Protein 1VKO (pdb70)

Secondary structure (DSSP, 8-state):
-------TTEEEETTEEEEEEEEEEEEEEEETTEEEEEEEEEEEEEEEE-SPPPEEEEEETTTSHHHHHHHHHHHHHHTT-EEEETTEEEE---TT-HHHH-EEEEEEETTTTEEEEEEGGGTS----GGGEEEEEE-SS---TTHHHHHHT-S-HHHHHHHHHHHTT--PBPB---GGGS-GGGGGG--SB--SS-HHHHHHHHHHHHHHHHHHHT-SEEEEEE-SPPPPPPP--TTTTSSHHHHHHHHHTT-SS--HHHHHHHHHHHTT-EEEE-SSS----HHHHHHHHHHT--EE-S-B--SHHHHHHHHHHHHHHTT-EEEEEEEEEEE-SHHHHHTTSHHHHHHHHHHHHTTTHHHHHH-TTT-TT--PPEEEE--EE-GGGTTEEEEEEEEEEE-GGG-EEEEEEEEEEEHHHHHHHHHHHHHHHHHHHTTEEEESSSSEEPPPSB-GGGGGGBSS---STTS-----HHHHHHHHHHHHHHHHT----TTS-GGGTS------

Radius of gyration: 23.73 Å; Cα contacts (8 Å, |Δi|>4): 1041; chains: 1; 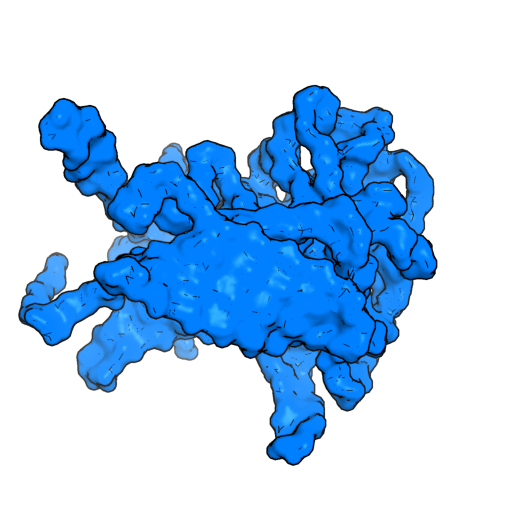bounding box: 66×60×68 Å

CATH classification: 3.40.50.720 (+1 more: 3.30.360.10)

Foldseek 3Di:
DADADDDPQWDDDPQKIKFKDWDWDWDWDQDPVGIDIDIDIDIWIKIFRQDFFQEEEAEEACLALQNLVLVLLLVQVVVFDWDQDPVGIDTRDLPLQQQADPWDFLFADPVVRDTDIGRNCRLGPWDDSNSYHYAYAYLAFQWSLVSCVQQVQDDPRSSVVCCVPGRPHTHAAADPDCQFFFVVCPVRGPHHDDDQQLVVRLVVVLVVQVVVCVVSVTPAYAYEYPRAQTFEFDADPCDAQAQVNVVVCSRVRPDSQDSLLSVLNSQLVNQYAYEEQHLYPSCHNRSLNSNQVSVHAYKDDHFPFWPQLCVQAPLQVQVVVVKAWAAKEKEKEAAEVRLVGCQDDSRVVSVQCLSQPQCQVVLVVDCVNPVPSDDHHHYYYYHHDNPCHLFMKMWMKTWIQDPPRDIDIDTDITGGSPSSRQSSLVVNVSTVRSRLVRMWIDDDPDTGGDRRQDQLSQLGHRRIDDDPPDDDHRRNVVSVCVVSQVSNSSSHRHDPNVCPCVVVDPDDDDD

Structure (mmCIF, N/CA/C/O backbone):
data_1VKO
#
_entry.id   1VKO
#
_cell.length_a   76.980
_cell.length_b   129.980
_cell.length_c   131.320
_cell.angle_alpha   90.00
_cell.angle_beta   90.00
_cell.angle_gamma   90.00
#
_symmetry.space_group_name_H-M   'I 2 2 2'
#
loop_
_entity.id
_entity.type
_entity.pdbx_description
1 polymer 'inositol-3-phosphate synthase'
2 non-polymer 'POTASSIUM ION'
3 non-polymer 'CHLORIDE ION'
4 non-polymer 'IODIDE ION'
5 non-polymer NICOTINAMIDE-ADENINE-DINUCLEOTIDE
6 non-polymer 'PYROPHOSPHATE 2-'
7 water water
#
loop_
_atom_site.group_PDB
_atom_site.id
_atom_site.type_symbol
_atom_site.label_atom_id
_atom_site.label_alt_id
_atom_site.label_comp_id
_atom_site.label_asym_id
_atom_site.label_entity_id
_atom_site.label_seq_id
_atom_site.pdbx_PDB_ins_code
_atom_site.Cartn_x
_atom_site.Cartn_y
_atom_site.Cartn_z
_atom_site.occupancy
_atom_site.B_iso_or_equiv
_atom_site.auth_seq_id
_atom_site.auth_comp_id
_atom_site.auth_asym_id
_atom_site.auth_atom_id
_atom_site.pdbx_PDB_model_num
ATOM 1 N N . LYS A 1 23 ? 27.343 27.922 73.947 1.00 54.92 11 LYS A N 1
ATOM 2 C CA . LYS A 1 23 ? 25.955 27.535 74.335 1.00 54.34 11 LYS A CA 1
ATOM 3 C C . LYS A 1 23 ? 24.968 27.622 73.154 1.00 53.58 11 LYS A C 1
ATOM 4 O O . LYS A 1 23 ? 24.390 28.680 72.837 1.00 54.94 11 LYS A O 1
ATOM 8 N N . ARG A 1 24 ? 24.784 26.480 72.506 1.00 50.59 12 ARG A N 1
ATOM 9 C CA . ARG A 1 24 ? 23.870 26.378 71.395 1.00 47.85 12 ARG A CA 1
ATOM 10 C C . ARG A 1 24 ? 22.450 25.983 71.860 1.00 43.25 12 ARG A C 1
ATOM 11 O O . ARG A 1 24 ? 22.205 25.823 73.048 1.00 44.04 12 ARG A O 1
ATOM 14 N N . LEU A 1 25 ? 21.521 25.859 70.919 1.00 37.97 13 LEU A N 1
ATOM 15 C CA . LEU A 1 25 ? 20.144 25.466 71.190 1.00 33.79 13 LEU A CA 1
ATOM 16 C C . LEU A 1 25 ? 20.002 24.068 70.581 1.00 33.95 13 LEU A C 1
ATOM 17 O O . LEU A 1 25 ? 20.153 23.905 69.366 1.00 33.90 13 LEU A O 1
ATOM 22 N N . ILE A 1 26 ? 19.754 23.059 71.426 1.00 33.77 14 ILE A N 1
ATOM 23 C CA . ILE A 1 26 ? 19.894 21.633 71.044 1.00 32.05 14 ILE A CA 1
ATOM 24 C C . ILE A 1 26 ? 18.557 20.874 71.080 1.00 33.52 14 ILE A C 1
ATOM 25 O O . ILE A 1 26 ? 17.877 20.866 72.101 1.00 33.70 14 ILE A O 1
ATOM 30 N N . VAL A 1 27 ? 18.179 20.258 69.956 1.00 32.01 15 VAL A N 1
ATOM 31 C CA . VAL A 1 27 ? 16.879 19.597 69.808 1.00 31.39 15 VAL A CA 1
ATOM 32 C C . VAL A 1 27 ? 16.944 18.166 70.319 1.00 31.94 15 VAL A C 1
ATOM 33 O O . VAL A 1 27 ? 17.909 17.463 70.039 1.00 28.74 15 VAL A O 1
ATOM 37 N N . GLU A 1 28 ? 15.877 17.712 70.976 1.00 31.96 16 GLU A N 1
ATOM 38 C CA . GLU A 1 28 ? 15.777 16.344 71.489 1.00 31.60 16 GLU A CA 1
ATOM 39 C C . GLU A 1 28 ? 14.519 15.674 70.896 1.00 29.52 16 GLU A C 1
ATOM 40 O O . GLU A 1 28 ? 13.432 15.777 71.449 1.00 25.94 16 GLU A O 1
ATOM 46 N N . SER A 1 29 ? 14.643 15.000 69.758 1.00 32.50 17 SER A N 1
ATOM 47 C CA . SER A 1 29 ? 13.429 14.481 69.089 1.00 34.26 17 SER A CA 1
ATOM 48 C C . SER A 1 29 ? 13.630 13.194 68.308 1.00 34.51 17 SER A C 1
ATOM 49 O O . SER A 1 29 ? 14.644 13.052 67.622 1.00 35.95 17 SER A O 1
ATOM 52 N N . PRO A 1 30 ? 12.662 12.268 68.399 1.00 36.32 18 PRO A N 1
ATOM 53 C CA . PRO A 1 30 ? 12.685 11.018 67.580 1.00 35.51 18 PRO A CA 1
ATOM 54 C C . PRO A 1 30 ? 12.473 11.290 66.098 1.00 34.11 18 PRO A C 1
ATOM 55 O O . PRO A 1 30 ? 12.621 10.383 65.270 1.00 31.08 18 PRO A O 1
ATOM 59 N N . ASN A 1 31 ? 12.156 12.546 65.786 1.00 35.35 19 ASN A N 1
ATOM 60 C CA . ASN A 1 31 ? 11.782 12.994 64.433 1.00 34.71 19 ASN A CA 1
ATOM 61 C C . ASN A 1 31 ? 12.835 13.842 63.735 1.00 35.68 19 ASN A C 1
ATOM 62 O O . ASN A 1 31 ? 12.576 14.459 62.712 1.00 35.71 19 ASN A O 1
ATOM 67 N N . VAL A 1 32 ? 14.033 13.847 64.302 1.00 37.82 20 VAL A N 1
ATOM 68 C CA . VAL A 1 32 ? 15.129 14.667 63.819 1.00 40.80 20 VAL A CA 1
ATOM 69 C C . VAL A 1 32 ? 16.400 13.829 63.807 1.00 43.10 20 VAL A C 1
ATOM 70 O O . VAL A 1 32 ? 16.680 13.102 64.763 1.00 43.38 20 VAL A O 1
ATOM 74 N N . LYS A 1 33 ? 17.175 13.944 62.732 1.00 43.36 21 LYS A N 1
ATOM 75 C CA . LYS A 1 33 ? 18.392 13.171 62.592 1.00 45.14 21 LYS A CA 1
ATOM 76 C C . LYS A 1 33 ? 19.460 14.042 61.948 1.00 45.45 21 LYS A C 1
ATOM 77 O O . LYS A 1 33 ? 19.239 14.597 60.870 1.00 45.61 21 LYS A O 1
ATOM 83 N N . LEU A 1 34 ? 20.604 14.183 62.615 1.00 46.16 22 LEU A N 1
ATOM 84 C CA . LEU A 1 34 ? 21.778 14.750 61.958 1.00 47.49 22 LEU A CA 1
ATOM 85 C C . LEU A 1 34 ? 22.560 13.648 61.243 1.00 49.61 22 LEU A C 1
ATOM 86 O O . LEU A 1 34 ? 22.845 12.584 61.815 1.00 48.64 22 LEU A O 1
ATOM 91 N N . GLU A 1 35 ? 22.876 13.913 59.978 1.00 50.27 23 GLU A N 1
ATOM 92 C CA . GLU A 1 35 ? 23.843 13.142 59.249 1.00 51.87 23 GLU A CA 1
ATOM 93 C C . GLU A 1 35 ? 24.470 14.023 58.191 1.00 51.59 23 GLU A C 1
ATOM 94 O O . GLU A 1 35 ? 23.760 14.611 57.379 1.00 51.86 23 GLU A O 1
ATOM 100 N N . ASP A 1 36 ? 25.800 14.114 58.223 1.00 51.05 24 ASP A N 1
ATOM 101 C CA . ASP A 1 36 ? 26.603 14.769 57.177 1.00 50.49 24 ASP A CA 1
ATOM 102 C C . ASP A 1 36 ? 26.477 16.295 57.188 1.00 46.92 24 ASP A C 1
ATOM 103 O O . ASP A 1 36 ? 26.620 16.947 56.151 1.00 45.10 24 ASP A O 1
ATOM 108 N N . GLY A 1 37 ? 26.217 16.863 58.363 1.00 45.08 25 GLY A N 1
ATOM 109 C CA . GLY A 1 37 ? 26.057 18.318 58.502 1.00 41.00 25 GLY A CA 1
ATOM 110 C C . GLY A 1 37 ? 24.781 18.901 57.890 1.00 39.27 25 GLY A C 1
ATOM 111 O O . GLY A 1 37 ? 24.674 20.124 57.702 1.00 36.80 25 GLY A O 1
ATOM 112 N N . VAL A 1 38 ? 23.838 18.023 57.547 1.00 36.42 26 VAL A N 1
ATOM 113 C CA . VAL A 1 38 ? 22.481 18.439 57.248 1.00 36.78 26 VAL A CA 1
ATOM 114 C C . VAL A 1 38 ? 21.598 17.878 58.358 1.00 37.57 26 VAL A C 1
ATOM 115 O O . VAL A 1 38 ? 21.981 16.917 59.025 1.00 39.13 26 VAL A O 1
ATOM 119 N N . LEU A 1 39 ? 20.443 18.504 58.570 1.00 35.54 27 LEU A N 1
ATOM 120 C CA . LEU A 1 39 ? 19.502 18.107 59.606 1.00 32.92 27 LEU A CA 1
ATOM 121 C C . LEU A 1 39 ? 18.167 17.715 58.980 1.00 32.23 27 LEU A C 1
ATOM 122 O O . LEU A 1 39 ? 17.518 18.519 58.303 1.00 30.35 27 LEU A O 1
ATOM 127 N N . GLU A 1 40 ? 17.756 16.478 59.220 1.00 33.13 28 GLU A N 1
ATOM 128 C CA . GLU A 1 40 ? 16.468 15.998 58.730 1.00 34.70 28 GLU A CA 1
ATOM 129 C C . GLU A 1 40 ? 15.392 16.162 59.783 1.00 32.52 28 GLU A C 1
ATOM 130 O O . GLU A 1 40 ? 15.600 15.850 60.960 1.00 31.72 28 GLU A O 1
ATOM 136 N N . SER A 1 41 ? 14.236 16.643 59.350 1.00 30.80 29 SER A N 1
ATOM 137 C CA . SER A 1 41 ? 13.228 17.080 60.290 1.00 31.33 29 SER A CA 1
ATOM 138 C C . SER A 1 41 ? 11.825 16.796 59.773 1.00 33.29 29 SER A C 1
ATOM 139 O O . SER A 1 41 ? 11.385 17.384 58.789 1.00 35.02 29 SER A O 1
ATOM 142 N N . ARG A 1 42 ? 11.127 15.886 60.436 1.00 34.57 30 ARG A N 1
ATOM 143 C CA . ARG A 1 42 ? 9.779 15.511 60.015 1.00 36.00 30 ARG A CA 1
ATOM 144 C C . ARG A 1 42 ? 8.801 16.379 60.771 1.00 34.09 30 ARG A C 1
ATOM 145 O O . ARG A 1 42 ? 8.854 16.454 61.992 1.00 33.72 30 ARG A O 1
ATOM 153 N N . PHE A 1 43 ? 7.935 17.054 60.024 1.00 34.35 31 PHE A N 1
ATOM 154 C CA . PHE A 1 43 ? 6.922 17.945 60.582 1.00 33.55 31 PHE A CA 1
ATOM 155 C C . PHE A 1 43 ? 5.544 17.503 60.099 1.00 33.87 31 PHE A C 1
ATOM 156 O O . PHE A 1 43 ? 5.350 17.310 58.911 1.00 37.64 31 PHE A O 1
ATOM 164 N N . THR A 1 44 ? 4.604 17.316 61.019 1.00 33.38 32 THR A N 1
ATOM 165 C CA . THR A 1 44 ? 3.230 16.968 60.677 1.00 31.44 32 THR A CA 1
ATOM 166 C C . THR A 1 44 ? 2.398 18.244 60.575 1.00 32.51 32 THR A C 1
ATOM 167 O O . THR A 1 44 ? 2.134 18.895 61.584 1.00 32.52 32 THR A O 1
ATOM 171 N N . TYR A 1 45 ? 2.011 18.614 59.347 1.00 32.84 33 TYR A N 1
ATOM 172 C CA . TYR A 1 45 ? 1.301 19.883 59.072 1.00 30.10 33 TYR A CA 1
ATOM 173 C C . TYR A 1 45 ? -0.242 19.794 59.190 1.00 30.89 33 TYR A C 1
ATOM 174 O O . TYR A 1 45 ? -0.893 19.005 58.501 1.00 31.53 33 TYR A O 1
ATOM 183 N N . ARG A 1 46 ? -0.824 20.605 60.067 1.00 31.55 34 ARG A N 1
ATOM 184 C CA . ARG A 1 46 ? -2.272 20.583 60.272 1.0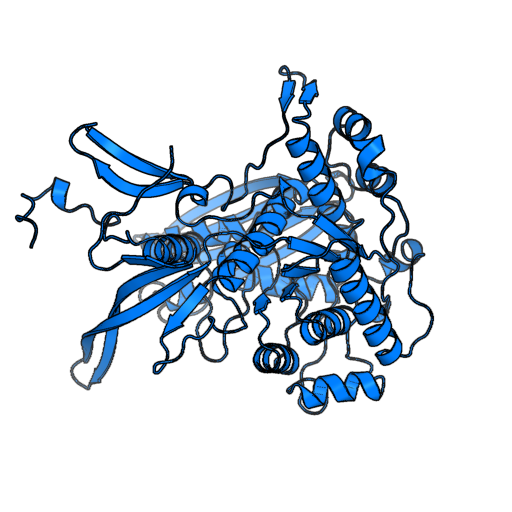0 31.76 34 ARG A CA 1
ATOM 185 C C . ARG A 1 46 ? -2.997 21.515 59.323 1.00 28.80 34 ARG A C 1
ATOM 186 O O . ARG A 1 46 ? -2.878 22.724 59.442 1.00 31.19 34 ARG A O 1
ATOM 194 N N . LYS A 1 47 ? -3.771 20.960 58.397 1.00 29.53 35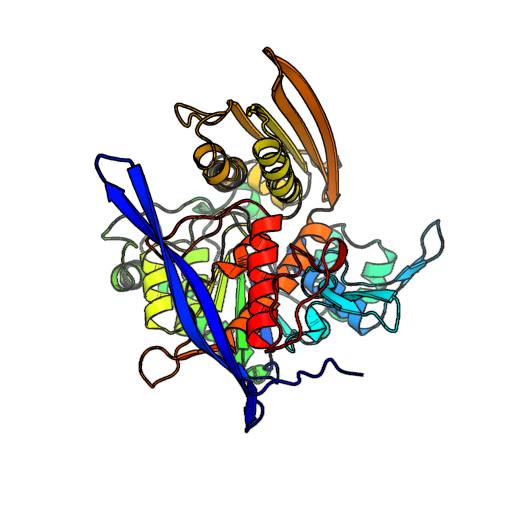 LYS A N 1
ATOM 195 C CA . LYS A 1 47 ? -4.469 21.774 57.381 1.00 29.63 35 LYS A CA 1
ATOM 196 C C . LYS A 1 47 ? -5.933 21.411 57.304 1.00 29.89 35 LYS A C 1
ATOM 197 O O . LYS A 1 47 ? -6.282 20.235 57.280 1.00 34.23 35 LYS A O 1
ATOM 203 N N . ASN A 1 48 ? -6.785 22.422 57.289 1.00 27.48 36 ASN A N 1
ATOM 204 C CA . ASN A 1 48 ? -8.198 22.212 57.085 1.00 29.14 36 ASN A CA 1
ATOM 205 C C . ASN A 1 48 ? -8.530 22.094 55.602 1.00 28.79 36 ASN A C 1
ATOM 206 O O . ASN A 1 48 ? -7.955 22.784 54.785 1.00 26.80 36 ASN A O 1
ATOM 211 N N . HIS A 1 49 ? -9.452 21.205 55.266 1.00 28.77 37 HIS A N 1
ATOM 212 C CA . HIS A 1 49 ? -9.915 21.072 53.905 1.00 29.99 37 HIS A CA 1
ATOM 213 C C . HIS A 1 49 ? -11.421 21.311 53.901 1.00 31.50 37 HIS A C 1
ATOM 214 O O . HIS A 1 49 ? -12.108 20.931 54.843 1.00 32.91 37 HIS A O 1
ATOM 221 N N . PHE A 1 50 ? -11.933 21.943 52.851 1.00 30.38 38 PHE A N 1
ATOM 222 C CA . PHE A 1 50 ? -13.298 22.466 52.890 1.00 30.41 38 PHE A CA 1
ATOM 223 C C . PHE A 1 50 ? -14.210 21.844 51.846 1.00 28.41 38 PHE A C 1
ATOM 224 O O . PHE A 1 50 ? -13.756 21.363 50.808 1.00 27.36 38 PHE A O 1
ATOM 232 N N . GLU A 1 51 ? -15.506 21.863 52.134 1.00 28.50 39 GLU A N 1
ATOM 233 C CA . GLU A 1 51 ? -16.511 21.471 51.162 1.00 29.55 39 GLU A CA 1
ATOM 234 C C . GLU A 1 51 ? -17.780 22.296 51.390 1.00 27.59 39 GLU A C 1
ATOM 235 O O . GLU A 1 51 ? -18.320 22.332 52.498 1.00 27.25 39 GLU A O 1
ATOM 241 N N . HIS A 1 52 ? -18.257 22.949 50.336 1.00 27.72 40 HIS A N 1
ATOM 242 C CA . HIS A 1 52 ? -19.464 23.762 50.417 1.00 28.55 40 HIS A CA 1
ATOM 243 C C . HIS A 1 52 ? -20.703 22.931 50.088 1.00 29.68 40 HIS A C 1
ATOM 244 O O . HIS A 1 52 ? -20.755 22.296 49.057 1.00 32.12 40 HIS A O 1
ATOM 251 N N . ARG A 1 53 ? -21.664 22.892 51.004 1.00 29.21 41 ARG A N 1
ATOM 252 C CA . ARG A 1 53 ? -22.885 22.148 50.789 1.00 31.83 41 ARG A CA 1
ATOM 253 C C . ARG A 1 53 ? -24.066 23.032 51.133 1.00 32.75 41 ARG A C 1
ATOM 254 O O . ARG A 1 53 ? -23.923 24.027 51.864 1.00 29.70 41 ARG A O 1
ATOM 262 N N . ALA A 1 54 ? -25.223 22.654 50.590 1.00 33.51 42 ALA A N 1
ATOM 263 C CA . ALA A 1 54 ? -26.516 23.265 50.891 1.00 36.28 42 ALA A CA 1
ATOM 264 C C . ALA A 1 54 ? -26.694 23.679 52.369 1.00 38.87 42 ALA A C 1
ATOM 265 O O . ALA A 1 54 ? -27.100 24.810 52.651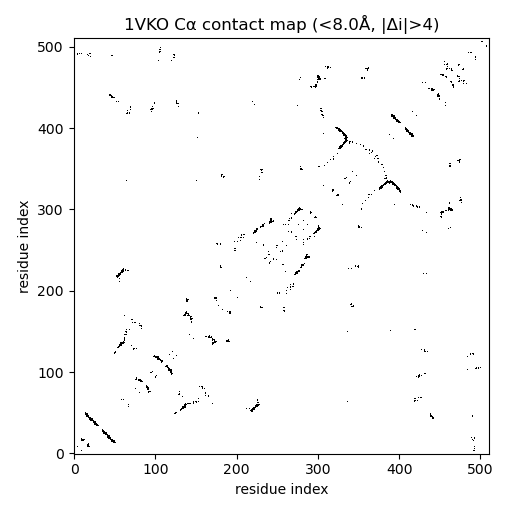 1.00 41.03 42 ALA A O 1
ATOM 267 N N . ASP A 1 55 ? -26.366 22.776 53.297 1.00 39.75 43 ASP A N 1
ATOM 268 C CA . ASP A 1 55 ? -26.545 23.010 54.747 1.00 39.58 43 ASP A CA 1
ATOM 269 C C . ASP A 1 55 ? -25.429 23.798 55.444 1.00 38.24 43 ASP A C 1
ATOM 270 O O . ASP A 1 55 ? -25.586 24.204 56.590 1.00 39.82 43 ASP A O 1
ATOM 275 N N . GLY A 1 56 ? -24.301 23.982 54.758 1.00 38.22 44 GLY A N 1
ATOM 276 C CA . GLY A 1 56 ? -23.248 24.904 55.178 1.00 35.57 44 GLY A CA 1
ATOM 277 C C . GLY A 1 56 ? -21.837 24.465 54.816 1.00 34.62 44 GLY A C 1
ATOM 278 O O . GLY A 1 56 ? -21.629 23.713 53.862 1.00 35.90 44 GLY A O 1
ATOM 279 N N . LEU A 1 57 ? -20.865 24.909 55.609 1.00 32.26 45 LEU A N 1
ATOM 280 C CA . LEU A 1 57 ? -19.449 24.662 55.330 1.00 29.89 45 LEU A CA 1
ATOM 281 C C . LEU A 1 57 ? -18.858 23.495 56.116 1.00 28.47 45 LEU A C 1
ATOM 282 O O . LEU A 1 57 ? -18.802 23.530 57.338 1.00 26.65 45 LEU A O 1
ATOM 287 N N . HIS A 1 58 ? -18.392 22.472 55.407 1.00 28.73 46 HIS A N 1
ATOM 288 C CA . HIS A 1 58 ? -17.843 21.300 56.065 1.00 30.35 46 HIS A CA 1
ATOM 289 C C . HIS A 1 58 ? -16.333 21.398 56.106 1.00 31.35 46 HIS A C 1
ATOM 290 O O . HIS A 1 58 ? -15.690 21.595 55.073 1.00 33.27 46 HIS A O 1
ATOM 297 N N . VAL A 1 59 ? -15.785 21.278 57.316 1.00 32.28 47 VAL A N 1
ATOM 298 C CA . VAL A 1 59 ? -14.358 21.442 57.566 1.00 30.58 47 VAL A CA 1
ATOM 299 C C . VAL A 1 59 ? -13.745 20.122 58.010 1.00 30.43 47 VAL A C 1
ATOM 300 O O . VAL A 1 59 ? -14.109 19.588 59.046 1.00 31.21 47 VAL A O 1
ATOM 304 N N . THR A 1 60 ? -12.815 19.613 57.201 1.00 30.15 48 THR A N 1
ATOM 305 C CA . THR A 1 60 ? -12.125 18.371 57.469 1.00 28.42 48 THR A CA 1
ATOM 306 C C . THR A 1 60 ? -10.656 18.635 57.793 1.00 29.17 48 THR A C 1
ATOM 307 O O . THR A 1 60 ? -9.880 18.916 56.895 1.00 29.24 48 THR A O 1
ATOM 311 N N . PRO A 1 61 ? -10.271 18.556 59.075 1.00 30.93 49 PRO A N 1
ATOM 312 C CA . PRO A 1 61 ? -8.855 18.644 59.447 1.00 30.31 49 PRO A CA 1
ATOM 313 C C . PRO A 1 61 ? -8.051 17.397 59.037 1.00 30.13 49 PRO A C 1
ATOM 314 O O . PRO A 1 61 ? -8.425 16.273 59.403 1.00 30.05 49 PRO A O 1
ATOM 318 N N . LYS A 1 62 ? -6.963 17.598 58.294 1.00 28.59 50 LYS A N 1
ATOM 319 C CA . LYS A 1 62 ? -6.098 16.502 57.859 1.00 28.63 50 LYS A CA 1
ATOM 320 C C . LYS A 1 62 ? -4.636 16.790 58.229 1.00 29.82 50 LYS A C 1
ATOM 321 O O . LYS A 1 62 ? -4.292 17.910 58.576 1.00 28.79 50 LYS A O 1
ATOM 327 N N . GLU A 1 63 ? -3.770 15.779 58.167 1.00 33.14 51 GLU A N 1
ATOM 328 C CA . GLU A 1 63 ? -2.353 15.972 58.499 1.00 35.69 51 GLU A CA 1
ATOM 329 C C . GLU A 1 63 ? -1.448 15.643 57.330 1.00 36.83 51 GLU A C 1
ATOM 330 O O . GLU A 1 63 ? -1.712 14.697 56.597 1.00 38.85 51 GLU A O 1
ATOM 336 N N . HIS A 1 64 ? -0.363 16.411 57.187 1.00 36.72 52 HIS A N 1
ATOM 337 C CA . HIS A 1 64 ? 0.570 16.279 56.052 1.00 34.51 52 HIS A CA 1
ATOM 338 C C . HIS A 1 64 ? 2.035 16.202 56.523 1.00 35.03 52 HIS A C 1
ATOM 339 O O . HIS A 1 64 ? 2.639 17.204 56.919 1.00 33.71 52 HIS A O 1
ATOM 346 N N . ASP A 1 65 ? 2.618 15.012 56.489 1.00 34.54 53 ASP A N 1
ATOM 347 C CA . ASP A 1 65 ? 3.961 14.875 57.025 1.00 35.59 53 ASP A CA 1
ATOM 348 C C . ASP A 1 65 ? 4.965 15.466 56.052 1.00 34.33 53 ASP A C 1
ATOM 349 O O . ASP A 1 65 ? 5.067 15.029 54.911 1.00 35.25 53 ASP A O 1
ATOM 354 N N . TYR A 1 66 ? 5.670 16.499 56.489 1.00 33.08 54 TYR A N 1
ATOM 355 C CA . TYR A 1 66 ? 6.748 17.065 55.694 1.00 32.81 54 TYR A CA 1
ATOM 356 C C . TYR A 1 66 ? 8.056 16.463 56.190 1.00 33.16 54 TYR A C 1
ATOM 357 O O . TYR A 1 66 ? 8.210 16.254 57.383 1.00 36.86 54 TYR A O 1
ATOM 366 N N . SER A 1 67 ? 8.989 16.159 55.295 1.00 31.48 55 SER A N 1
ATOM 367 C CA . SER A 1 67 ? 10.310 15.742 55.737 1.00 30.66 55 SER A CA 1
ATOM 368 C C . SER A 1 67 ? 11.311 16.766 55.249 1.00 29.40 55 SER A C 1
ATOM 369 O O . SER A 1 67 ? 11.538 16.864 54.060 1.00 33.42 55 SER A O 1
ATOM 372 N N . PHE A 1 68 ? 11.879 17.561 56.151 1.00 28.58 56 PHE A N 1
ATOM 373 C CA . PHE A 1 68 ? 12.787 18.643 55.748 1.00 27.21 56 PHE A CA 1
ATOM 374 C C . PHE A 1 68 ? 14.223 18.192 55.860 1.00 27.00 56 PHE A C 1
ATOM 375 O O . PHE A 1 68 ? 14.574 17.432 56.767 1.00 28.82 56 PHE A O 1
ATOM 383 N N . LYS A 1 69 ? 15.063 18.685 54.962 1.00 24.14 57 LYS A N 1
ATOM 384 C CA . LYS A 1 69 ? 16.492 18.608 55.186 1.00 27.38 57 LYS A CA 1
ATOM 385 C C . LYS A 1 69 ? 16.993 20.023 55.154 1.00 26.95 57 LYS A C 1
ATOM 386 O O . LYS A 1 69 ? 16.598 20.777 54.264 1.00 29.09 57 LYS A O 1
ATOM 392 N N . THR A 1 70 ? 17.856 20.371 56.114 1.00 26.73 58 THR A N 1
ATOM 393 C CA . THR A 1 70 ? 18.452 21.697 56.189 1.00 26.80 58 THR A CA 1
ATOM 394 C C . THR A 1 70 ? 19.950 21.639 56.297 1.00 26.80 58 THR A C 1
ATOM 395 O O . THR A 1 70 ? 20.463 21.229 57.331 1.00 29.11 58 THR A O 1
ATOM 399 N N . VAL A 1 71 ? 20.670 22.086 55.271 1.00 26.86 59 VAL A N 1
ATOM 400 C CA . VAL A 1 71 ? 22.118 22.182 55.423 1.00 27.19 59 VAL A CA 1
ATOM 401 C C . VAL A 1 71 ? 22.416 23.145 56.577 1.00 29.47 59 VAL A C 1
ATOM 402 O O . VAL A 1 71 ? 21.848 24.238 56.653 1.00 31.50 59 VAL A O 1
ATOM 406 N N . LEU A 1 72 ? 23.252 22.716 57.515 1.00 29.25 60 LEU A N 1
ATOM 407 C CA . LEU A 1 72 ? 23.467 23.499 58.732 1.00 31.70 60 LEU A CA 1
ATOM 408 C C . LEU A 1 72 ? 24.597 24.517 58.642 1.00 31.67 60 LEU A C 1
ATOM 409 O O . LEU A 1 72 ? 24.620 25.467 59.418 1.00 32.10 60 LEU A O 1
ATOM 414 N N . LYS A 1 73 ? 25.551 24.311 57.736 1.00 31.71 61 LYS A N 1
ATOM 415 C CA . LYS A 1 73 ? 26.607 25.306 57.561 1.00 29.93 61 LYS A CA 1
ATOM 416 C C . LYS A 1 73 ? 26.202 26.295 56.484 1.00 28.84 61 LYS A C 1
ATOM 417 O O . LYS A 1 73 ? 25.959 25.887 55.350 1.00 26.46 61 LYS A O 1
ATOM 423 N N . PRO A 1 74 ? 26.072 27.577 56.845 1.00 30.49 62 PRO A N 1
ATOM 424 C CA . PRO A 1 74 ? 25.798 28.611 55.854 1.00 31.57 62 PRO A CA 1
ATOM 425 C C . PRO A 1 74 ? 26.908 28.646 54.812 1.00 33.48 62 PRO A C 1
ATOM 426 O O . PRO A 1 74 ? 28.080 28.524 55.162 1.00 30.09 62 PRO A O 1
ATOM 430 N N . ARG A 1 75 ? 26.516 28.772 53.541 1.00 34.16 63 ARG A N 1
ATOM 431 C CA . ARG A 1 75 ? 27.461 28.836 52.430 1.00 33.12 63 ARG A CA 1
ATOM 432 C C . ARG A 1 75 ? 28.167 30.198 52.345 1.00 34.20 63 ARG A C 1
ATOM 433 O O . ARG A 1 75 ? 27.653 31.214 52.856 1.00 33.90 63 ARG A O 1
ATOM 441 N N . LYS A 1 76 ? 29.346 30.214 51.706 1.00 32.34 64 LYS A N 1
ATOM 442 C CA . LYS A 1 76 ? 30.098 31.462 51.500 1.00 28.80 64 LYS A CA 1
ATOM 443 C C . LYS A 1 76 ? 29.335 32.325 50.520 1.00 26.91 64 LYS A C 1
ATOM 444 O O . LYS A 1 76 ? 29.057 31.894 49.398 1.00 29.80 64 LYS A O 1
ATOM 450 N N . THR A 1 77 ? 29.007 33.538 50.931 1.00 24.55 65 THR A N 1
ATOM 451 C CA . THR A 1 77 ? 27.927 34.298 50.270 1.00 22.18 65 THR A CA 1
ATOM 452 C C . THR A 1 77 ? 28.301 35.693 49.786 1.00 20.35 65 THR A C 1
ATOM 453 O O . THR A 1 77 ? 28.715 36.544 50.556 1.00 19.95 65 THR A O 1
ATOM 457 N N . GLY A 1 78 ? 28.155 35.917 48.489 1.00 21.57 66 GLY A N 1
ATOM 458 C CA . GLY A 1 78 ? 28.367 37.252 47.928 1.00 20.11 66 GLY A CA 1
ATOM 459 C C . GLY A 1 78 ? 27.032 37.904 47.639 1.00 20.14 66 GLY A C 1
ATOM 460 O O . GLY A 1 78 ? 26.099 37.231 47.190 1.00 18.22 66 GLY A O 1
ATOM 461 N N . LEU A 1 79 ? 26.958 39.211 47.890 1.00 20.06 67 LEU A N 1
ATOM 462 C CA . LEU A 1 79 ? 25.772 40.025 47.543 1.00 21.09 67 LEU A CA 1
ATOM 463 C C . LEU A 1 79 ? 26.142 41.155 46.607 1.00 18.22 67 LEU A C 1
ATOM 464 O O . LEU A 1 79 ? 27.071 41.954 46.890 1.00 15.57 67 LEU A O 1
ATOM 469 N N . LEU A 1 80 ? 25.395 41.225 45.505 1.00 17.09 68 LEU A N 1
ATOM 470 C CA . LEU A 1 80 ? 25.604 42.244 44.500 1.00 18.90 68 LEU A CA 1
ATOM 471 C C . LEU A 1 80 ? 24.441 43.212 44.434 1.00 19.02 68 LEU A C 1
ATOM 472 O O . LEU A 1 80 ? 23.308 42.826 44.070 1.00 18.40 68 LEU A O 1
ATOM 477 N N . LEU A 1 81 ? 24.704 44.487 44.712 1.00 20.45 69 LEU A N 1
ATOM 478 C CA . LEU A 1 81 ? 23.577 45.432 44.747 1.00 19.12 69 LEU A CA 1
ATOM 479 C C . LEU A 1 81 ? 23.563 46.275 43.527 1.00 17.68 69 LEU A C 1
ATOM 480 O O . LEU A 1 81 ? 24.595 46.822 43.119 1.00 24.22 69 LEU A O 1
ATOM 485 N N . VAL A 1 82 ? 22.399 46.396 42.935 1.00 19.60 70 VAL A N 1
ATOM 486 C CA . VAL A 1 82 ? 22.223 47.393 41.890 1.00 18.34 70 VAL A CA 1
ATOM 487 C C . VAL A 1 82 ? 21.810 48.674 42.562 1.00 21.89 70 VAL A C 1
ATOM 488 O O . VAL A 1 82 ? 20.869 48.700 43.384 1.00 22.63 70 VAL A O 1
ATOM 492 N N . GLY A 1 83 ? 22.533 49.736 42.238 1.00 24.39 71 GLY A N 1
ATOM 493 C CA . GLY A 1 83 ? 22.444 50.966 43.008 1.00 22.48 71 GLY A CA 1
ATOM 494 C C . GLY A 1 83 ? 23.378 50.872 44.213 1.00 22.95 71 GLY A C 1
ATOM 495 O O . GLY A 1 83 ? 23.036 51.301 45.293 1.00 25.80 71 GLY A O 1
ATOM 496 N N . LEU A 1 84 ? 24.562 50.303 44.037 1.00 23.13 72 LEU A N 1
ATOM 497 C CA . LEU A 1 84 ? 25.514 50.104 45.155 1.00 18.86 72 LEU A CA 1
ATOM 498 C C . LEU A 1 84 ? 25.937 51.407 45.792 1.00 21.71 72 LEU A C 1
ATOM 499 O O . LEU A 1 84 ? 26.265 51.434 46.982 1.00 24.30 72 LEU A O 1
ATOM 504 N N . GLY A 1 85 ? 25.920 52.490 45.015 1.00 22.02 73 GLY A N 1
ATOM 505 C CA . GLY A 1 85 ? 26.385 53.793 45.495 1.00 20.74 73 GLY A CA 1
ATOM 506 C C . GLY A 1 85 ? 25.310 54.685 46.053 1.00 21.57 73 GLY A C 1
ATOM 507 O O . GLY A 1 85 ? 25.577 55.838 46.371 1.00 22.86 73 GLY A O 1
ATOM 508 N N . GLY A 1 86 ? 24.093 54.159 46.191 1.00 25.26 74 GLY A N 1
ATOM 509 C CA . GLY A 1 86 ? 22.943 54.965 46.688 1.00 24.80 74 GLY A CA 1
ATOM 510 C C . GLY A 1 86 ? 22.948 55.151 48.190 1.00 26.11 74 GLY A C 1
ATOM 511 O O . GLY A 1 86 ? 23.941 54.810 48.856 1.00 25.54 74 GLY A O 1
ATOM 512 N N . ASN A 1 87 ? 21.859 55.711 48.732 1.00 24.27 75 ASN A N 1
ATOM 513 C CA . ASN A 1 87 ? 21.720 55.815 50.182 1.00 21.71 75 ASN A CA 1
ATOM 514 C C . ASN A 1 87 ? 21.714 54.443 50.836 1.00 22.01 75 ASN A C 1
ATOM 515 O O . ASN A 1 87 ? 22.520 54.196 51.723 1.00 19.92 75 ASN A O 1
ATOM 520 N N . ASN A 1 88 ? 20.784 53.567 50.425 1.00 21.46 76 ASN A N 1
ATOM 521 C CA . ASN A 1 88 ? 20.712 52.202 50.992 1.00 20.00 76 ASN A CA 1
ATOM 522 C C . ASN A 1 88 ? 22.013 51.438 50.754 1.00 21.38 76 ASN A C 1
ATOM 523 O O . ASN A 1 88 ? 22.616 50.911 51.677 1.00 22.29 76 ASN A O 1
ATOM 528 N N . GLY A 1 89 ? 22.460 51.400 49.507 1.00 23.27 77 GLY A N 1
ATOM 529 C CA . GLY A 1 89 ? 23.659 50.660 49.168 1.00 18.40 77 GLY A CA 1
ATOM 530 C C . GLY A 1 89 ? 24.831 51.070 50.041 1.00 22.97 77 GLY A C 1
ATOM 531 O O . GLY A 1 89 ? 25.437 50.213 50.677 1.00 26.94 77 GLY A O 1
ATOM 532 N N . SER A 1 90 ? 25.189 52.356 50.071 1.00 21.27 78 SER A N 1
ATOM 533 C CA . SER A 1 90 ? 26.446 52.755 50.733 1.00 22.25 78 SER A CA 1
ATOM 534 C C . SER A 1 90 ? 26.306 52.547 52.246 1.00 25.69 78 SER A C 1
ATOM 535 O O . SER A 1 90 ? 27.269 52.277 52.955 1.00 25.59 78 SER A O 1
ATOM 538 N N . THR A 1 91 ? 25.079 52.649 52.736 1.00 25.27 79 THR A N 1
ATOM 539 C CA . THR A 1 91 ? 24.816 52.425 54.148 1.00 24.77 79 THR A CA 1
ATOM 540 C C . THR A 1 91 ? 24.890 50.954 54.522 1.00 26.67 79 THR A C 1
ATOM 541 O O . THR A 1 91 ? 25.452 50.622 55.560 1.00 29.63 79 THR A O 1
ATOM 545 N N . ALA A 1 92 ? 24.275 50.099 53.701 1.00 23.87 80 ALA A N 1
ATOM 546 C CA . ALA A 1 92 ? 24.352 48.665 53.839 1.00 23.51 80 ALA A CA 1
ATOM 547 C C . ALA A 1 92 ? 25.802 48.238 53.965 1.00 24.37 80 ALA A C 1
ATOM 548 O O . ALA A 1 92 ? 26.149 47.495 54.870 1.00 24.18 80 ALA A O 1
ATOM 550 N N . VAL A 1 93 ? 26.653 48.752 53.076 1.00 25.14 81 VAL A N 1
ATOM 551 C CA . VAL A 1 93 ? 28.084 48.404 53.074 1.00 24.41 81 VAL A CA 1
ATOM 552 C C . VAL A 1 93 ? 28.757 49.012 54.309 1.00 23.42 81 VAL A C 1
ATOM 553 O O . VAL A 1 93 ? 29.438 48.322 55.052 1.00 22.99 81 VAL A O 1
ATOM 557 N N . GLY A 1 94 ? 28.537 50.302 54.530 1.00 23.57 82 GLY A N 1
ATOM 558 C CA . GLY A 1 94 ? 29.131 51.009 55.657 1.00 24.01 82 GLY A CA 1
ATOM 559 C C . GLY A 1 94 ? 28.923 50.324 56.989 1.00 25.57 82 GLY A C 1
ATOM 560 O O . GLY A 1 94 ? 29.876 50.111 57.746 1.00 26.60 82 GLY A O 1
ATOM 561 N N . SER A 1 95 ? 27.669 49.977 57.274 1.00 25.34 83 SER A N 1
ATOM 562 C CA . SER A 1 95 ? 27.283 49.363 58.537 1.00 25.26 83 SER A CA 1
ATOM 563 C C . SER A 1 95 ? 27.851 47.970 58.784 1.00 26.51 83 SER A C 1
ATOM 564 O O . SER A 1 95 ? 28.080 47.604 59.953 1.00 29.91 83 SER A O 1
ATOM 567 N N . ILE A 1 96 ? 28.059 47.187 57.723 1.00 25.98 84 ILE A N 1
ATOM 568 C CA . ILE A 1 96 ? 28.773 45.882 57.848 1.00 24.84 84 ILE A CA 1
ATOM 569 C C . ILE A 1 96 ? 30.184 46.112 58.382 1.00 23.97 84 ILE A C 1
ATOM 570 O O . ILE A 1 96 ? 30.592 45.534 59.399 1.00 25.22 84 ILE A O 1
ATOM 575 N N . PHE A 1 97 ? 30.915 47.001 57.738 1.00 24.54 85 PHE A N 1
ATOM 576 C CA . PHE A 1 97 ? 32.270 47.341 58.192 1.00 23.90 85 PHE A CA 1
ATOM 577 C C . PHE A 1 97 ? 32.222 47.845 59.606 1.00 25.15 85 PHE A C 1
ATOM 578 O O . PHE A 1 97 ? 33.022 47.462 60.440 1.00 26.86 85 PHE A O 1
ATOM 586 N N . ALA A 1 98 ? 31.254 48.717 59.866 1.00 25.55 86 ALA A N 1
ATOM 587 C CA . ALA A 1 98 ? 31.147 49.385 61.123 1.00 23.20 86 ALA A CA 1
ATOM 588 C C . ALA A 1 98 ? 30.908 48.366 62.204 1.00 25.07 86 ALA A C 1
ATOM 589 O O . ALA A 1 98 ? 31.508 48.459 63.270 1.00 28.44 86 ALA A O 1
ATOM 591 N N . ASN A 1 99 ? 30.047 47.381 61.947 1.00 25.23 87 ASN A N 1
ATOM 592 C CA . ASN A 1 99 ? 29.870 46.270 62.917 1.00 25.64 87 ASN A CA 1
ATOM 593 C C . ASN A 1 99 ? 31.059 45.298 63.041 1.00 25.66 87 ASN A C 1
ATOM 594 O O . ASN A 1 99 ? 31.321 44.784 64.121 1.00 26.32 87 ASN A O 1
ATOM 599 N N . GLN A 1 100 ? 31.761 45.044 61.947 1.00 26.57 88 GLN A N 1
ATOM 600 C CA . GLN A 1 100 ? 32.966 44.200 61.976 1.00 26.56 88 GLN A CA 1
ATOM 601 C C . GLN A 1 100 ? 34.014 44.759 62.924 1.00 30.82 88 GLN A C 1
ATOM 602 O O . GLN A 1 100 ? 34.591 44.021 63.727 1.00 32.86 88 GLN A O 1
ATOM 608 N N . TYR A 1 101 ? 34.229 46.074 62.868 1.00 33.65 89 TYR A N 1
ATOM 609 C CA . TYR A 1 101 ? 35.220 46.737 63.708 1.00 32.01 89 TYR A CA 1
ATOM 610 C C . TYR A 1 101 ? 34.675 47.361 64.975 1.00 33.85 89 TYR A C 1
ATOM 611 O O . TYR A 1 101 ? 35.411 48.044 65.693 1.00 35.04 89 TYR A O 1
ATOM 620 N N . ALA A 1 102 ? 33.385 47.151 65.247 1.00 33.79 90 ALA A N 1
ATOM 621 C CA . ALA A 1 102 ? 32.756 47.694 66.445 1.00 30.27 90 ALA A CA 1
ATOM 622 C C . ALA A 1 102 ? 32.994 49.201 66.613 1.00 29.68 90 ALA A C 1
ATOM 623 O O . ALA A 1 102 ? 33.369 49.680 67.694 1.00 29.25 90 ALA A O 1
ATOM 625 N N . MET A 1 103 ? 32.739 49.956 65.546 1.00 28.28 91 MET A N 1
ATOM 626 C CA . MET A 1 103 ? 32.974 51.398 65.564 1.00 24.74 91 MET A CA 1
ATOM 627 C C . MET A 1 103 ? 32.011 52.140 66.469 1.00 26.44 91 MET A C 1
ATOM 628 O O . MET A 1 103 ? 30.822 51.796 66.568 1.00 28.12 91 MET A O 1
ATOM 633 N N . THR A 1 104 ? 32.544 53.145 67.160 1.00 24.82 92 THR A N 1
ATOM 634 C CA . THR A 1 104 ? 31.739 54.009 67.991 1.00 26.03 92 THR A CA 1
ATOM 635 C C . THR A 1 104 ? 31.866 55.427 67.479 1.00 24.18 92 THR A C 1
ATOM 636 O O . THR A 1 104 ? 32.764 55.731 66.718 1.00 20.49 92 THR A O 1
ATOM 640 N N . TRP A 1 105 ? 30.944 56.295 67.886 1.00 23.09 93 TRP A N 1
ATOM 641 C CA . TRP A 1 105 ? 31.094 57.720 67.579 1.00 22.29 93 TRP A CA 1
ATOM 642 C C . TRP A 1 105 ? 30.571 58.538 68.763 1.00 21.66 93 TRP A C 1
ATOM 643 O O . TRP A 1 105 ? 29.685 58.061 69.483 1.00 20.46 93 TRP A O 1
ATOM 654 N N . ARG A 1 106 ? 31.143 59.725 69.005 1.00 20.16 94 ARG A N 1
ATOM 655 C CA . ARG A 1 106 ? 30.681 60.557 70.123 1.00 21.43 94 ARG A CA 1
ATOM 656 C C . ARG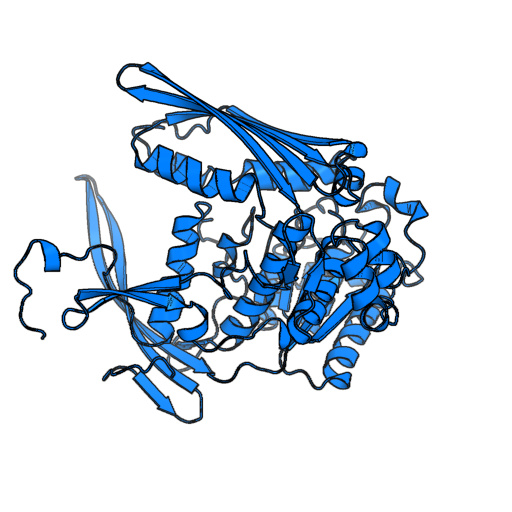 A 1 106 ? 29.283 61.115 69.837 1.00 19.90 94 ARG A C 1
ATOM 657 O O . ARG A 1 106 ? 28.994 61.508 68.703 1.00 18.21 94 ARG A O 1
ATOM 665 N N . THR A 1 107 ? 28.431 61.167 70.861 1.00 17.18 95 THR A N 1
ATOM 666 C CA . THR A 1 107 ? 27.190 61.918 70.774 1.00 19.02 95 THR A CA 1
ATOM 667 C C . THR A 1 107 ? 27.115 62.822 71.987 1.00 22.16 95 THR A C 1
ATOM 668 O O . THR A 1 107 ? 27.908 62.684 72.932 1.00 23.74 95 THR A O 1
ATOM 672 N N . LYS A 1 108 ? 26.189 63.779 71.938 1.00 19.92 96 LYS A N 1
ATOM 673 C CA . LYS A 1 108 ? 25.843 64.617 73.079 1.00 16.63 96 LYS A CA 1
ATOM 674 C C . LYS A 1 108 ? 25.551 63.776 74.311 1.00 17.06 96 LYS A C 1
ATOM 675 O O . LYS A 1 108 ? 25.640 64.259 75.443 1.00 12.89 96 LYS A O 1
ATOM 681 N N . GLU A 1 109 ? 25.162 62.521 74.103 1.00 22.05 97 GLU A N 1
ATOM 682 C CA . GLU A 1 109 ? 24.727 61.679 75.223 1.00 27.40 97 GLU A CA 1
ATOM 683 C C . GLU A 1 109 ? 25.859 60.807 75.767 1.00 28.62 97 GLU A C 1
ATOM 684 O O . GLU A 1 109 ? 25.749 60.257 76.851 1.00 29.46 97 GLU A O 1
ATOM 690 N N . GLY A 1 110 ? 26.946 60.694 75.012 1.00 28.64 98 GLY A N 1
ATOM 691 C CA . GLY A 1 110 ? 27.998 59.774 75.342 1.00 29.50 98 GLY A CA 1
ATOM 692 C C . GLY A 1 110 ? 28.581 59.221 74.057 1.00 31.01 98 GLY A C 1
ATOM 693 O O . GLY A 1 110 ? 29.187 59.953 73.285 1.00 30.60 98 GLY A O 1
ATOM 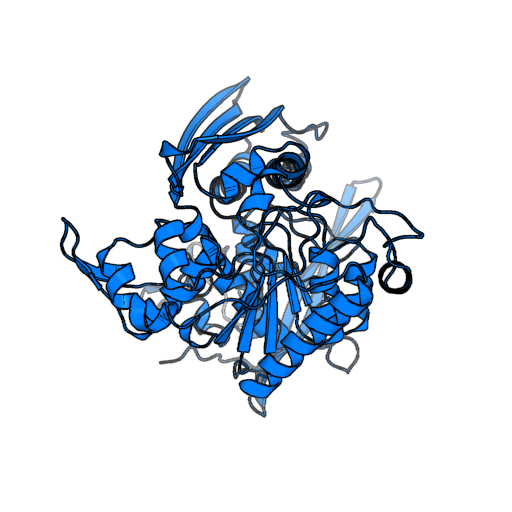694 N N . HIS A 1 111 ? 28.386 57.922 73.843 1.00 32.21 99 HIS A N 1
ATOM 695 C CA . HIS A 1 111 ? 28.883 57.228 72.675 1.00 34.64 99 HIS A CA 1
ATOM 696 C C . HIS A 1 111 ? 27.732 56.451 72.065 1.00 33.87 99 HIS A C 1
ATOM 697 O O . HIS A 1 111 ? 26.813 55.986 72.772 1.00 33.64 99 HIS A O 1
ATOM 704 N N . SER A 1 112 ? 27.761 56.315 70.747 1.00 30.40 100 SER A N 1
ATOM 705 C CA . SER A 1 112 ? 26.980 55.261 70.133 1.00 28.32 100 SER A CA 1
ATOM 706 C C . SER A 1 112 ? 27.956 54.286 69.500 1.00 26.88 100 SER A C 1
ATOM 707 O O . SER A 1 112 ? 29.082 54.650 69.204 1.00 29.09 100 SER A O 1
ATOM 710 N N . GLN A 1 113 ? 27.505 53.047 69.329 1.00 28.84 101 GLN A N 1
ATOM 711 C CA . GLN A 1 113 ? 28.278 51.911 68.812 1.00 24.32 101 GLN A CA 1
ATOM 712 C C . GLN A 1 113 ? 27.498 51.364 67.618 1.00 26.94 101 GLN A C 1
ATOM 713 O O . GLN A 1 113 ? 26.228 51.473 67.580 1.00 22.76 101 GLN A O 1
ATOM 716 N N . ALA A 1 114 ? 28.225 50.795 66.646 1.00 24.48 102 ALA A N 1
ATOM 717 C CA . ALA A 1 114 ? 27.606 50.021 65.560 1.00 25.00 102 ALA A CA 1
ATOM 718 C C . ALA A 1 114 ? 26.687 48.913 66.098 1.00 27.90 102 ALA A C 1
ATOM 719 O O . ALA A 1 114 ? 26.989 48.286 67.127 1.00 28.54 102 ALA A O 1
ATOM 721 N N . ASN A 1 115 ? 25.545 48.711 65.437 1.00 25.50 103 ASN A N 1
ATOM 722 C CA . ASN A 1 115 ? 24.739 47.516 65.682 1.00 26.30 103 ASN A CA 1
ATOM 723 C C . ASN A 1 115 ? 23.902 47.099 64.472 1.00 26.21 103 ASN A C 1
ATOM 724 O O . ASN A 1 115 ? 24.056 47.666 63.392 1.00 26.64 103 ASN A O 1
ATOM 729 N N . TYR A 1 116 ? 23.050 46.090 64.667 1.00 27.26 104 TYR A N 1
ATOM 730 C CA . TYR A 1 116 ? 22.161 45.557 63.622 1.00 28.03 104 TYR A CA 1
ATOM 731 C C . TYR A 1 116 ? 20.740 45.614 64.079 1.00 28.38 104 TYR A C 1
ATOM 732 O O . TYR A 1 116 ? 19.985 44.731 63.750 1.00 31.66 104 TYR A O 1
ATOM 741 N N . PHE A 1 117 ? 20.345 46.657 64.801 1.00 29.06 105 PHE A N 1
ATOM 742 C CA . PHE A 1 117 ? 18.931 46.779 65.162 1.00 30.19 105 PHE A CA 1
ATOM 743 C C . PHE A 1 117 ? 18.027 46.935 63.921 1.00 30.09 105 PHE A C 1
ATOM 744 O O . PHE A 1 117 ? 18.455 47.374 62.851 1.00 27.96 105 PHE A O 1
ATOM 752 N N . GLY A 1 118 ? 16.777 46.535 64.068 1.00 27.02 106 GLY A N 1
ATOM 753 C CA . GLY A 1 118 ? 15.870 46.553 62.950 1.00 26.44 106 GLY A CA 1
ATOM 754 C C . GLY A 1 118 ? 16.091 45.496 61.902 1.00 24.38 106 GLY A C 1
ATOM 755 O O . GLY A 1 118 ? 15.455 45.558 60.850 1.00 23.36 106 GLY A O 1
ATOM 756 N N . SER A 1 119 ? 16.995 44.542 62.173 1.00 24.61 107 SER A N 1
ATOM 757 C CA . SER A 1 119 ? 17.116 43.304 61.390 1.00 21.91 107 SER A CA 1
ATOM 758 C C . SER A 1 119 ? 16.232 42.268 62.090 1.00 22.99 107 SER A C 1
ATOM 759 O O . SER A 1 119 ? 16.463 41.992 63.253 1.00 23.02 107 SER A O 1
ATOM 762 N N . VAL A 1 120 ? 15.199 41.728 61.445 1.00 23.52 108 VAL A N 1
ATOM 763 C CA . VAL A 1 120 ? 14.479 40.602 62.059 1.00 24.00 108 VAL A CA 1
ATOM 764 C C . VAL A 1 120 ? 15.442 39.446 62.373 1.00 26.58 108 VAL A C 1
ATOM 765 O O . VAL A 1 120 ? 15.439 38.914 63.498 1.00 29.38 108 VAL A O 1
ATOM 769 N N . THR A 1 121 ? 16.296 39.077 61.421 1.00 26.81 109 THR A N 1
ATOM 770 C CA . THR A 1 121 ? 17.108 37.871 61.597 1.00 24.70 109 THR A CA 1
ATOM 771 C C . THR A 1 121 ? 18.137 38.042 62.697 1.00 27.47 109 THR A C 1
ATOM 772 O O . THR A 1 121 ? 18.425 37.091 63.380 1.00 30.28 109 THR A O 1
ATOM 776 N N . GLN A 1 122 ? 18.658 39.258 62.883 1.00 26.62 110 GLN A N 1
ATOM 777 C CA . GLN A 1 122 ? 19.744 39.479 63.812 1.00 25.26 110 GLN A CA 1
ATOM 778 C C . GLN A 1 122 ? 19.237 39.809 65.197 1.00 26.58 110 GLN A C 1
ATOM 779 O O . GLN A 1 122 ? 19.979 39.623 66.144 1.00 27.38 110 GLN A O 1
ATOM 785 N N . THR A 1 123 ? 17.988 40.291 65.322 1.00 28.67 111 THR A N 1
ATOM 786 C CA . THR A 1 123 ? 17.471 40.768 66.620 1.00 27.22 111 THR A CA 1
ATOM 787 C C . THR A 1 123 ? 16.050 40.364 67.057 1.00 28.67 111 THR A C 1
ATOM 788 O O . THR A 1 123 ? 15.703 40.562 68.227 1.00 30.55 111 THR A O 1
ATOM 792 N N . ALA A 1 124 ? 15.224 39.802 66.176 1.00 26.36 112 ALA A N 1
ATOM 793 C CA . ALA A 1 124 ? 13.957 39.226 66.663 1.00 24.94 112 ALA A CA 1
ATOM 794 C C . ALA A 1 124 ? 14.215 38.045 67.601 1.00 26.37 112 ALA A C 1
ATOM 795 O O . ALA A 1 124 ? 15.201 37.304 67.440 1.00 26.39 112 ALA A O 1
ATOM 797 N N . THR A 1 125 ? 13.376 37.901 68.623 1.00 27.02 113 THR A N 1
ATOM 798 C CA . THR A 1 125 ? 13.381 36.653 69.383 1.00 27.03 113 THR A CA 1
ATOM 799 C C . THR A 1 125 ? 12.063 35.921 69.150 1.00 27.40 113 THR A C 1
ATOM 800 O O . THR A 1 125 ? 11.070 36.504 68.680 1.00 26.49 113 THR A O 1
ATOM 804 N N . VAL A 1 126 ? 12.087 34.629 69.464 1.00 26.63 114 VAL A N 1
ATOM 805 C CA . VAL A 1 126 ? 11.019 33.709 69.113 1.00 27.73 114 VAL A CA 1
ATOM 806 C C . VAL A 1 126 ? 10.568 32.986 70.382 1.00 27.90 114 VAL A C 1
ATOM 807 O O . VAL A 1 126 ? 11.375 32.692 71.253 1.00 31.46 114 VAL A O 1
ATOM 811 N N . HIS A 1 127 ? 9.281 32.710 70.481 1.00 26.01 115 HIS A N 1
ATOM 812 C CA . HIS A 1 127 ? 8.715 32.092 71.656 1.00 26.31 115 HIS A CA 1
ATOM 813 C C . HIS A 1 127 ? 8.600 30.577 71.417 1.00 28.45 115 HIS A C 1
ATOM 814 O O . HIS A 1 127 ? 7.791 30.146 70.591 1.00 24.94 115 HIS A O 1
ATOM 821 N N . LEU A 1 128 ? 9.432 29.788 72.125 1.00 28.94 116 LEU A N 1
ATOM 822 C CA . LEU A 1 128 ? 9.353 28.310 72.126 1.00 26.95 116 LEU A CA 1
ATOM 823 C C . LEU A 1 128 ? 8.413 27.735 73.191 1.00 30.03 116 LEU A C 1
ATOM 824 O O . LEU A 1 128 ? 8.018 26.560 73.097 1.00 31.98 116 LEU A O 1
ATOM 829 N N . GLY A 1 129 ? 8.082 28.538 74.210 1.00 29.95 117 GLY A N 1
ATOM 830 C CA . GLY A 1 129 ? 7.229 28.096 75.312 1.00 30.95 117 GLY A CA 1
ATOM 831 C C . GLY A 1 129 ? 7.647 28.581 76.702 1.00 32.81 117 GLY A C 1
ATOM 832 O O . GLY A 1 129 ? 8.406 29.546 76.832 1.00 31.76 117 GLY A O 1
ATOM 833 N N . TYR A 1 130 ? 7.136 27.884 77.724 1.00 31.23 118 TYR A N 1
ATOM 834 C CA . TYR A 1 130 ? 7.343 28.160 79.143 1.00 29.76 118 TYR A CA 1
ATOM 835 C C . TYR A 1 130 ? 8.094 27.024 79.873 1.00 29.60 118 TYR A C 1
ATOM 836 O O . TYR A 1 130 ? 7.776 25.834 79.702 1.00 27.61 118 TYR A O 1
ATOM 845 N N . ASP A 1 131 ? 9.079 27.418 80.683 1.00 29.92 119 ASP A N 1
ATOM 846 C CA . ASP A 1 131 ? 9.924 26.521 81.486 1.00 30.54 119 ASP A CA 1
ATOM 847 C C . ASP A 1 131 ? 9.609 26.604 82.975 1.00 31.09 119 ASP A C 1
ATOM 848 O O . ASP A 1 131 ? 9.873 27.616 83.612 1.00 33.52 119 ASP A O 1
ATOM 853 N N . SER A 1 132 ? 9.091 25.529 83.545 1.00 32.03 120 SER A N 1
ATOM 854 C CA . SER A 1 132 ? 8.728 25.525 84.953 1.00 32.83 120 SER A CA 1
ATOM 855 C C . SER A 1 132 ? 9.885 25.737 85.912 1.00 31.49 120 SER A C 1
ATOM 856 O O . SER A 1 132 ? 9.764 26.512 86.848 1.00 32.89 120 SER A O 1
ATOM 859 N N . ALA A 1 133 ? 11.010 25.073 85.683 1.00 31.26 121 ALA A N 1
ATOM 860 C CA . ALA A 1 133 ? 12.158 25.229 86.578 1.00 30.73 121 ALA A CA 1
ATOM 861 C C . ALA A 1 133 ? 12.496 26.694 86.788 1.00 31.54 121 ALA A C 1
ATOM 862 O O . ALA A 1 133 ? 12.499 27.160 87.919 1.00 33.74 121 ALA A O 1
ATOM 864 N N . THR A 1 134 ? 12.722 27.444 85.711 1.00 31.59 122 THR A N 1
ATOM 865 C CA . THR A 1 134 ? 13.097 28.862 85.844 1.00 28.81 122 THR A CA 1
ATOM 866 C C . THR A 1 134 ? 11.881 29.749 85.981 1.00 29.58 122 THR A C 1
ATOM 867 O O . THR A 1 134 ? 12.006 30.946 86.243 1.00 29.63 122 THR A O 1
ATOM 871 N N . GLN A 1 135 ? 10.692 29.161 85.843 1.00 31.28 123 GLN A N 1
ATOM 872 C CA . GLN A 1 135 ? 9.421 29.918 85.967 1.00 30.66 123 GLN A CA 1
ATOM 873 C C . GLN A 1 135 ? 9.370 31.076 84.968 1.00 29.37 123 GLN A C 1
ATOM 874 O O . GLN A 1 135 ? 9.160 32.215 85.334 1.00 30.54 123 GLN A O 1
ATOM 880 N N . ASN A 1 136 ? 9.532 30.750 83.693 1.00 30.14 124 ASN A N 1
ATOM 881 C CA . ASN A 1 136 ? 9.911 31.705 82.665 1.00 29.67 124 ASN A CA 1
ATOM 882 C C . ASN A 1 136 ? 9.393 31.324 81.286 1.00 27.74 124 ASN A C 1
ATOM 883 O O . ASN A 1 136 ? 9.434 30.150 80.895 1.00 26.98 124 ASN A O 1
ATOM 888 N N . GLN A 1 137 ? 8.895 32.328 80.565 1.00 26.58 125 GLN A N 1
ATOM 889 C CA . GLN A 1 137 ? 8.718 32.268 79.108 1.00 21.38 125 GLN A CA 1
ATOM 890 C C . GLN A 1 137 ? 10.098 32.196 78.412 1.00 20.31 125 GLN A C 1
ATOM 891 O O . GLN A 1 137 ? 11.028 32.936 78.747 1.00 15.73 125 GLN A O 1
ATOM 897 N N . ILE A 1 138 ? 10.224 31.264 77.472 1.00 22.73 126 ILE A N 1
ATOM 898 C CA . ILE A 1 138 ? 11.475 31.012 76.764 1.00 25.23 126 ILE A CA 1
ATOM 899 C C . ILE A 1 138 ? 11.465 31.704 75.411 1.00 24.43 126 ILE A C 1
ATOM 900 O O . ILE A 1 138 ? 10.715 31.327 74.511 1.00 21.47 126 ILE A O 1
ATOM 905 N N . PHE A 1 139 ? 12.333 32.701 75.280 1.00 23.51 127 PHE A N 1
ATOM 906 C CA . PHE A 1 139 ? 12.474 33.431 74.043 1.00 22.20 127 PHE A CA 1
ATOM 907 C C . PHE A 1 139 ? 13.905 33.300 73.541 1.00 25.92 127 PHE A C 1
ATOM 908 O O . PHE A 1 139 ? 14.853 33.607 74.257 1.00 26.67 127 PHE A O 1
ATOM 916 N N . VAL A 1 140 ? 14.078 32.808 72.323 1.00 25.18 128 VAL A N 1
ATOM 917 C CA . VAL A 1 140 ? 15.424 32.699 71.789 1.00 25.81 128 VAL A CA 1
ATOM 918 C C . VAL A 1 140 ? 15.589 33.587 70.571 1.00 27.03 128 VAL A C 1
ATOM 919 O O . VAL A 1 140 ? 14.600 33.873 69.863 1.00 28.15 128 VAL A O 1
ATOM 923 N N . PRO A 1 141 ? 16.820 34.042 70.348 1.00 24.02 129 PRO A N 1
ATOM 924 C CA . PRO A 1 141 ? 17.136 34.773 69.141 1.00 24.53 129 PRO A CA 1
ATOM 925 C C . PRO A 1 141 ? 16.744 33.928 67.926 1.00 27.82 129 PRO A C 1
ATOM 926 O O . PRO A 1 141 ? 16.995 32.713 67.885 1.00 31.25 129 PRO A O 1
ATOM 930 N N . PHE A 1 142 ? 16.114 34.569 66.955 1.00 24.51 130 PHE A N 1
ATOM 931 C CA . PHE A 1 142 ? 15.889 33.966 65.682 1.00 24.32 130 PHE A CA 1
ATOM 932 C C . PHE A 1 142 ? 17.132 33.227 65.146 1.00 26.79 130 PHE A C 1
ATOM 933 O O . PHE A 1 142 ? 17.012 32.134 64.565 1.00 30.45 130 PHE A O 1
ATOM 941 N N . LYS A 1 143 ? 18.318 33.811 65.309 1.00 21.78 131 LYS A N 1
ATOM 942 C CA . LYS A 1 143 ? 19.500 33.267 64.623 1.00 24.01 131 LYS A CA 1
ATOM 943 C C . LYS A 1 143 ? 20.035 32.016 65.315 1.00 24.51 131 LYS A C 1
ATOM 944 O O . LYS A 1 143 ? 20.903 31.350 64.784 1.00 25.21 131 LYS A O 1
ATOM 950 N N . ASP A 1 144 ? 19.484 31.701 66.491 1.00 25.08 132 ASP A N 1
ATOM 951 C CA . ASP A 1 144 ? 19.838 30.502 67.226 1.00 26.03 132 ASP A CA 1
ATOM 952 C C . ASP A 1 144 ? 19.026 29.257 66.815 1.00 28.09 132 ASP A C 1
ATOM 953 O O . ASP A 1 144 ? 19.355 28.145 67.211 1.00 28.67 132 ASP A O 1
ATOM 958 N N . ILE A 1 145 ? 17.956 29.439 66.044 1.00 29.68 133 ILE A N 1
ATOM 959 C CA . ILE A 1 145 ? 17.064 28.341 65.722 1.00 27.64 133 ILE A CA 1
ATOM 960 C C . ILE A 1 145 ? 17.622 27.439 64.613 1.00 29.60 133 ILE A C 1
ATOM 961 O O . ILE A 1 145 ? 17.909 26.277 64.867 1.00 29.41 133 ILE A O 1
ATOM 966 N N . VAL A 1 146 ? 17.747 27.958 63.390 1.00 30.08 134 VAL A N 1
ATOM 967 C CA . VAL A 1 146 ? 18.590 27.310 62.380 1.00 28.68 134 VAL A CA 1
ATOM 968 C C . VAL A 1 146 ? 19.756 28.253 62.049 1.00 28.05 134 VAL A C 1
ATOM 969 O O . VAL A 1 146 ? 19.586 29.463 62.048 1.00 27.85 134 VAL A O 1
ATOM 973 N N . PRO A 1 147 ? 20.956 27.706 61.882 1.00 26.96 135 PRO A N 1
ATOM 974 C CA . PRO A 1 147 ? 22.132 28.529 61.595 1.00 27.12 135 PRO A CA 1
ATOM 975 C C . PRO A 1 147 ? 21.936 29.386 60.349 1.00 26.81 135 PRO A C 1
ATOM 976 O O . PRO A 1 147 ? 21.510 28.882 59.302 1.00 28.07 135 PRO A O 1
ATOM 980 N N . ILE A 1 148 ? 22.210 30.686 60.473 1.00 26.61 136 ILE A N 1
ATOM 981 C CA . ILE A 1 148 ? 22.068 31.624 59.348 1.00 24.53 136 ILE A CA 1
ATOM 982 C C . ILE A 1 148 ? 23.267 32.555 59.308 1.00 25.11 136 ILE A C 1
ATOM 983 O O . ILE A 1 148 ? 23.991 32.642 60.272 1.00 25.27 136 ILE A O 1
ATOM 988 N N . LEU A 1 149 ? 23.481 33.244 58.192 1.00 26.34 137 LEU A N 1
ATOM 989 C CA . LEU A 1 149 ? 24.570 34.216 58.109 1.00 27.92 137 LEU A CA 1
ATOM 990 C C . LEU A 1 149 ? 24.437 35.371 59.108 1.00 29.07 137 LEU A C 1
ATOM 991 O O . LEU A 1 149 ? 23.343 35.688 59.575 1.00 27.43 137 LEU A O 1
ATOM 996 N N . SER A 1 150 ? 25.573 35.972 59.452 1.00 29.52 138 SER A N 1
ATOM 997 C CA . SER A 1 150 ? 25.588 37.301 60.037 1.00 30.31 138 SER A CA 1
ATOM 998 C C . SER A 1 150 ? 25.929 38.225 58.911 1.00 30.70 138 SER A C 1
ATOM 999 O O . SER A 1 150 ? 26.670 37.827 58.009 1.00 33.90 138 SER A O 1
ATOM 1002 N N . PRO A 1 151 ? 25.462 39.465 58.941 1.00 30.85 139 PRO A N 1
ATOM 1003 C CA . PRO A 1 151 ? 25.787 40.384 57.847 1.00 29.30 139 PRO A CA 1
ATOM 1004 C C . PRO A 1 151 ? 27.287 40.621 57.764 1.00 29.68 139 PRO A C 1
ATOM 1005 O O . PRO A 1 151 ? 27.757 41.127 56.758 1.00 31.15 139 PRO A O 1
ATOM 1009 N N . ASN A 1 152 ? 28.024 40.263 58.814 1.00 25.11 140 ASN A N 1
ATOM 1010 C CA . ASN A 1 152 ? 29.466 40.374 58.779 1.00 28.57 140 ASN A CA 1
ATOM 1011 C C . ASN A 1 152 ? 30.076 39.383 57.788 1.00 28.10 140 ASN A C 1
ATOM 1012 O O . ASN A 1 152 ? 31.179 39.600 57.327 1.00 26.99 140 ASN A O 1
ATOM 1017 N N . ASP A 1 153 ? 29.329 38.330 57.437 1.00 29.83 141 ASP A N 1
ATOM 1018 C CA . ASP A 1 153 ? 29.833 37.233 56.606 1.00 28.48 141 ASP A CA 1
ATOM 1019 C C . ASP A 1 153 ? 29.514 37.464 55.145 1.00 30.98 141 ASP A C 1
ATOM 1020 O O . ASP A 1 153 ? 29.819 36.597 54.292 1.00 33.45 141 ASP A O 1
ATOM 1025 N N . LEU A 1 154 ? 28.846 38.585 54.851 1.00 29.99 142 LEU A N 1
ATOM 1026 C CA . LEU A 1 154 ? 28.435 38.889 53.472 1.00 27.18 142 LEU A CA 1
ATOM 1027 C C . LEU A 1 154 ? 29.531 39.660 52.777 1.00 25.33 142 LEU A C 1
ATOM 1028 O O . LEU A 1 154 ? 30.016 40.659 53.306 1.00 24.85 142 LEU A O 1
ATOM 1033 N N . ILE A 1 155 ? 29.935 39.183 51.605 1.00 24.71 143 ILE A N 1
ATOM 1034 C CA . ILE A 1 155 ? 30.859 39.920 50.747 1.00 26.34 143 ILE A CA 1
ATOM 1035 C C . ILE A 1 155 ? 30.042 40.705 49.734 1.00 24.85 143 ILE A C 1
ATOM 1036 O O . ILE A 1 155 ? 29.248 40.117 48.992 1.00 30.68 143 ILE A O 1
ATOM 1041 N N . ILE A 1 156 ? 30.274 42.007 49.628 1.00 21.53 144 ILE A N 1
ATOM 1042 C CA . ILE A 1 156 ? 29.411 42.849 48.813 1.00 18.35 144 ILE A CA 1
ATOM 1043 C C . ILE A 1 156 ? 30.091 43.656 47.696 1.00 16.35 144 ILE A C 1
ATOM 1044 O O . ILE A 1 156 ? 30.991 44.425 47.943 1.00 22.25 144 ILE A O 1
ATOM 1049 N N . SER A 1 157 ? 29.628 43.491 46.467 1.00 11.10 145 SER A N 1
ATOM 1050 C CA . SER A 1 157 ? 29.952 44.402 45.392 1.00 12.21 145 SER A CA 1
ATOM 1051 C C . SER A 1 157 ? 28.627 44.875 44.726 1.00 15.59 145 SER A C 1
ATOM 1052 O O . SER A 1 157 ? 27.538 44.730 45.312 1.00 15.03 145 SER A O 1
ATOM 1055 N N . GLY A 1 158 ? 28.737 45.436 43.527 1.00 14.60 146 GLY A N 1
ATOM 1056 C CA . GLY A 1 158 ? 27.613 45.757 42.717 1.00 18.12 146 GLY A CA 1
ATOM 1057 C C . GLY A 1 158 ? 27.871 46.871 41.735 1.00 20.54 146 GLY A C 1
ATOM 1058 O O . GLY A 1 158 ? 29.020 47.170 41.411 1.00 18.81 146 GLY A O 1
ATOM 1059 N N . TRP A 1 159 ? 26.780 47.491 41.267 1.00 20.58 147 TRP A N 1
ATOM 1060 C CA . TRP A 1 159 ? 26.862 48.433 40.158 1.00 20.73 147 TRP A CA 1
ATOM 1061 C C . TRP A 1 159 ? 26.216 49.780 40.430 1.00 20.04 147 TRP A C 1
ATOM 1062 O O . TRP A 1 159 ? 25.253 49.879 41.182 1.00 23.53 147 TRP A O 1
ATOM 1073 N N . ASP A 1 160 ? 26.718 50.814 39.780 1.00 18.56 148 ASP A N 1
ATOM 1074 C CA . ASP A 1 160 ? 26.058 52.084 39.867 1.00 22.26 148 ASP A CA 1
ATOM 1075 C C . ASP A 1 160 ? 26.335 52.935 38.663 1.00 24.26 148 ASP A C 1
ATOM 1076 O O . ASP A 1 160 ? 27.474 53.010 38.241 1.00 22.73 148 ASP A O 1
ATOM 1081 N N . ILE A 1 161 ? 25.289 53.573 38.120 1.00 22.07 149 ILE A N 1
ATOM 1082 C CA . ILE A 1 161 ? 25.451 54.537 37.028 1.00 21.18 149 ILE A CA 1
ATOM 1083 C C . ILE A 1 161 ? 26.317 55.747 37.449 1.00 22.62 149 ILE A C 1
ATOM 1084 O O . ILE A 1 161 ? 26.806 56.489 36.598 1.00 21.86 149 ILE A O 1
ATOM 1089 N N . SER A 1 162 ? 26.517 55.932 38.754 1.00 23.21 150 SER A N 1
ATOM 1090 C CA . SER A 1 162 ? 27.408 56.988 39.270 1.00 22.57 150 SER A CA 1
ATOM 1091 C C . SER A 1 162 ? 28.732 56.397 39.729 1.00 20.76 150 SER A C 1
ATOM 1092 O O . SER A 1 162 ? 28.743 55.429 40.497 1.00 17.99 150 SER A O 1
ATOM 1095 N N . ASP A 1 163 ? 29.846 56.974 39.301 1.00 21.98 151 ASP A N 1
ATOM 1096 C CA . ASP A 1 163 ? 31.139 56.346 39.632 1.00 23.55 151 ASP A CA 1
ATOM 1097 C C . ASP A 1 163 ? 31.717 56.712 41.002 1.00 24.63 151 ASP A C 1
ATOM 1098 O O . ASP A 1 163 ? 32.782 56.180 41.393 1.00 26.93 151 ASP A O 1
ATOM 1103 N N . SER A 1 164 ? 31.039 57.620 41.720 1.00 22.72 152 SER A N 1
ATOM 1104 C CA . SER A 1 164 ? 31.431 58.019 43.068 1.00 19.11 152 SER A CA 1
ATOM 1105 C C . SER A 1 164 ? 31.773 56.820 43.923 1.00 21.27 152 SER A C 1
ATOM 1106 O O . SER A 1 164 ? 31.023 55.828 43.934 1.00 19.81 152 SER A O 1
ATOM 1109 N N . ASN A 1 165 ? 32.893 56.910 44.636 1.00 18.04 153 ASN A N 1
ATOM 1110 C CA . ASN A 1 165 ? 33.322 55.844 45.551 1.00 21.95 153 ASN A CA 1
ATOM 1111 C C . ASN A 1 165 ? 32.466 55.906 46.811 1.00 25.06 153 ASN A C 1
ATOM 1112 O O . ASN A 1 165 ? 31.927 56.956 47.143 1.00 24.23 153 ASN A O 1
ATOM 1117 N N . LEU A 1 166 ? 32.410 54.798 47.538 1.00 25.95 154 LEU A N 1
ATOM 1118 C CA . LEU A 1 166 ? 31.499 54.628 48.650 1.00 26.60 154 LEU A CA 1
ATOM 1119 C C . LEU A 1 166 ? 31.726 55.576 49.814 1.00 28.78 154 LEU A C 1
ATOM 1120 O O . LEU A 1 166 ? 30.884 55.661 50.716 1.00 27.97 154 LEU A O 1
ATOM 1125 N N . TYR A 1 167 ? 32.854 56.290 49.800 1.00 32.42 155 TYR A N 1
ATOM 1126 C CA . TYR A 1 167 ? 33.084 57.352 50.776 1.00 32.10 155 TYR A CA 1
ATOM 1127 C C . TYR A 1 167 ? 32.355 58.624 50.350 1.00 32.83 155 TYR A C 1
ATOM 1128 O O . TYR A 1 167 ? 31.604 59.188 51.141 1.00 34.58 155 TYR A O 1
ATOM 1137 N N . GLU A 1 168 ? 32.524 59.045 49.096 1.00 31.43 156 GLU A N 1
ATOM 1138 C CA . GLU A 1 168 ? 31.789 60.202 48.562 1.00 28.15 156 GLU A CA 1
ATOM 1139 C C . GLU A 1 168 ? 30.310 59.912 48.574 1.00 29.27 156 GLU A C 1
ATOM 1140 O O . GLU A 1 168 ? 29.450 60.822 48.714 1.00 31.54 156 GLU A O 1
ATOM 1146 N N . ALA A 1 169 ? 30.011 58.634 48.372 1.00 26.19 157 ALA A N 1
ATOM 1147 C CA . ALA A 1 169 ? 28.668 58.117 48.435 1.00 24.71 157 ALA A CA 1
ATOM 1148 C C . ALA A 1 169 ? 27.998 58.290 49.828 1.00 23.69 157 ALA A C 1
ATOM 1149 O O . ALA A 1 169 ? 26.794 58.427 49.916 1.00 27.67 157 ALA A O 1
ATOM 1151 N N . MET A 1 170 ? 28.779 58.207 50.901 1.00 22.05 158 MET A N 1
ATOM 1152 C CA . MET A 1 170 ? 28.301 58.418 52.262 1.00 21.28 158 MET A CA 1
ATOM 1153 C C . MET A 1 170 ? 28.005 59.889 52.562 1.00 24.05 158 MET A C 1
ATOM 1154 O O . MET A 1 170 ? 27.010 60.223 53.267 1.00 24.62 158 MET A O 1
ATOM 1159 N N . GLY A 1 171 ? 28.877 60.754 52.050 1.00 21.09 159 GLY A N 1
ATOM 1160 C CA . GLY A 1 171 ? 28.724 62.186 52.169 1.00 22.23 159 GLY A CA 1
ATOM 1161 C C . GLY A 1 171 ? 27.483 62.631 51.429 1.00 26.47 159 GLY A C 1
ATOM 1162 O O . GLY A 1 171 ? 26.751 63.528 51.889 1.00 30.18 159 GLY A O 1
ATOM 1163 N N . ARG A 1 172 ? 27.246 61.996 50.284 1.00 25.45 160 ARG A N 1
ATOM 1164 C CA . ARG A 1 172 ? 26.060 62.233 49.472 1.00 23.23 160 ARG A CA 1
ATOM 1165 C C . ARG A 1 172 ? 24.848 61.878 50.291 1.00 21.93 160 ARG A C 1
ATOM 1166 O O . ARG A 1 172 ? 23.931 62.652 50.352 1.00 23.27 160 ARG A O 1
ATOM 1174 N N . ALA A 1 173 ? 24.861 60.708 50.930 1.00 22.62 161 ALA A N 1
ATOM 1175 C CA . ALA A 1 173 ? 23.648 60.130 51.506 1.00 23.01 161 ALA A CA 1
ATOM 1176 C C . ALA A 1 173 ? 23.215 60.848 52.785 1.00 25.40 161 ALA A C 1
ATOM 1177 O O . ALA A 1 173 ? 22.004 61.049 53.021 1.00 24.65 161 ALA A O 1
ATOM 1179 N N . LYS A 1 174 ? 24.196 61.260 53.603 1.00 23.47 162 LYS A N 1
ATOM 1180 C CA . LYS A 1 174 ? 23.928 62.048 54.835 1.00 23.14 162 LYS A CA 1
ATOM 1181 C C . LYS A 1 174 ? 23.251 61.194 55.906 1.00 19.12 162 LYS A C 1
ATOM 1182 O O . LYS A 1 174 ? 22.408 61.693 56.647 1.00 21.67 162 LYS A O 1
ATOM 1188 N N . VAL A 1 175 ? 23.601 59.916 55.963 1.00 12.47 163 VAL A N 1
ATOM 1189 C CA . VAL A 1 175 ? 23.062 58.985 56.955 1.00 12.73 163 VAL A CA 1
ATOM 1190 C C . VAL A 1 175 ? 23.938 58.850 58.216 1.00 17.74 163 VAL A C 1
ATOM 1191 O O . VAL A 1 175 ? 23.465 59.044 59.349 1.00 20.47 163 VAL A O 1
ATOM 1195 N N . PHE A 1 176 ? 25.212 58.503 58.035 1.00 15.91 164 PHE A N 1
ATOM 1196 C CA . PHE A 1 176 ? 26.111 58.365 59.162 1.00 14.94 164 PHE A CA 1
ATOM 1197 C C . PHE A 1 176 ? 26.557 59.756 59.593 1.00 17.30 164 PHE A C 1
ATOM 1198 O O . PHE A 1 176 ? 26.772 60.643 58.765 1.00 18.66 164 PHE A O 1
ATOM 1206 N N . GLU A 1 177 ? 26.737 59.927 60.895 1.00 17.28 165 GLU A N 1
ATOM 1207 C CA . GLU A 1 177 ? 27.256 61.164 61.473 1.00 14.31 165 GLU A CA 1
ATOM 1208 C C . GLU A 1 177 ? 28.704 61.370 60.940 1.00 13.91 165 GLU A C 1
ATOM 1209 O O . GLU A 1 177 ? 29.312 60.376 60.581 1.00 14.33 165 GLU A O 1
ATOM 1215 N N . PRO A 1 178 ? 29.232 62.603 60.869 1.00 10.52 166 PRO A N 1
ATOM 1216 C CA . PRO A 1 178 ? 30.505 62.856 60.210 1.00 15.63 166 PRO A CA 1
ATOM 1217 C C . PRO A 1 178 ? 31.533 61.902 60.766 1.00 13.00 166 PRO A C 1
ATOM 1218 O O . PRO A 1 178 ? 32.045 61.108 60.017 1.00 17.13 166 PRO A O 1
ATOM 1222 N N . GLU A 1 179 ? 31.695 61.869 62.076 1.00 15.91 167 GLU A N 1
ATOM 1223 C CA . GLU A 1 179 ? 32.708 61.033 62.713 1.00 21.30 167 GLU A CA 1
ATOM 1224 C C . GLU A 1 179 ? 32.758 59.645 62.156 1.00 21.70 167 GLU A C 1
ATOM 1225 O O . GLU A 1 179 ? 33.845 59.163 61.859 1.00 19.10 167 GLU A O 1
ATOM 1231 N N . LEU A 1 180 ? 31.597 59.004 62.025 1.00 19.33 168 LEU A N 1
ATOM 1232 C CA . LEU A 1 180 ? 31.527 57.608 61.536 1.00 21.05 168 LEU A CA 1
ATOM 1233 C C . LEU A 1 180 ? 31.889 57.448 60.058 1.00 22.18 168 LEU A C 1
ATOM 1234 O O . LEU A 1 180 ? 32.328 56.373 59.633 1.00 23.59 168 LEU A O 1
ATOM 1239 N N . GLN A 1 181 ? 31.705 58.506 59.273 1.00 25.02 169 GLN A N 1
ATOM 1240 C CA . GLN A 1 181 ? 32.102 58.493 57.866 1.00 24.34 169 GLN A CA 1
ATOM 1241 C C . GLN A 1 181 ? 33.623 58.552 57.810 1.00 28.99 169 GLN A C 1
ATOM 1242 O O . GLN A 1 181 ? 34.250 57.880 56.970 1.00 29.66 169 GLN A O 1
ATOM 1248 N N . GLU A 1 182 ? 34.237 59.327 58.706 1.00 28.87 170 GLU A N 1
ATOM 1249 C CA . GLU A 1 182 ? 35.717 59.354 58.740 1.00 30.08 170 GLU A CA 1
ATOM 1250 C C . GLU A 1 182 ? 36.341 58.029 59.141 1.00 26.72 170 GLU A C 1
ATOM 1251 O O . GLU A 1 182 ? 37.253 57.575 58.504 1.00 31.63 170 GLU A O 1
ATOM 1257 N N . LYS A 1 183 ? 35.834 57.403 60.181 1.00 27.21 171 LYS A N 1
ATOM 1258 C CA . LYS A 1 183 ? 36.277 56.077 60.571 1.00 24.90 171 LYS A CA 1
ATOM 1259 C C . LYS A 1 183 ? 36.116 55.071 59.443 1.00 24.97 171 LYS A C 1
ATOM 1260 O O . LYS A 1 183 ? 36.988 54.205 59.247 1.00 21.13 171 LYS A O 1
ATOM 1266 N N . LEU A 1 184 ? 34.994 55.163 58.704 1.00 25.24 172 LEU A N 1
ATOM 1267 C CA . LEU A 1 184 ? 34.730 54.242 57.586 1.00 22.13 172 LEU A CA 1
ATOM 1268 C C . LEU A 1 184 ? 35.470 54.557 56.284 1.00 25.58 172 LEU A C 1
ATOM 1269 O O . LEU A 1 184 ? 35.496 53.732 55.365 1.00 28.63 172 LEU A O 1
ATOM 1274 N N . ARG A 1 185 ? 36.112 55.720 56.223 1.00 23.60 173 ARG A N 1
ATOM 1275 C CA . ARG A 1 185 ? 36.789 56.178 55.012 1.00 22.85 173 ARG A CA 1
ATOM 1276 C C . ARG A 1 185 ? 37.798 55.164 54.359 1.00 25.41 173 ARG A C 1
ATOM 1277 O O . ARG A 1 185 ? 37.691 54.886 53.163 1.00 26.51 173 ARG A O 1
ATOM 1285 N N . PRO A 1 186 ? 38.765 54.616 55.100 1.00 25.28 174 PRO A N 1
ATOM 1286 C CA . PRO A 1 186 ? 39.738 53.697 54.475 1.00 25.61 174 PRO A CA 1
ATOM 1287 C C . PRO A 1 186 ? 39.124 52.359 54.010 1.00 26.12 174 PRO A C 1
ATOM 1288 O O . PRO A 1 186 ? 39.795 51.566 53.347 1.00 25.30 174 PRO A O 1
ATOM 1292 N N . PHE A 1 187 ? 37.854 52.118 54.338 1.00 26.23 175 PHE A N 1
ATOM 1293 C CA . PHE A 1 187 ? 37.198 50.892 53.906 1.00 25.28 175 PHE A CA 1
ATOM 1294 C C . PHE A 1 187 ? 36.296 51.148 52.688 1.00 26.59 175 PHE A C 1
ATOM 1295 O O . PHE A 1 187 ? 36.226 50.336 51.759 1.00 27.52 175 PHE A O 1
ATOM 1303 N N . MET A 1 188 ? 35.623 52.292 52.700 1.00 25.60 176 MET A N 1
ATOM 1304 C CA . MET A 1 188 ? 34.606 52.611 51.720 1.00 23.96 176 MET A CA 1
ATOM 1305 C C . MET A 1 188 ? 35.194 53.312 50.551 1.00 26.06 176 MET A C 1
ATOM 1306 O O . MET A 1 188 ? 34.743 53.104 49.422 1.00 27.09 176 MET A O 1
ATOM 1311 N N . GLU A 1 189 ? 36.188 54.163 50.815 1.00 26.13 177 GLU A N 1
ATOM 1312 C CA . GLU A 1 189 ? 36.782 54.978 49.749 1.00 28.61 177 GLU A CA 1
ATOM 1313 C C . GLU A 1 189 ? 37.324 54.162 48.557 1.00 28.36 177 GLU A C 1
ATOM 1314 O O . GLU A 1 189 ? 37.084 54.538 47.418 1.00 27.44 177 GLU A O 1
ATOM 1320 N N . PRO A 1 190 ? 38.068 53.075 48.795 1.00 31.06 178 PRO A N 1
ATOM 1321 C CA . PRO A 1 190 ? 38.540 52.227 47.683 1.00 29.96 178 PRO A CA 1
ATOM 1322 C C . PRO A 1 190 ? 37.417 51.633 46.840 1.00 30.41 178 PRO A C 1
ATOM 1323 O O . PRO A 1 190 ? 37.691 51.164 45.751 1.00 33.49 178 PRO A O 1
ATOM 1327 N N . ILE A 1 191 ? 36.178 51.624 47.331 1.00 27.79 179 ILE A N 1
ATOM 1328 C CA . ILE A 1 191 ? 35.112 50.944 46.594 1.00 27.45 179 ILE A CA 1
ATOM 1329 C C . ILE A 1 191 ? 34.426 51.862 45.582 1.00 26.88 179 ILE A C 1
ATOM 1330 O O . ILE A 1 191 ? 33.804 52.847 45.934 1.00 26.38 179 ILE A O 1
ATOM 1335 N N . VAL A 1 192 ? 34.603 51.549 44.312 1.00 28.80 180 VAL A N 1
ATOM 1336 C CA . VAL A 1 192 ? 33.956 52.275 43.235 1.00 29.74 180 VAL A CA 1
ATOM 1337 C C . VAL A 1 192 ? 33.096 51.254 42.504 1.00 31.65 180 VAL A C 1
ATOM 1338 O O . VAL A 1 192 ? 33.624 50.247 42.030 1.00 33.97 180 VAL A O 1
ATOM 1342 N N . PRO A 1 193 ? 31.784 51.488 42.425 1.00 32.02 181 PRO A N 1
ATOM 1343 C CA . PRO A 1 193 ? 30.874 50.521 41.799 1.00 29.97 181 PRO A CA 1
ATOM 1344 C C . PRO A 1 193 ? 31.183 50.302 40.332 1.00 26.87 181 PRO A C 1
ATOM 1345 O O . PRO A 1 193 ? 31.663 51.213 39.665 1.00 24.16 181 PRO A O 1
ATOM 1349 N N . LEU A 1 194 ? 30.907 49.092 39.848 1.00 25.27 182 LEU A N 1
ATOM 1350 C CA . LEU A 1 194 ? 30.998 48.771 38.418 1.00 23.96 182 LEU A CA 1
ATOM 1351 C C . LEU A 1 194 ? 30.006 49.624 37.607 1.00 24.68 182 LEU A C 1
ATOM 1352 O O . LEU A 1 194 ? 29.020 50.093 38.135 1.00 23.56 182 LEU A O 1
ATOM 1357 N N . PRO A 1 195 ? 30.303 49.895 36.344 1.00 25.11 183 PRO A N 1
ATOM 1358 C CA . PRO A 1 195 ? 29.338 50.598 35.492 1.00 21.49 183 PRO A CA 1
ATOM 1359 C C . PRO A 1 195 ? 28.101 49.771 35.233 1.00 20.86 183 PRO A C 1
ATOM 1360 O O . PRO A 1 195 ? 28.159 48.541 35.265 1.00 21.99 183 PRO A O 1
ATOM 1364 N N . SER A 1 196 ? 26.965 50.439 35.069 1.00 19.79 184 SER A N 1
ATOM 1365 C CA . SER A 1 196 ? 25.706 49.728 34.929 1.00 21.02 184 SER A CA 1
ATOM 1366 C C . SER A 1 196 ? 25.031 50.016 33.611 1.00 19.98 184 SER A C 1
ATOM 1367 O O . SER A 1 196 ? 25.511 50.807 32.804 1.00 17.49 184 SER A O 1
ATOM 1370 N N . ILE A 1 197 ? 23.881 49.378 33.427 1.00 23.99 185 ILE A N 1
ATOM 1371 C CA . ILE A 1 197 ? 23.014 49.588 32.283 1.00 22.64 185 ILE A CA 1
ATOM 1372 C C . ILE A 1 197 ? 22.263 50.849 32.636 1.00 24.90 185 ILE A C 1
ATOM 1373 O O . ILE A 1 197 ? 21.769 50.963 33.749 1.00 28.70 185 ILE A O 1
ATOM 1378 N N . TYR A 1 198 ? 22.167 51.797 31.700 1.00 26.26 186 TYR A N 1
ATOM 1379 C CA . TYR A 1 198 ? 21.365 53.006 31.885 1.00 23.16 186 TYR A CA 1
ATOM 1380 C C . TYR A 1 198 ? 20.426 53.175 30.700 1.00 24.04 186 TYR A C 1
ATOM 1381 O O . TYR A 1 198 ? 20.881 53.486 29.614 1.00 27.58 186 TYR A O 1
ATOM 1390 N N . TYR A 1 199 ? 19.118 52.988 30.883 1.00 24.46 187 TYR A N 1
ATOM 1391 C CA . TYR A 1 199 ? 18.172 53.307 29.808 1.00 25.18 187 TYR A CA 1
ATOM 1392 C C . TYR A 1 199 ? 17.310 54.501 30.263 1.00 29.30 187 TYR A C 1
ATOM 1393 O O . TYR A 1 199 ? 16.322 54.315 30.988 1.00 31.37 187 TYR A O 1
ATOM 1402 N N . PRO A 1 200 ? 17.674 55.718 29.855 1.00 30.16 188 PRO A N 1
ATOM 1403 C CA . PRO A 1 200 ? 17.143 56.940 30.482 1.00 30.41 188 PRO A CA 1
ATOM 1404 C C . PRO A 1 200 ? 15.621 56.892 30.689 1.00 32.64 188 PRO A C 1
ATOM 1405 O O . PRO A 1 200 ? 15.097 57.326 31.721 1.00 31.41 188 PRO A O 1
ATOM 1409 N N . ASP A 1 201 ? 14.942 56.325 29.704 1.00 35.84 189 ASP A N 1
ATOM 1410 C CA . ASP A 1 201 ? 13.485 56.196 29.638 1.00 35.84 189 ASP A CA 1
ATOM 1411 C C . ASP A 1 201 ? 12.781 55.354 30.734 1.00 35.45 189 ASP A C 1
ATOM 1412 O O . ASP A 1 201 ? 11.532 55.444 30.898 1.00 36.40 189 ASP A O 1
ATOM 1417 N N . PHE A 1 202 ? 13.537 54.563 31.502 1.00 29.64 190 PHE A N 1
ATOM 1418 C CA . PHE A 1 202 ? 12.946 53.766 32.602 1.00 23.33 190 PHE A CA 1
ATOM 1419 C C . PHE A 1 202 ? 13.001 54.411 33.992 1.00 23.76 190 PHE A C 1
ATOM 1420 O O . PHE A 1 202 ? 12.409 53.867 34.915 1.00 22.96 190 PHE A O 1
ATOM 1428 N N . ILE A 1 203 ? 13.667 55.566 34.172 1.00 25.34 191 ILE A N 1
ATOM 1429 C CA . ILE A 1 203 ? 13.634 56.271 35.495 1.00 26.63 191 ILE A CA 1
ATOM 1430 C C . ILE A 1 203 ? 13.315 57.756 35.358 1.00 32.29 191 ILE A C 1
ATOM 1431 O O . ILE A 1 203 ? 13.093 58.215 34.226 1.00 36.16 191 ILE A O 1
ATOM 1436 N N . ALA A 1 204 ? 13.276 58.509 36.480 1.00 32.23 192 ALA A N 1
ATOM 1437 C CA . ALA A 1 204 ? 13.034 59.971 36.445 1.00 34.90 192 ALA A CA 1
ATOM 1438 C C . ALA A 1 204 ? 14.086 60.695 35.602 1.00 38.05 192 ALA A C 1
ATOM 1439 O O . ALA A 1 204 ? 15.287 60.641 35.893 1.00 34.75 192 ALA A O 1
ATOM 1441 N N . SER A 1 205 ? 13.630 61.386 34.561 1.00 41.40 193 SER A N 1
ATOM 1442 C CA . SER A 1 205 ? 14.548 62.131 33.680 1.00 42.00 193 SER A CA 1
ATOM 1443 C C . SER A 1 205 ? 15.553 63.040 34.444 1.00 40.01 193 SER A C 1
ATOM 1444 O O . SER A 1 205 ? 16.583 63.467 33.885 1.00 39.65 193 SER A O 1
ATOM 1447 N N . ASN A 1 206 ? 15.284 63.283 35.727 1.00 38.97 194 ASN A N 1
ATOM 1448 C CA . ASN A 1 206 ? 16.171 64.121 36.539 1.00 42.17 194 ASN A CA 1
ATOM 1449 C C . ASN A 1 206 ? 17.518 63.459 36.978 1.00 39.85 194 ASN A C 1
ATOM 1450 O O . ASN A 1 206 ? 18.368 64.092 37.632 1.00 37.55 194 ASN A O 1
ATOM 1455 N N . GLN A 1 207 ? 17.713 62.214 36.538 1.00 37.08 195 GLN A N 1
ATOM 1456 C CA . GLN A 1 207 ? 18.882 61.413 36.896 1.00 37.54 195 GLN A CA 1
ATOM 1457 C C . GLN A 1 207 ? 20.015 61.446 35.863 1.00 36.26 195 GLN A C 1
ATOM 1458 O O . GLN A 1 207 ? 21.006 60.750 36.045 1.00 32.05 195 GLN A O 1
ATOM 1464 N N . GLY A 1 208 ? 19.864 62.257 34.808 1.00 36.95 196 GLY A N 1
ATOM 1465 C CA . GLY A 1 208 ? 20.793 62.302 33.661 1.00 36.20 196 GLY A CA 1
ATOM 1466 C C . GLY A 1 208 ? 22.191 62.750 34.037 1.00 38.62 196 GLY A C 1
ATOM 1467 O O . GLY A 1 208 ? 23.164 62.056 33.746 1.00 35.34 196 GLY A O 1
ATOM 1468 N N . ASP A 1 209 ? 22.262 63.920 34.680 1.00 40.47 197 ASP A N 1
ATOM 1469 C CA . ASP A 1 209 ? 23.462 64.459 35.353 1.00 44.17 197 ASP A CA 1
ATOM 1470 C C . ASP A 1 209 ? 24.315 63.450 36.156 1.00 43.07 197 ASP A C 1
ATOM 1471 O O . ASP A 1 209 ? 25.548 63.560 36.177 1.00 42.97 197 ASP A O 1
ATOM 1476 N N . ARG A 1 210 ? 23.660 62.504 36.831 1.00 39.18 198 ARG A N 1
ATOM 1477 C CA . ARG A 1 210 ? 24.333 61.587 37.760 1.00 37.43 198 ARG A CA 1
ATOM 1478 C C . ARG A 1 210 ? 24.996 60.401 37.045 1.00 37.34 198 ARG A C 1
ATOM 1479 O O . ARG A 1 210 ? 25.884 59.739 37.595 1.00 37.89 198 ARG A O 1
ATOM 1487 N N . ALA A 1 211 ? 24.581 60.156 35.811 1.00 35.97 199 ALA A N 1
ATOM 1488 C CA . ALA A 1 211 ? 24.933 58.937 35.118 1.00 35.82 199 ALA A CA 1
ATOM 1489 C C . ALA A 1 211 ? 26.214 59.095 34.303 1.00 36.63 199 ALA A C 1
ATOM 1490 O O . ALA A 1 211 ? 26.160 59.515 33.140 1.00 38.90 199 ALA A O 1
ATOM 1492 N N . ASN A 1 212 ? 27.358 58.777 34.929 1.00 32.80 200 ASN A N 1
ATOM 1493 C CA . ASN A 1 212 ? 28.647 58.897 34.301 1.00 30.46 200 ASN A CA 1
ATOM 1494 C C . ASN A 1 212 ? 29.457 57.591 34.340 1.00 29.91 200 ASN A C 1
ATOM 1495 O O . ASN A 1 212 ? 30.652 57.593 34.089 1.00 30.40 200 ASN A O 1
ATOM 1500 N N . ASN A 1 213 ? 28.788 56.491 34.669 1.00 29.72 201 ASN A N 1
ATOM 1501 C CA . ASN A 1 213 ? 29.386 55.163 34.853 1.00 27.92 201 ASN A CA 1
ATOM 1502 C C . ASN A 1 213 ? 28.475 54.140 34.153 1.00 27.48 201 ASN A C 1
ATOM 1503 O O . ASN A 1 213 ? 27.874 53.297 34.811 1.00 25.82 201 ASN A O 1
ATOM 1508 N N . VAL A 1 214 ? 28.353 54.229 32.823 1.00 29.22 202 VAL A N 1
ATOM 1509 C CA . VAL A 1 214 ? 27.463 53.329 32.070 1.00 28.87 202 VAL A CA 1
ATOM 1510 C C . VAL A 1 214 ? 28.127 52.441 31.017 1.00 28.56 202 VAL A C 1
ATOM 1511 O O . VAL A 1 214 ? 29.053 52.865 30.328 1.00 26.07 202 VAL A O 1
ATOM 1515 N N . ILE A 1 215 ? 27.634 51.207 30.907 1.00 29.07 203 ILE A N 1
ATOM 1516 C CA . ILE A 1 215 ? 28.076 50.254 29.876 1.00 30.80 203 ILE A CA 1
ATOM 1517 C C . ILE A 1 215 ? 27.792 50.875 28.499 1.00 30.38 203 ILE A C 1
ATOM 1518 O O . ILE A 1 215 ? 26.663 51.268 28.258 1.00 30.58 203 ILE A O 1
ATOM 1523 N N . PRO A 1 216 ? 28.776 50.955 27.591 1.00 32.57 204 PRO A N 1
ATOM 1524 C CA . PRO A 1 216 ? 28.550 51.544 26.250 1.00 31.23 204 PRO A CA 1
ATOM 1525 C C . PRO A 1 216 ? 27.498 50.781 25.409 1.00 30.61 204 PRO A C 1
ATOM 1526 O O . PRO A 1 216 ? 27.113 49.671 25.766 1.00 32.51 204 PRO A O 1
ATOM 1530 N N . GLY A 1 217 ? 27.002 51.394 24.338 1.00 28.12 205 GLY A N 1
ATOM 1531 C CA . GLY A 1 217 ? 26.122 50.719 23.374 1.00 27.17 205 GLY A CA 1
ATOM 1532 C C . GLY A 1 217 ? 24.635 50.643 23.701 1.00 26.02 205 GLY A C 1
ATOM 1533 O O . GLY A 1 217 ? 24.245 50.929 24.833 1.00 24.15 205 GLY A O 1
ATOM 1534 N N . ASP A 1 218 ? 23.827 50.222 22.718 1.00 24.72 206 ASP A N 1
ATOM 1535 C CA . ASP A 1 218 ? 22.360 50.040 22.891 1.00 29.88 206 ASP A CA 1
ATOM 1536 C C . ASP A 1 218 ? 21.886 48.629 22.587 1.00 28.08 206 ASP A C 1
ATOM 1537 O O . ASP A 1 218 ? 20.694 48.406 22.421 1.00 29.04 206 ASP A O 1
ATOM 1542 N N . ASN A 1 219 ? 22.830 47.699 22.472 1.00 26.96 207 ASN A N 1
ATO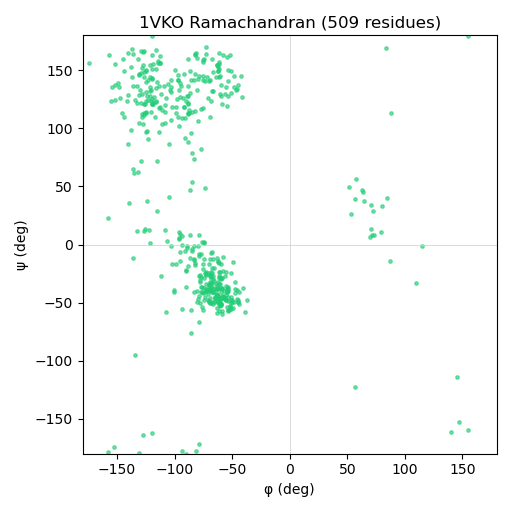M 1543 C CA . ASN A 1 219 ? 22.519 46.295 22.265 1.00 27.85 207 ASN A CA 1
ATOM 1544 C C . ASN A 1 219 ? 22.332 45.674 23.638 1.00 25.47 207 ASN A C 1
ATOM 1545 O O . ASN A 1 219 ? 23.299 45.568 24.401 1.00 24.38 207 ASN A O 1
ATOM 1550 N N . LYS A 1 220 ? 21.099 45.272 23.924 1.00 18.89 208 LYS A N 1
ATOM 1551 C CA . LYS A 1 220 ? 20.691 44.784 25.242 1.00 20.53 208 LYS A CA 1
ATOM 1552 C C . LYS A 1 220 ? 21.217 43.388 25.540 1.00 21.90 208 LYS A C 1
ATOM 1553 O O . LYS A 1 220 ? 21.347 43.001 26.722 1.00 22.24 208 LYS A O 1
ATOM 1559 N N . LEU A 1 221 ? 21.494 42.625 24.482 1.00 24.07 209 LEU A N 1
ATOM 1560 C CA . LEU A 1 221 ? 22.074 41.281 24.633 1.00 25.96 209 LEU A CA 1
ATOM 1561 C C . LEU A 1 221 ? 23.557 41.364 24.975 1.00 27.13 209 LEU A C 1
ATOM 1562 O O . LEU A 1 221 ? 24.064 40.564 25.775 1.00 31.05 209 LEU A O 1
ATOM 1567 N N . GLU A 1 222 ? 24.260 42.333 24.399 1.00 25.16 210 GLU A N 1
ATOM 1568 C CA . GLU A 1 222 ? 25.617 42.593 24.856 1.00 23.67 210 GLU A CA 1
ATOM 1569 C C . GLU A 1 222 ? 25.600 43.048 26.297 1.00 24.13 210 GLU A C 1
ATOM 1570 O O . GLU A 1 222 ? 26.434 42.618 27.080 1.00 24.23 210 GLU A O 1
ATOM 1576 N N . HIS A 1 223 ? 24.603 43.864 26.670 1.00 25.33 211 HIS A N 1
ATOM 1577 C CA . HIS A 1 223 ? 24.446 44.257 28.067 1.00 22.10 211 HIS A CA 1
ATOM 1578 C C . HIS A 1 223 ? 24.239 43.066 28.970 1.00 24.01 211 HIS A C 1
ATOM 1579 O O . HIS A 1 223 ? 24.912 42.951 29.997 1.00 23.46 211 HIS A O 1
ATOM 1586 N N . LEU A 1 224 ? 23.349 42.164 28.551 1.00 23.41 212 LEU A N 1
ATOM 1587 C CA . LEU A 1 224 ? 23.056 40.931 29.281 1.00 25.28 212 LEU A CA 1
ATOM 1588 C C . LEU A 1 224 ? 24.315 40.141 29.555 1.00 25.90 212 LEU A C 1
ATOM 1589 O O . LEU A 1 224 ? 24.528 39.652 30.661 1.00 28.35 212 LEU A O 1
ATOM 1594 N N . GLU A 1 225 ? 25.142 40.028 28.529 1.00 26.94 213 GLU A N 1
ATOM 1595 C CA . GLU A 1 225 ? 26.370 39.270 28.597 1.00 27.22 213 GLU A CA 1
ATOM 1596 C C . GLU A 1 225 ? 27.379 39.956 29.493 1.00 27.18 213 GLU A C 1
ATOM 1597 O O . GLU A 1 225 ? 28.182 39.296 30.138 1.00 26.16 213 GLU A O 1
ATOM 1603 N N . HIS A 1 226 ? 27.338 41.286 29.527 1.00 26.49 214 HIS A N 1
ATOM 1604 C CA . HIS A 1 226 ? 28.328 42.051 30.279 1.00 26.25 214 HIS A CA 1
ATOM 1605 C C . HIS A 1 226 ? 28.114 41.829 31.766 1.00 26.84 214 HIS A C 1
ATOM 1606 O O . HIS A 1 226 ? 29.080 41.598 32.509 1.00 27.34 214 HIS A O 1
ATOM 1613 N N . ILE A 1 227 ? 26.856 41.909 32.205 1.00 23.05 215 ILE A N 1
ATOM 1614 C CA . ILE A 1 227 ? 26.503 41.623 33.607 1.00 18.81 215 ILE A CA 1
ATOM 1615 C C . ILE A 1 227 ? 26.722 40.158 33.969 1.00 18.10 215 ILE A C 1
ATOM 1616 O O . ILE A 1 227 ? 27.139 39.864 35.081 1.00 16.96 215 ILE A O 1
ATOM 1621 N N . ARG A 1 228 ? 26.370 39.236 33.066 1.00 19.30 216 ARG A N 1
ATOM 1622 C CA . ARG A 1 228 ? 26.676 37.827 33.309 1.00 21.84 216 ARG A CA 1
ATOM 1623 C C . ARG A 1 228 ? 28.172 37.752 33.658 1.00 21.07 216 ARG A C 1
ATOM 1624 O O . ARG A 1 228 ? 28.552 37.163 34.659 1.00 20.48 216 ARG A O 1
ATOM 1632 N N . ALA A 1 229 ? 28.990 38.415 32.846 1.00 19.49 217 ALA A N 1
ATOM 1633 C CA . ALA A 1 229 ? 30.452 38.392 32.992 1.00 22.67 217 ALA A CA 1
ATOM 1634 C C . ALA A 1 229 ? 30.839 38.901 34.360 1.00 21.36 217 ALA A C 1
ATOM 1635 O O . ALA A 1 229 ? 31.734 38.346 35.008 1.00 22.14 217 ALA A O 1
ATOM 1637 N N . ASP A 1 230 ? 30.098 39.916 34.828 1.00 21.58 218 ASP A N 1
ATOM 1638 C CA . ASP A 1 230 ? 30.339 40.581 36.122 1.00 19.77 218 ASP A CA 1
ATOM 1639 C C . ASP A 1 230 ? 30.078 39.658 37.282 1.00 18.94 218 ASP A C 1
ATOM 1640 O O . ASP A 1 230 ? 30.804 39.659 38.277 1.00 19.60 218 ASP A O 1
ATOM 1645 N N . ILE A 1 231 ? 29.059 38.828 37.133 1.00 22.05 219 ILE A N 1
ATOM 1646 C CA . ILE A 1 231 ? 28.642 37.916 38.196 1.00 23.96 219 ILE A CA 1
ATOM 1647 C C . ILE A 1 231 ? 29.599 36.749 38.356 1.00 26.98 219 ILE A C 1
ATOM 1648 O O . ILE A 1 231 ? 29.996 36.435 39.478 1.00 28.10 219 ILE A O 1
ATOM 1653 N N . ARG A 1 232 ? 29.966 36.115 37.235 1.00 28.05 220 ARG A N 1
ATOM 1654 C CA . ARG A 1 232 ? 30.844 34.950 37.260 1.00 29.01 220 ARG A CA 1
ATOM 1655 C C . ARG A 1 232 ? 32.177 35.279 37.891 1.00 27.66 220 ARG A C 1
ATOM 1656 O O . ARG A 1 232 ? 32.713 34.477 38.640 1.00 27.39 220 ARG A O 1
ATOM 1664 N N . LYS A 1 233 ? 32.710 36.452 37.569 1.00 28.62 221 LYS A N 1
ATOM 1665 C CA . LYS A 1 233 ? 34.022 36.858 38.066 1.00 29.11 221 LYS A CA 1
ATOM 1666 C C . LYS A 1 233 ? 33.968 37.151 39.559 1.00 29.75 221 LYS A C 1
ATOM 1667 O O . LYS A 1 233 ? 34.915 36.887 40.281 1.00 32.18 221 LYS A O 1
ATOM 1673 N N . PHE A 1 234 ? 32.847 37.698 40.014 1.00 27.48 222 PHE A N 1
ATOM 1674 C CA . PHE A 1 234 ? 32.646 37.965 41.417 1.00 24.56 222 PHE A CA 1
ATOM 1675 C C . PHE A 1 234 ? 32.616 36.621 42.141 1.00 23.83 222 PHE A C 1
ATOM 1676 O O . PHE A 1 234 ? 33.274 36.449 43.160 1.00 24.83 222 PHE A O 1
ATOM 1684 N N . LYS A 1 235 ? 31.828 35.685 41.610 1.00 24.44 223 LYS A N 1
ATOM 1685 C CA . LYS A 1 235 ? 31.695 34.348 42.175 1.00 23.48 223 LYS A CA 1
ATOM 1686 C C . LYS A 1 235 ? 33.059 33.638 42.184 1.00 24.14 223 LYS A C 1
ATOM 1687 O O . LYS A 1 235 ? 33.445 33.081 43.196 1.00 21.76 223 LYS A O 1
ATOM 1693 N N . GLN A 1 236 ? 33.777 33.684 41.066 1.00 26.67 224 GLN A N 1
ATOM 1694 C CA . GLN A 1 236 ? 35.170 33.191 40.988 1.00 30.65 224 GLN A CA 1
ATOM 1695 C C . GLN A 1 236 ? 36.127 33.896 41.969 1.00 31.79 224 GLN A C 1
ATOM 1696 O O . GLN A 1 236 ? 36.744 33.247 42.816 1.00 29.79 224 GLN A O 1
ATOM 1702 N N . GLU A 1 237 ? 36.249 35.217 41.839 1.00 31.71 225 GLU A N 1
ATOM 1703 C CA . GLU A 1 237 ? 37.229 36.007 42.596 1.00 32.47 225 GLU A CA 1
ATOM 1704 C C . GLU A 1 237 ? 37.136 35.846 44.128 1.00 33.10 225 GLU A C 1
ATOM 1705 O O . GLU A 1 237 ? 38.118 36.081 44.850 1.00 32.43 225 GLU A O 1
ATOM 1711 N N . HIS A 1 238 ? 35.967 35.458 44.638 1.00 31.25 226 HIS A N 1
ATOM 1712 C CA . HIS A 1 238 ? 35.838 35.226 46.087 1.00 28.72 226 HIS A CA 1
ATOM 1713 C C . HIS A 1 238 ? 35.394 33.801 46.387 1.00 26.86 226 HIS A C 1
ATOM 1714 O O . HIS A 1 238 ? 35.186 33.450 47.536 1.00 27.93 226 HIS A O 1
ATOM 1721 N N . GLU A 1 239 ? 35.218 32.991 45.355 1.00 25.78 227 GLU A N 1
ATOM 1722 C CA . GLU A 1 239 ? 35.040 31.561 45.545 1.00 29.11 227 GLU A CA 1
ATOM 1723 C C . GLU A 1 239 ? 33.751 31.300 46.328 1.00 27.61 227 GLU A C 1
ATOM 1724 O O . GLU A 1 239 ? 33.711 30.491 47.261 1.00 29.30 227 GLU A O 1
ATOM 1730 N N . LEU A 1 240 ? 32.701 31.998 45.915 1.00 29.28 228 LEU A N 1
ATOM 1731 C CA . LEU A 1 240 ? 31.404 32.021 46.585 1.00 26.04 228 LEU A CA 1
ATOM 1732 C C . LEU A 1 240 ? 30.563 30.807 46.257 1.00 25.81 228 LEU A C 1
ATOM 1733 O O . LEU A 1 240 ? 30.536 30.350 45.128 1.00 26.44 228 LEU A O 1
ATOM 1738 N N . GLU A 1 241 ? 29.840 30.304 47.242 1.00 27.20 229 GLU A N 1
ATOM 1739 C CA . GLU A 1 241 ? 28.888 29.239 46.985 1.00 28.84 229 GLU A CA 1
ATOM 1740 C C . GLU A 1 241 ? 27.457 29.731 46.850 1.00 29.22 229 GLU A C 1
ATOM 1741 O O . GLU A 1 241 ? 26.622 28.966 46.384 1.00 32.25 229 GLU A O 1
ATOM 1747 N N . CYS A 1 242 ? 27.159 30.960 47.294 1.00 25.34 230 CYS A N 1
ATOM 1748 C CA . CYS A 1 242 ? 25.819 31.565 47.100 1.00 25.02 230 CYS A CA 1
ATOM 1749 C C . CYS A 1 242 ? 25.961 32.995 46.625 1.00 22.78 230 CYS A C 1
ATOM 1750 O O . CYS A 1 242 ? 26.621 33.809 47.272 1.00 21.59 230 CYS A O 1
ATOM 1753 N N . VAL A 1 243 ? 25.348 33.300 45.487 1.00 21.72 231 VAL A N 1
ATOM 1754 C CA . VAL A 1 243 ? 25.410 34.652 44.941 1.00 21.91 231 VAL A CA 1
ATOM 1755 C C . VAL A 1 243 ? 23.979 35.163 44.914 1.00 22.18 231 VAL A C 1
ATOM 1756 O O . VAL A 1 243 ? 23.092 34.489 44.373 1.00 20.27 231 VAL A O 1
ATOM 1760 N N . ILE A 1 244 ? 23.768 36.331 45.509 1.00 20.76 232 ILE A N 1
ATOM 1761 C CA . ILE A 1 244 ? 22.470 36.980 45.501 1.00 21.24 232 ILE A CA 1
ATOM 1762 C C . ILE A 1 244 ? 22.655 38.347 44.860 1.00 22.00 232 ILE A C 1
ATOM 1763 O O . ILE A 1 244 ? 23.609 39.075 45.189 1.00 18.98 232 ILE A O 1
ATOM 1768 N N . VAL A 1 245 ? 21.760 38.661 43.920 1.00 22.09 233 VAL A N 1
ATOM 1769 C CA . VAL A 1 245 ? 21.695 39.961 43.310 1.00 21.62 233 VAL A CA 1
ATOM 1770 C C . VAL A 1 245 ? 20.442 40.685 43.802 1.00 25.48 233 VAL A C 1
ATOM 1771 O O . VAL A 1 245 ? 19.344 40.101 43.880 1.00 24.88 233 VAL A O 1
ATOM 1775 N N . LEU A 1 246 ? 20.598 41.959 44.138 1.00 25.14 234 LEU A N 1
ATOM 1776 C CA . LEU A 1 246 ? 19.495 42.691 44.751 1.00 22.64 234 LEU A CA 1
ATOM 1777 C C . LEU A 1 246 ? 19.425 44.110 44.219 1.00 23.45 234 LEU A C 1
ATOM 1778 O O . LEU A 1 246 ? 20.433 44.848 44.208 1.00 22.76 234 LEU A O 1
ATOM 1783 N N . TRP A 1 247 ? 18.225 44.477 43.772 1.00 20.86 235 TRP A N 1
ATOM 1784 C CA . TRP A 1 247 ? 17.963 45.782 43.233 1.00 21.00 235 TRP A CA 1
ATOM 1785 C C . TRP A 1 247 ? 17.581 46.792 44.329 1.00 21.36 235 TRP A C 1
ATOM 1786 O O . TRP A 1 247 ? 16.508 46.696 44.981 1.00 21.04 235 TRP A O 1
ATOM 1797 N N . THR A 1 248 ? 18.442 47.780 44.485 1.00 17.08 236 THR A N 1
ATOM 1798 C CA . THR A 1 248 ? 18.206 48.901 45.364 1.00 16.82 236 THR A CA 1
ATOM 1799 C C . THR A 1 248 ? 18.700 50.186 44.669 1.00 21.90 236 THR A C 1
ATOM 1800 O O . THR A 1 248 ? 19.240 51.099 45.309 1.00 22.58 236 THR A O 1
ATOM 1804 N N . ALA A 1 249 ? 18.515 50.228 43.348 1.00 19.74 237 ALA A N 1
ATOM 1805 C CA . ALA A 1 249 ? 18.671 51.439 42.540 1.00 20.82 237 ALA A CA 1
ATOM 1806 C C . ALA A 1 249 ? 17.319 52.180 42.348 1.00 19.54 237 ALA A C 1
ATOM 1807 O O . ALA A 1 249 ? 16.315 51.786 42.888 1.00 22.09 237 ALA A O 1
ATOM 1809 N N . ASN A 1 250 ? 17.298 53.267 41.595 1.00 19.13 238 ASN A N 1
ATOM 1810 C CA . ASN A 1 250 ? 16.095 54.074 41.507 1.00 18.92 238 ASN A CA 1
ATOM 1811 C C . ASN A 1 250 ? 14.933 53.314 40.931 1.00 21.48 238 ASN A C 1
ATOM 1812 O O . ASN A 1 250 ? 15.084 52.419 40.094 1.00 23.58 238 ASN A O 1
ATOM 1817 N N . THR A 1 251 ? 13.765 53.639 41.466 1.00 21.14 239 THR A N 1
ATOM 1818 C CA . THR A 1 251 ? 12.524 53.108 41.021 1.00 18.10 239 THR A CA 1
ATOM 1819 C C . THR A 1 251 ? 12.443 53.383 39.537 1.00 17.22 239 THR A C 1
ATOM 1820 O O . THR A 1 251 ? 12.500 54.540 39.131 1.00 18.05 239 THR A O 1
ATOM 1824 N N . GLU A 1 252 ? 12.345 52.322 38.744 1.00 16.42 240 GLU A N 1
ATOM 1825 C CA . GLU A 1 252 ? 12.001 52.408 37.308 1.00 22.53 240 GLU A CA 1
ATOM 1826 C C . GLU A 1 252 ? 10.481 52.518 37.176 1.00 26.31 240 GLU A C 1
ATOM 1827 O O . GLU A 1 252 ? 9.759 52.207 38.115 1.00 28.38 240 GLU A O 1
ATOM 1833 N N . ARG A 1 253 ? 9.987 52.947 36.017 1.00 28.70 241 ARG A N 1
ATOM 1834 C CA . ARG A 1 253 ? 8.565 52.735 35.695 1.00 28.89 241 ARG A CA 1
ATOM 1835 C C . ARG A 1 253 ? 8.308 51.257 35.376 1.00 27.97 241 ARG A C 1
ATOM 1836 O O . ARG A 1 253 ? 9.234 50.438 35.251 1.00 32.12 241 ARG A O 1
ATOM 1844 N N . TYR A 1 254 ? 7.030 50.925 35.277 1.00 29.40 242 TYR A N 1
ATOM 1845 C CA . TYR A 1 254 ? 6.554 49.621 34.880 1.00 26.77 242 TYR A CA 1
ATOM 1846 C C . TYR A 1 254 ? 6.814 49.428 33.390 1.00 25.87 242 TYR A C 1
ATOM 1847 O O . TYR A 1 254 ? 6.691 50.343 32.608 1.00 29.52 242 TYR A O 1
ATOM 1856 N N . THR A 1 255 ? 7.150 48.222 32.998 1.00 25.98 243 THR A N 1
ATOM 1857 C CA . THR A 1 255 ? 7.150 47.819 31.600 1.00 26.50 243 THR A CA 1
ATOM 1858 C C . THR A 1 255 ? 5.706 47.463 31.217 1.00 29.99 243 THR A C 1
ATOM 1859 O O . THR A 1 255 ? 4.870 47.310 32.114 1.00 27.22 243 THR A O 1
ATOM 1866 N N . ASP A 1 256 ? 5.396 47.356 29.916 1.00 33.03 244 ASP A N 1
ATOM 1867 C CA . ASP A 1 256 ? 4.159 46.686 29.488 1.00 38.38 244 ASP A CA 1
ATOM 1868 C C . ASP A 1 256 ? 4.309 45.211 29.840 1.00 41.33 244 ASP A C 1
ATOM 1869 O O . ASP A 1 256 ? 5.441 44.721 30.078 1.00 41.46 244 ASP A O 1
ATOM 1874 N N . VAL A 1 257 ? 3.176 44.514 29.930 1.00 43.05 245 VAL A N 1
ATOM 1875 C CA . VAL A 1 257 ? 3.174 43.049 30.085 1.00 44.72 245 VAL A CA 1
ATOM 1876 C C . VAL A 1 257 ? 2.203 42.507 29.050 1.00 47.08 245 VAL A C 1
ATOM 1877 O O . VAL A 1 257 ? 1.071 42.981 28.965 1.00 47.85 245 VAL A O 1
ATOM 1881 N N . ARG A 1 258 ? 2.654 41.539 28.253 1.00 48.33 246 ARG A N 1
ATOM 1882 C CA . ARG A 1 258 ? 1.851 40.973 27.149 1.00 48.63 246 ARG A CA 1
ATOM 1883 C C . ARG A 1 258 ? 2.577 39.807 26.531 1.00 47.75 246 ARG A C 1
ATOM 1884 O O . ARG A 1 258 ? 3.801 39.734 26.613 1.00 47.48 246 ARG A O 1
ATOM 1892 N N . GLN A 1 259 ? 1.831 38.909 25.899 1.00 48.56 247 GLN A N 1
ATOM 1893 C CA . GLN A 1 259 ? 2.450 37.814 25.159 1.00 50.12 247 GLN A CA 1
ATOM 1894 C C . GLN A 1 259 ? 3.039 38.363 23.876 1.00 48.70 247 GLN A C 1
ATOM 1895 O O . GLN A 1 259 ? 2.439 39.234 23.236 1.00 48.85 247 GLN A O 1
ATOM 1901 N N . GLY A 1 260 ? 4.218 37.852 23.521 1.00 48.06 248 GLY A N 1
ATOM 1902 C CA . GLY A 1 260 ? 5.045 38.419 22.457 1.00 46.23 248 GLY A CA 1
ATOM 1903 C C . GLY A 1 260 ? 6.280 39.068 23.057 1.00 45.99 248 GLY A C 1
ATOM 1904 O O . GLY A 1 260 ? 7.379 39.048 22.457 1.00 46.68 248 GLY A O 1
ATOM 1905 N N . LEU A 1 261 ? 6.104 39.627 24.259 1.00 41.81 249 LEU A N 1
ATOM 1906 C CA . LEU A 1 261 ? 7.134 40.431 24.894 1.00 35.48 249 LEU A CA 1
ATOM 1907 C C . LEU A 1 261 ? 7.788 39.735 26.063 1.00 33.55 249 LEU A C 1
ATOM 1908 O O . LEU A 1 261 ? 9.008 39.537 26.059 1.00 36.50 249 LEU A O 1
ATOM 1913 N N . ASN A 1 262 ? 6.993 39.350 27.057 1.00 31.48 250 ASN A N 1
ATOM 1914 C CA . ASN A 1 262 ? 7.533 38.876 28.335 1.00 30.47 250 ASN A CA 1
ATOM 1915 C C . ASN A 1 262 ? 6.592 37.991 29.173 1.00 30.94 250 ASN A C 1
ATOM 1916 O O . ASN A 1 262 ? 6.760 37.879 30.390 1.00 31.41 250 ASN A O 1
ATOM 1921 N N . ALA A 1 263 ? 5.615 37.343 28.533 1.00 34.59 251 ALA A N 1
ATOM 1922 C CA . ALA A 1 263 ? 4.713 36.410 29.243 1.00 36.19 251 ALA A CA 1
ATOM 1923 C C . ALA A 1 263 ? 5.381 35.070 29.530 1.00 38.91 251 ALA A C 1
ATOM 1924 O O . ALA A 1 263 ? 5.012 34.378 30.505 1.00 41.54 251 ALA A O 1
ATOM 1926 N N . THR A 1 264 ? 6.349 34.687 28.693 1.00 37.66 252 THR A N 1
ATOM 1927 C CA . THR A 1 264 ? 7.086 33.446 28.925 1.00 36.83 252 THR A CA 1
ATOM 1928 C C . THR A 1 264 ? 8.572 33.698 28.928 1.00 37.26 252 THR A C 1
ATOM 1929 O O . THR A 1 264 ? 9.015 34.750 28.487 1.00 38.24 252 THR A O 1
ATOM 1933 N N . ALA A 1 265 ? 9.330 32.707 29.400 1.00 37.71 253 ALA A N 1
ATOM 1934 C CA . ALA A 1 265 ? 10.797 32.751 29.435 1.00 38.76 253 ALA A CA 1
ATOM 1935 C C . ALA A 1 265 ? 11.413 32.944 28.060 1.00 39.61 253 ALA A C 1
ATOM 1936 O O . ALA A 1 265 ? 12.336 33.739 27.892 1.00 40.39 253 ALA A O 1
ATOM 1938 N N . ASP A 1 266 ? 10.912 32.184 27.091 1.00 40.55 254 ASP A N 1
ATOM 1939 C CA . ASP A 1 266 ? 11.414 32.207 25.726 1.00 41.36 254 ASP A CA 1
ATOM 1940 C C . ASP A 1 266 ? 11.091 33.530 25.063 1.00 40.78 254 ASP A C 1
ATOM 1941 O O . ASP A 1 266 ? 11.899 34.043 24.278 1.00 43.36 254 ASP A O 1
ATOM 1946 N N . GLU A 1 267 ? 9.919 34.084 25.391 1.00 36.79 255 GLU A N 1
ATOM 1947 C CA . GLU A 1 267 ? 9.570 35.450 24.986 1.00 33.39 255 GLU A CA 1
ATOM 1948 C C . GLU A 1 267 ? 10.544 36.486 25.530 1.00 32.91 255 GLU A C 1
ATOM 1949 O O . GLU A 1 267 ? 11.059 37.279 24.764 1.00 33.62 255 GLU A O 1
ATOM 1955 N N . ILE A 1 268 ? 10.814 36.472 26.834 1.00 33.03 256 ILE A N 1
ATOM 1956 C CA . ILE A 1 268 ? 11.724 37.468 27.406 1.00 35.79 256 ILE A CA 1
ATOM 1957 C C . ILE A 1 268 ? 13.146 37.379 26.837 1.00 36.64 256 ILE A C 1
ATOM 1958 O O . ILE A 1 268 ? 13.761 38.428 26.583 1.00 37.70 256 ILE A O 1
ATOM 1963 N N . MET A 1 269 ? 13.640 36.150 26.601 1.00 35.17 257 MET A N 1
ATOM 1964 C CA . MET A 1 269 ? 14.964 35.928 25.991 1.00 35.02 257 MET A CA 1
ATOM 1965 C C . MET A 1 269 ? 14.998 36.447 24.581 1.00 34.58 257 MET A C 1
ATOM 1966 O O . MET A 1 269 ? 15.960 37.099 24.184 1.00 34.09 257 MET A O 1
ATOM 1971 N N . GLU A 1 270 ? 13.955 36.146 23.816 1.00 35.41 258 GLU A N 1
ATOM 1972 C CA . GLU A 1 270 ? 13.874 36.663 22.451 1.00 36.22 258 GLU A CA 1
ATOM 1973 C C . GLU A 1 270 ? 13.819 38.203 22.417 1.00 35.30 258 GLU A C 1
ATOM 1974 O O . GLU A 1 270 ? 14.558 38.812 21.638 1.00 38.28 258 GLU A O 1
ATOM 1980 N N . SER A 1 271 ? 12.983 38.831 23.255 1.00 32.41 259 SER A N 1
ATOM 1981 C CA . SER A 1 271 ? 12.904 40.306 23.277 1.00 31.79 259 SER A CA 1
ATOM 1982 C C . SER A 1 271 ? 14.289 40.948 23.519 1.00 33.69 259 SER A C 1
ATOM 1983 O O . SER A 1 271 ? 14.609 42.001 22.945 1.00 34.24 259 SER A O 1
ATOM 1986 N N . ILE A 1 272 ? 15.112 40.306 24.345 1.00 33.16 260 ILE A N 1
ATOM 1987 C CA . ILE A 1 272 ? 16.481 40.789 24.581 1.00 32.29 260 ILE A CA 1
ATOM 1988 C C . ILE A 1 272 ? 17.358 40.610 23.334 1.00 31.89 260 ILE A C 1
ATOM 1989 O O . ILE A 1 272 ? 18.195 41.449 23.005 1.00 29.75 260 ILE A O 1
ATOM 1994 N N . ARG A 1 273 ? 17.165 39.497 22.645 1.00 35.32 261 ARG A N 1
ATOM 1995 C CA . ARG A 1 273 ? 17.928 39.222 21.431 1.00 36.04 261 ARG A CA 1
ATOM 1996 C C . ARG A 1 273 ? 17.609 40.241 20.321 1.00 33.30 261 ARG A C 1
ATOM 1997 O O . ARG A 1 273 ? 18.518 40.776 19.719 1.00 33.98 261 ARG A O 1
ATOM 2005 N N . VAL A 1 274 ? 16.328 40.521 20.094 1.00 30.14 262 VAL A N 1
ATOM 2006 C CA . VAL A 1 274 ? 15.884 41.447 19.034 1.00 28.65 262 VAL A CA 1
ATOM 2007 C C . VAL A 1 274 ? 15.851 42.929 19.477 1.00 31.63 262 VAL A C 1
ATOM 2008 O O . VAL A 1 274 ? 15.335 43.779 18.764 1.00 31.73 262 VAL A O 1
ATOM 2012 N N . ASN A 1 275 ? 16.367 43.213 20.673 1.00 35.45 263 ASN A N 1
ATOM 2013 C CA . ASN A 1 275 ? 16.563 44.577 21.185 1.00 34.82 263 ASN A CA 1
ATOM 2014 C C . ASN A 1 275 ? 15.292 45.388 21.409 1.00 35.06 263 ASN A C 1
ATOM 2015 O O . ASN A 1 275 ? 15.256 46.607 21.211 1.00 33.55 263 ASN A O 1
ATOM 2020 N N . GLU A 1 276 ? 14.274 44.686 21.867 1.00 34.08 264 GLU A N 1
ATOM 2021 C CA . GLU A 1 276 ? 12.984 45.239 22.176 1.00 34.79 264 GLU A CA 1
ATOM 2022 C C . GLU A 1 276 ? 13.092 46.415 23.147 1.00 36.92 264 GLU A C 1
ATOM 2023 O O . GLU A 1 276 ? 13.994 46.464 23.983 1.00 37.70 264 GLU A O 1
ATOM 2029 N N . ASP A 1 277 ? 12.155 47.352 23.041 1.00 36.25 265 ASP A N 1
ATOM 2030 C CA . ASP A 1 277 ? 12.165 48.550 23.856 1.00 35.33 265 ASP A CA 1
ATOM 2031 C C . ASP A 1 277 ? 11.665 48.348 25.277 1.00 33.52 265 ASP A C 1
ATOM 2032 O O . ASP A 1 277 ? 12.333 48.774 26.202 1.00 33.51 265 ASP A O 1
ATOM 2037 N N . GLU A 1 278 ? 10.492 47.721 25.444 1.00 33.33 266 GLU A N 1
ATOM 2038 C CA . GLU A 1 278 ? 9.912 47.437 26.760 1.00 30.89 266 GLU A CA 1
ATOM 2039 C C . GLU A 1 278 ? 10.651 46.306 27.464 1.00 29.66 266 GLU A C 1
ATOM 2040 O O . GLU A 1 278 ? 10.039 45.361 27.960 1.00 37.08 266 GLU A O 1
ATOM 2046 N N . VAL A 1 279 ? 11.966 46.395 27.502 1.00 24.79 267 VAL A N 1
ATOM 2047 C CA . VAL A 1 279 ? 12.795 45.506 28.305 1.00 25.01 267 VAL A CA 1
ATOM 2048 C C . VAL A 1 279 ? 13.685 46.396 29.167 1.00 23.06 267 VAL A C 1
ATOM 2049 O O . VAL A 1 279 ? 14.540 47.097 28.651 1.00 23.89 267 VAL A O 1
ATOM 2053 N N . SER A 1 280 ? 13.434 46.387 30.471 1.00 21.71 268 SER A N 1
ATOM 2054 C CA . SER A 1 280 ? 14.088 47.297 31.392 1.00 20.18 268 SER A CA 1
ATOM 2055 C C . SER A 1 280 ? 15.487 46.847 31.785 1.00 19.03 268 SER A C 1
ATOM 2056 O O . SER A 1 280 ? 15.812 45.661 31.682 1.00 26.20 268 SER A O 1
ATOM 2059 N N . PRO A 1 281 ? 16.293 47.785 32.281 1.00 19.30 269 PRO A N 1
ATOM 2060 C CA . PRO A 1 281 ? 17.565 47.477 32.921 1.00 17.54 269 PRO A CA 1
ATOM 2061 C C . PRO A 1 281 ? 17.379 46.450 34.036 1.00 21.49 269 PRO A C 1
ATOM 2062 O O . PRO A 1 281 ? 18.229 45.564 34.206 1.00 19.64 269 PRO A O 1
ATOM 2066 N N . SER A 1 282 ? 16.274 46.561 34.780 1.00 18.67 270 SER A N 1
ATOM 2067 C CA . SER A 1 282 ? 16.022 45.637 35.869 1.00 20.94 270 SER A CA 1
ATOM 2068 C C . SER A 1 282 ? 15.636 44.272 35.369 1.00 18.54 270 SER A C 1
ATOM 2069 O O . SER A 1 282 ? 15.822 43.320 36.087 1.00 22.99 270 SER A O 1
ATOM 2072 N N . ASN A 1 283 ? 15.118 44.173 34.145 1.00 18.18 271 ASN A N 1
ATOM 2073 C CA . ASN A 1 283 ? 14.849 42.867 33.523 1.00 17.31 271 ASN A CA 1
ATOM 2074 C C . ASN A 1 283 ? 16.167 42.176 33.188 1.00 20.00 271 ASN A C 1
ATOM 2075 O O . ASN A 1 283 ? 16.285 40.984 33.363 1.00 22.76 271 ASN A O 1
ATOM 2080 N N . ILE A 1 284 ? 17.145 42.942 32.711 1.00 19.65 272 ILE A N 1
ATOM 2081 C CA . ILE A 1 284 ? 18.420 42.398 32.262 1.00 21.52 272 ILE A CA 1
ATOM 2082 C C . ILE A 1 284 ? 19.230 41.889 33.447 1.00 23.38 272 ILE A C 1
ATOM 2083 O O . ILE A 1 284 ? 19.652 40.740 33.437 1.00 26.34 272 ILE A O 1
ATOM 2088 N N . PHE A 1 285 ? 19.383 42.695 34.501 1.00 21.40 273 PHE A N 1
ATOM 2089 C CA . PHE A 1 285 ? 19.883 42.144 35.748 1.00 15.93 273 PHE A CA 1
ATOM 2090 C C . PHE A 1 285 ? 19.145 40.885 36.191 1.00 18.13 273 PHE A C 1
ATOM 2091 O O . PHE A 1 285 ? 19.782 39.909 36.513 1.00 23.53 273 PHE A O 1
ATOM 2099 N N . ALA A 1 286 ? 17.813 40.871 36.219 1.00 19.36 274 ALA A N 1
ATOM 2100 C CA . ALA A 1 286 ? 17.155 39.657 36.718 1.00 19.94 274 ALA A CA 1
ATOM 2101 C C . ALA A 1 286 ? 17.600 38.474 35.874 1.00 24.17 274 ALA A C 1
ATOM 2102 O O . ALA A 1 286 ? 17.985 37.422 36.416 1.00 26.36 274 ALA A O 1
ATOM 2104 N N . VAL A 1 287 ? 17.590 38.659 34.551 1.00 25.91 275 VAL A N 1
ATOM 2105 C CA . VAL A 1 287 ? 18.060 37.618 33.603 1.00 25.16 275 VAL A CA 1
ATOM 2106 C C . VAL A 1 287 ? 19.543 37.237 33.783 1.00 22.95 275 VAL A C 1
ATOM 2107 O O . VAL A 1 287 ? 19.881 36.063 33.872 1.00 24.02 275 VAL A O 1
ATOM 2111 N N . ALA A 1 288 ? 20.430 38.216 33.896 1.00 23.28 276 ALA A N 1
ATOM 2112 C CA . ALA A 1 288 ? 21.843 37.903 34.104 1.00 26.12 276 ALA A CA 1
ATOM 2113 C C . ALA A 1 288 ? 22.087 37.075 35.376 1.00 28.01 276 ALA A C 1
ATOM 2114 O O . ALA A 1 288 ? 23.046 36.297 35.451 1.00 29.12 276 ALA A O 1
ATOM 2116 N N . SER A 1 289 ? 21.208 37.264 36.364 1.00 28.35 277 SER A N 1
ATOM 2117 C CA . SER A 1 289 ? 21.323 36.665 37.692 1.00 27.18 277 SER A CA 1
ATOM 2118 C C . SER A 1 289 ? 20.925 35.216 37.578 1.00 26.60 277 SER A C 1
ATOM 2119 O O . SER A 1 289 ? 21.691 34.322 37.963 1.00 29.04 277 SER A O 1
ATOM 2122 N N . ILE A 1 290 ? 19.734 35.002 37.028 1.00 23.96 278 ILE A N 1
ATOM 2123 C CA . ILE A 1 290 ? 19.182 33.673 36.904 1.00 25.48 278 ILE A CA 1
ATOM 2124 C C . ILE A 1 290 ? 20.081 32.819 36.041 1.00 25.72 278 ILE A C 1
ATOM 2125 O O . ILE A 1 290 ? 20.478 31.741 36.466 1.00 30.56 278 ILE A O 1
ATOM 2130 N N . LEU A 1 291 ? 20.432 33.314 34.857 1.00 24.56 279 LEU A N 1
ATOM 2131 C CA . LEU A 1 291 ? 21.299 32.554 33.942 1.00 27.54 279 LEU A CA 1
ATOM 2132 C C . LEU A 1 291 ? 22.628 32.140 34.558 1.00 26.53 279 LEU A C 1
ATOM 2133 O O . LEU A 1 291 ? 23.178 31.122 34.185 1.00 28.25 279 LEU A O 1
ATOM 2138 N N . GLU A 1 292 ? 23.098 32.908 35.538 1.00 29.65 280 GLU A N 1
ATOM 2139 C CA . GLU A 1 292 ? 24.315 32.579 36.306 1.00 25.48 280 GLU A CA 1
ATOM 2140 C C . GLU A 1 292 ? 24.088 31.865 37.641 1.00 26.71 280 GLU A C 1
ATOM 2141 O O . GLU A 1 292 ? 25.013 31.753 38.452 1.00 26.20 280 GLU A O 1
ATOM 2147 N N . GLY A 1 293 ? 22.869 31.404 37.898 1.00 25.81 281 GLY A N 1
ATOM 2148 C CA . GLY A 1 293 ? 22.606 30.692 39.146 1.00 27.22 281 GLY A CA 1
ATOM 2149 C C . GLY A 1 293 ? 22.588 31.529 40.422 1.00 28.48 281 GLY A C 1
ATOM 2150 O O . GLY A 1 293 ? 22.521 30.974 41.528 1.00 27.58 281 GLY A O 1
ATOM 2151 N N . ALA A 1 294 ? 22.652 32.856 40.267 1.00 29.75 282 ALA A N 1
ATOM 2152 C CA . ALA A 1 294 ? 22.409 33.825 41.361 1.00 29.06 282 ALA A CA 1
ATOM 2153 C C . ALA A 1 294 ? 20.917 34.082 41.572 1.00 28.05 282 ALA A C 1
ATOM 2154 O O . ALA A 1 294 ? 20.132 34.063 40.625 1.00 31.74 282 ALA A O 1
ATOM 2156 N N . HIS A 1 295 ? 20.524 34.325 42.815 1.00 25.78 283 HIS A N 1
ATOM 2157 C CA . HIS A 1 295 ? 19.129 34.600 43.119 1.00 26.25 283 HIS A CA 1
ATOM 2158 C C . HIS A 1 295 ? 18.934 36.101 42.966 1.00 25.52 283 HIS A C 1
ATOM 2159 O O . HIS A 1 295 ? 19.894 36.883 43.024 1.00 25.43 283 HIS A O 1
ATOM 2166 N N . TYR A 1 296 ? 17.693 36.501 42.780 1.00 21.11 284 TYR A N 1
ATOM 2167 C CA . TYR A 1 296 ? 17.418 37.880 42.492 1.00 22.00 284 TYR A CA 1
ATOM 2168 C C . TYR A 1 296 ? 16.280 38.445 43.348 1.00 22.66 284 TYR A C 1
ATOM 2169 O O . TYR A 1 296 ? 15.133 37.904 43.333 1.00 22.27 284 TYR A O 1
ATOM 2178 N N . ILE A 1 297 ? 16.617 39.516 44.088 1.00 20.66 285 ILE A N 1
ATOM 2179 C CA . ILE A 1 297 ? 15.653 40.303 44.906 1.00 21.57 285 ILE A CA 1
ATOM 2180 C C . ILE A 1 297 ? 15.397 41.714 44.387 1.00 20.64 285 ILE A C 1
ATOM 2181 O O . ILE A 1 297 ? 16.348 42.481 44.132 1.00 16.21 285 ILE A O 1
ATOM 2186 N N . ASN A 1 298 ? 14.111 42.049 44.250 1.00 19.46 286 ASN A N 1
ATOM 2187 C CA . ASN A 1 298 ? 13.648 43.359 43.803 1.00 22.32 286 ASN A CA 1
ATOM 2188 C C . ASN A 1 298 ? 13.131 44.196 44.988 1.00 24.36 286 ASN A C 1
ATOM 2189 O O . ASN A 1 298 ? 12.032 43.922 45.502 1.00 22.38 286 ASN A O 1
ATOM 2194 N N . GLY A 1 299 ? 13.920 45.203 45.379 1.00 21.13 287 GLY A N 1
ATOM 2195 C CA . GLY A 1 299 ? 13.670 46.070 46.513 1.00 17.21 287 GLY A CA 1
ATOM 2196 C C . GLY A 1 299 ? 12.840 47.290 46.145 1.00 23.58 287 GLY A C 1
ATOM 2197 O O . GLY A 1 299 ? 12.471 48.094 47.016 1.00 22.39 287 GLY A O 1
ATOM 2198 N N . SER A 1 300 ? 12.514 47.417 44.856 1.00 24.73 288 SER A N 1
ATOM 2199 C CA . SER A 1 300 ? 11.803 48.586 44.347 1.00 21.00 288 SER A CA 1
ATOM 2200 C C . SER A 1 300 ? 10.413 48.202 43.805 1.00 23.46 288 SER A C 1
ATOM 2201 O O . SER A 1 300 ? 10.082 47.010 43.690 1.00 23.90 288 SER A O 1
ATOM 2204 N N . PRO A 1 301 ? 9.584 49.214 43.555 1.00 21.07 289 PRO A N 1
ATOM 2205 C CA . PRO A 1 301 ? 8.218 49.010 43.097 1.00 24.28 289 PRO A CA 1
ATOM 2206 C C . PRO A 1 301 ? 8.046 48.445 41.687 1.00 25.34 289 PRO A C 1
ATOM 2207 O O . PRO A 1 301 ? 6.988 47.878 41.441 1.00 23.71 289 PRO A O 1
ATOM 2211 N N . GLN A 1 302 ? 9.029 48.598 40.775 1.00 23.56 290 GLN A N 1
ATOM 2212 C CA . GLN A 1 302 ? 8.783 48.186 39.385 1.00 24.29 290 GLN A CA 1
ATOM 2213 C C . GLN A 1 302 ? 8.485 46.709 39.237 1.00 25.17 290 GLN A C 1
ATOM 2214 O O . GLN A 1 302 ? 8.879 45.900 40.093 1.00 22.70 290 GLN A O 1
ATOM 2220 N N . ASN A 1 303 ? 7.796 46.375 38.136 1.00 26.91 291 ASN A N 1
ATOM 2221 C CA . ASN A 1 303 ? 7.316 45.010 37.889 1.00 29.01 291 ASN A CA 1
ATOM 2222 C C . ASN A 1 303 ? 8.324 44.081 37.198 1.00 29.31 291 ASN A C 1
ATOM 2223 O O . ASN A 1 303 ? 7.980 43.341 36.275 1.00 26.10 291 ASN A O 1
ATOM 2228 N N . THR A 1 304 ? 9.565 44.099 37.705 1.00 28.81 292 THR A N 1
ATOM 2229 C CA . THR A 1 304 ? 10.634 43.330 37.135 1.00 27.07 292 THR A CA 1
ATOM 2230 C C . THR A 1 304 ? 10.267 41.855 36.930 1.00 30.50 292 THR A C 1
ATOM 2231 O O . THR A 1 304 ? 10.538 41.287 35.865 1.00 29.63 292 THR A O 1
ATOM 2235 N N . LEU A 1 305 ? 9.640 41.253 37.939 1.00 31.99 293 LEU A N 1
ATOM 2236 C CA . LEU A 1 305 ? 9.348 39.822 37.952 1.00 31.64 293 LEU A CA 1
ATOM 2237 C C . LEU A 1 305 ? 8.052 39.469 37.217 1.00 33.15 293 LEU A C 1
ATOM 2238 O O . LEU A 1 305 ? 7.153 38.824 37.757 1.00 32.81 293 LEU A O 1
ATOM 2243 N N . VAL A 1 306 ? 7.970 39.920 35.972 1.00 33.68 294 VAL A N 1
ATOM 2244 C CA . VAL A 1 306 ? 6.927 39.497 35.036 1.00 35.53 294 VAL A CA 1
ATOM 2245 C C . VAL A 1 306 ? 6.890 37.954 34.895 1.00 35.52 294 VAL A C 1
ATOM 2246 O O . VAL A 1 306 ? 7.875 37.278 35.223 1.00 35.12 294 VAL A O 1
ATOM 2250 N N . PRO A 1 307 ? 5.782 37.400 34.398 1.00 35.56 295 PRO A N 1
ATOM 2251 C CA . PRO A 1 307 ? 5.617 35.931 34.334 1.00 34.43 295 PRO A CA 1
ATOM 2252 C C . PRO A 1 307 ? 6.773 35.223 33.583 1.00 32.94 295 PRO A C 1
ATOM 2253 O O . PRO A 1 307 ? 7.258 34.186 34.017 1.00 31.33 295 PRO A O 1
ATOM 2257 N N . GLY A 1 308 ? 7.229 35.807 32.487 1.00 30.40 296 GLY A N 1
ATOM 2258 C CA . GLY A 1 308 ? 8.374 35.273 31.782 1.00 29.16 296 GLY A CA 1
ATOM 2259 C C . GLY A 1 308 ? 9.606 35.068 32.637 1.00 28.06 296 GLY A C 1
ATOM 2260 O O . GLY A 1 308 ? 10.310 34.074 32.483 1.00 27.30 296 GLY A O 1
ATOM 2261 N N . LEU A 1 309 ? 9.860 36.014 33.534 1.00 26.75 297 LEU A N 1
ATOM 2262 C CA . LEU A 1 309 ? 10.959 35.949 34.495 1.00 27.74 297 LEU A CA 1
ATOM 2263 C C . LEU A 1 309 ? 10.797 34.864 35.566 1.00 28.44 297 LEU A C 1
ATOM 2264 O O . LEU A 1 309 ? 11.693 34.063 35.815 1.00 29.67 297 LEU A O 1
ATOM 2269 N N . ILE A 1 310 ? 9.651 34.839 36.207 1.00 31.32 298 ILE A N 1
ATOM 2270 C CA . ILE A 1 310 ? 9.369 33.778 37.146 1.00 32.89 298 ILE A CA 1
ATOM 2271 C C . ILE A 1 310 ? 9.606 32.435 36.454 1.00 35.50 298 ILE A C 1
ATOM 2272 O O . ILE A 1 310 ? 10.446 31.629 36.916 1.00 37.05 298 ILE A O 1
ATOM 2277 N N . GLU A 1 311 ? 8.926 32.206 35.326 1.00 34.85 299 GLU A N 1
ATOM 2278 C CA . GLU A 1 311 ? 9.166 30.981 34.548 1.00 35.54 299 GLU A CA 1
ATOM 2279 C C . GLU A 1 311 ? 10.674 30.701 34.324 1.00 33.06 299 GLU A C 1
ATOM 2280 O O . GLU A 1 311 ? 11.126 29.565 34.412 1.00 35.22 299 GLU A O 1
ATOM 2286 N N . LEU A 1 312 ? 11.459 31.738 34.085 1.00 32.67 300 LEU A N 1
ATOM 2287 C CA . LEU A 1 312 ? 12.881 31.535 33.803 1.00 32.58 300 LEU A CA 1
ATOM 2288 C C . LEU A 1 312 ? 13.618 31.120 35.070 1.00 33.10 300 LEU A C 1
ATOM 2289 O O . LEU A 1 312 ? 14.508 30.268 35.048 1.00 30.46 300 LEU A O 1
ATOM 2294 N N . ALA A 1 313 ? 13.230 31.729 36.189 1.00 32.75 301 ALA A N 1
ATOM 2295 C CA . ALA A 1 313 ? 13.741 31.307 37.470 1.00 28.94 301 ALA A CA 1
ATOM 2296 C C . ALA A 1 313 ? 13.310 29.867 37.811 1.00 30.55 301 ALA A C 1
ATOM 2297 O O . ALA A 1 313 ? 14.120 29.097 38.326 1.00 29.67 301 ALA A O 1
ATOM 2299 N N . GLU A 1 314 ? 12.045 29.505 37.552 1.00 33.91 302 GLU A N 1
ATOM 2300 C CA . GLU A 1 314 ? 11.567 28.128 37.816 1.00 36.67 302 GLU A CA 1
ATOM 2301 C C . GLU A 1 314 ? 12.459 27.143 37.041 1.00 37.22 302 GLU A C 1
ATOM 2302 O O . GLU A 1 314 ? 12.903 26.130 37.570 1.00 38.16 302 GLU A O 1
ATOM 2308 N N . ARG A 1 315 ? 12.725 27.480 35.785 1.00 38.39 303 ARG A N 1
ATOM 2309 C CA . ARG A 1 315 ? 13.463 26.621 34.877 1.00 38.55 303 ARG A CA 1
ATOM 2310 C C . ARG A 1 315 ? 14.927 26.521 35.239 1.00 37.87 303 ARG A C 1
ATOM 2311 O O . ARG A 1 315 ? 15.580 25.540 34.900 1.00 41.36 303 ARG A O 1
ATOM 2319 N N . HIS A 1 316 ? 15.453 27.518 35.933 1.00 38.03 304 HIS A N 1
ATOM 2320 C CA . HIS A 1 316 ? 16.888 27.534 36.244 1.00 38.42 304 HIS A CA 1
ATOM 2321 C C . HIS A 1 316 ? 17.220 27.220 37.699 1.00 38.17 304 HIS A C 1
ATOM 2322 O O . HIS A 1 316 ? 18.392 27.222 38.092 1.00 37.37 304 HIS A O 1
ATOM 2329 N N . LYS A 1 317 ? 16.179 26.921 38.477 1.00 38.58 305 LYS A N 1
ATOM 2330 C CA . LYS A 1 317 ? 16.312 26.490 39.868 1.00 39.90 305 LYS A CA 1
ATOM 2331 C C . LYS A 1 317 ? 16.943 27.539 40.793 1.00 39.06 305 LYS A C 1
ATOM 2332 O O . LYS A 1 317 ? 17.817 27.252 41.630 1.00 39.31 305 LYS A O 1
ATOM 2337 N N . VAL A 1 318 ? 16.432 28.758 40.651 1.00 37.64 306 VAL A N 1
ATOM 2338 C CA . VAL A 1 318 ? 16.892 29.929 41.390 1.00 34.07 306 VAL A CA 1
ATOM 2339 C C . VAL A 1 318 ? 15.678 30.617 42.058 1.00 32.82 306 VAL A C 1
ATOM 2340 O O . VAL A 1 318 ? 14.528 30.444 41.605 1.00 30.35 306 VAL A O 1
ATOM 2344 N N . PHE A 1 319 ? 15.904 31.350 43.149 1.00 31.31 307 PHE A N 1
ATOM 2345 C CA . PHE A 1 319 ? 14.794 32.038 43.835 1.00 28.56 307 PHE A CA 1
ATOM 2346 C C . PHE A 1 319 ? 14.696 33.475 43.417 1.00 27.16 307 PHE A C 1
ATOM 2347 O O . PHE A 1 319 ? 15.726 34.135 43.235 1.00 22.92 307 PHE A O 1
ATOM 2355 N N . VAL A 1 320 ? 13.450 33.951 43.278 1.00 25.15 308 VAL A N 1
ATOM 2356 C CA . VAL A 1 320 ? 13.189 35.366 43.066 1.00 23.56 308 VAL A CA 1
ATOM 2357 C C . VAL A 1 320 ? 12.444 35.950 44.262 1.00 25.65 308 VAL A C 1
ATOM 2358 O O . VAL A 1 320 ? 11.839 35.194 45.024 1.00 27.77 308 VAL A O 1
ATOM 2362 N N . GLY A 1 321 ? 12.522 37.275 44.445 1.00 23.64 309 GLY A N 1
ATOM 2363 C CA . GLY A 1 321 ? 11.794 37.958 45.533 1.00 24.19 309 GLY A CA 1
ATOM 2364 C C . GLY A 1 321 ? 11.437 39.416 45.231 1.00 25.91 309 GLY A C 1
ATOM 2365 O O . GLY A 1 321 ? 12.081 40.058 44.413 1.00 28.47 309 GLY A O 1
ATOM 2366 N N . GLY A 1 322 ? 10.399 39.929 45.890 1.00 27.02 310 GLY A N 1
ATOM 2367 C CA . GLY A 1 322 ? 9.918 41.312 45.720 1.00 26.00 310 GLY A CA 1
ATOM 2368 C C . GLY A 1 322 ? 8.447 41.438 46.090 1.00 27.88 310 GLY A C 1
ATOM 2369 O O . GLY A 1 322 ? 7.820 40.455 46.470 1.00 26.50 310 GLY A O 1
ATOM 2370 N N . ASP A 1 323 ? 7.875 42.638 45.997 1.00 27.81 311 ASP A N 1
ATOM 2371 C CA . ASP A 1 323 ? 8.574 43.802 45.530 1.00 24.71 311 ASP A CA 1
ATOM 2372 C C . ASP A 1 323 ? 8.470 44.885 46.585 1.00 27.40 311 ASP A C 1
ATOM 2373 O O . ASP A 1 323 ? 7.391 45.078 47.181 1.00 29.72 311 ASP A O 1
ATOM 2378 N N . ASP A 1 324 ? 9.575 45.602 46.790 1.00 25.93 312 ASP A N 1
ATOM 2379 C CA . ASP A 1 324 ? 9.585 46.933 47.423 1.00 25.62 312 ASP A CA 1
ATOM 2380 C C . ASP A 1 324 ? 9.692 46.845 48.946 1.00 27.19 312 ASP A C 1
ATOM 2381 O O . ASP A 1 324 ? 8.750 46.364 49.616 1.00 24.94 312 ASP A O 1
ATOM 2386 N N . PHE A 1 325 ? 10.830 47.321 49.482 1.00 24.04 313 PHE A N 1
ATOM 2387 C CA . PHE A 1 325 ? 11.094 47.276 50.907 1.00 23.69 313 PHE A CA 1
ATOM 2388 C C . PHE A 1 325 ? 9.929 47.791 51.652 1.00 27.21 313 PHE A C 1
ATOM 2389 O O . PHE A 1 325 ? 9.328 48.827 51.299 1.00 28.62 313 PHE A O 1
ATOM 2397 N N . LYS A 1 326 ? 9.597 47.066 52.703 1.00 26.75 314 LYS A N 1
ATOM 2398 C CA . LYS A 1 326 ? 8.578 47.511 53.603 1.00 30.15 314 LYS A CA 1
ATOM 2399 C C . LYS A 1 326 ? 9.240 48.015 54.858 1.00 33.91 314 LYS A C 1
ATOM 2400 O O . LYS A 1 326 ? 9.427 47.268 55.835 1.00 34.97 314 LYS A O 1
ATOM 2406 N N . SER A 1 327 ? 9.614 49.288 54.822 1.00 37.06 315 SER A N 1
ATOM 2407 C CA . SER A 1 327 ? 10.516 49.834 55.828 1.00 37.91 315 SER A CA 1
ATOM 2408 C C . SER A 1 327 ? 9.830 50.646 56.964 1.00 39.91 315 SER A C 1
ATOM 2409 O O . SER A 1 327 ? 10.221 50.516 58.145 1.00 40.04 315 SER A O 1
ATOM 2412 N N . GLY A 1 328 ? 8.829 51.469 56.614 1.00 35.04 316 GLY A N 1
ATOM 2413 C CA . GLY A 1 328 ? 8.347 52.490 57.532 1.00 33.28 316 GLY A CA 1
ATOM 2414 C C . GLY A 1 328 ? 6.844 52.597 57.669 1.00 34.71 316 GLY A C 1
ATOM 2415 O O . GLY A 1 328 ? 6.234 51.873 58.457 1.00 38.22 316 GLY A O 1
ATOM 2416 N N . GLN A 1 329 ? 6.247 53.512 56.907 1.00 33.84 317 GLN A N 1
ATOM 2417 C CA . GLN A 1 329 ? 4.817 53.825 57.021 1.00 34.11 317 GLN A CA 1
ATOM 2418 C C . GLN A 1 329 ? 3.898 52.622 56.678 1.00 33.83 317 GLN A C 1
ATOM 2419 O O . GLN A 1 329 ? 2.846 52.433 57.297 1.00 33.80 317 GLN A O 1
ATOM 2425 N N . THR A 1 330 ? 4.327 51.816 55.707 1.00 34.02 318 THR A N 1
ATOM 2426 C CA . THR A 1 330 ? 3.625 50.610 55.266 1.00 34.45 318 THR A CA 1
ATOM 2427 C C . THR A 1 330 ? 3.814 49.404 56.211 1.00 35.57 318 THR A C 1
ATOM 2428 O O . THR A 1 330 ? 2.899 48.575 56.332 1.00 32.82 318 THR A O 1
ATOM 2432 N N . LYS A 1 331 ? 4.986 49.302 56.859 1.00 36.44 319 LYS A N 1
ATOM 2433 C CA . LYS A 1 331 ? 5.257 48.247 57.874 1.00 36.71 319 LYS A CA 1
ATOM 2434 C C . LYS A 1 331 ? 4.247 48.454 59.018 1.00 37.39 319 LYS A C 1
ATOM 2435 O O . LYS A 1 331 ? 3.539 47.509 59.425 1.00 37.57 319 LYS A O 1
ATOM 2441 N N . PHE A 1 332 ? 4.164 49.699 59.497 1.00 33.54 320 PHE A N 1
ATOM 2442 C CA . PHE A 1 332 ? 3.156 50.081 60.480 1.00 31.24 320 PHE A CA 1
ATOM 2443 C C . PHE A 1 332 ? 1.745 49.827 59.954 1.00 29.46 320 PHE A C 1
ATOM 2444 O O . PHE A 1 332 ? 0.994 49.095 60.587 1.00 28.76 320 PHE A O 1
ATOM 2452 N N . LYS A 1 333 ? 1.391 50.413 58.805 1.00 29.18 321 LYS A N 1
ATOM 2453 C CA . LYS A 1 333 ? 0.064 50.216 58.228 1.00 32.88 321 LYS A CA 1
ATOM 2454 C C . LYS A 1 333 ? -0.349 48.744 58.271 1.00 38.26 321 LYS A C 1
ATOM 2455 O O . LYS A 1 333 ? -1.474 48.400 58.707 1.00 39.07 321 LYS A O 1
ATOM 2461 N N . SER A 1 334 ? 0.581 47.905 57.796 1.00 38.65 322 SER A N 1
ATOM 2462 C CA . SER A 1 334 ? 0.501 46.439 57.796 1.00 40.04 322 SER A CA 1
ATOM 2463 C C . SER A 1 334 ? 0.094 45.802 59.134 1.00 37.12 322 SER A C 1
ATOM 2464 O O . SER A 1 334 ? -0.791 44.955 59.164 1.00 40.60 322 SER A O 1
ATOM 2467 N N . ALA A 1 335 ? 0.735 46.199 60.228 1.00 34.09 323 ALA A N 1
ATOM 2468 C CA . ALA A 1 335 ? 0.379 45.650 61.535 1.00 32.27 323 ALA A CA 1
ATOM 2469 C C . ALA A 1 335 ? -0.895 46.273 62.176 1.00 32.20 323 ALA A C 1
ATOM 2470 O O . ALA A 1 335 ? -1.577 45.587 62.962 1.00 32.73 323 ALA A O 1
ATOM 2472 N N . PHE A 1 336 ? -1.202 47.534 61.827 1.00 26.99 324 PHE A N 1
ATOM 2473 C CA . PHE A 1 336 ? -2.250 48.348 62.475 1.00 28.80 324 PHE A CA 1
ATOM 2474 C C . PHE A 1 336 ? -3.639 48.075 61.920 1.00 30.89 324 PHE A C 1
ATOM 2475 O O . PHE A 1 336 ? -4.608 48.029 62.682 1.00 29.30 324 PHE A O 1
ATOM 2483 N N . VAL A 1 337 ? -3.734 47.925 60.599 1.00 31.92 325 VAL A N 1
ATOM 2484 C CA . VAL A 1 337 ? -4.998 47.570 59.959 1.00 35.92 325 VAL A CA 1
ATOM 2485 C C . VAL A 1 337 ? -5.437 46.127 60.316 1.00 37.20 325 VAL A C 1
ATOM 2486 O O . VAL A 1 337 ? -6.644 45.867 60.447 1.00 35.81 325 VAL A O 1
ATOM 2490 N N . ASP A 1 338 ? -4.460 45.226 60.493 1.00 34.87 326 ASP A N 1
ATOM 2491 C CA . ASP A 1 338 ? -4.693 43.848 60.992 1.00 36.41 326 ASP A CA 1
ATOM 2492 C C . ASP A 1 338 ? -5.265 43.852 62.429 1.00 36.57 326 ASP A C 1
ATOM 2493 O O . ASP A 1 338 ? -6.364 43.301 62.703 1.00 34.27 326 ASP A O 1
ATOM 2498 N N . PHE A 1 339 ? -4.495 44.449 63.341 1.00 35.25 327 PHE A N 1
ATOM 2499 C CA . PHE A 1 339 ? -4.948 44.704 64.707 1.00 36.54 327 PHE A CA 1
ATOM 2500 C C . PHE A 1 339 ? -6.380 45.301 64.740 1.00 35.45 327 PHE A C 1
ATOM 2501 O O . PHE A 1 339 ? -7.202 44.833 65.517 1.00 39.60 327 PHE A O 1
ATOM 2509 N N . LEU A 1 340 ? -6.672 46.313 63.915 1.00 32.90 328 LEU A N 1
ATOM 2510 C CA . LEU A 1 340 ? -8.009 46.959 63.912 1.00 33.13 328 LEU A CA 1
ATOM 2511 C C . LEU A 1 340 ? -9.153 46.081 63.344 1.00 36.54 328 LEU A C 1
ATOM 2512 O O . LEU A 1 340 ? -10.288 46.154 63.837 1.00 37.06 328 LEU A O 1
ATOM 2517 N N . VAL A 1 341 ? -8.889 45.270 62.313 1.00 36.14 329 VAL A N 1
ATOM 2518 C CA . VAL A 1 341 ? -9.957 44.415 61.789 1.00 41.48 329 VAL A CA 1
ATOM 2519 C C . VAL A 1 341 ? -10.191 43.199 62.718 1.00 40.84 329 VAL A C 1
ATOM 2520 O O . VAL A 1 341 ? -11.342 42.800 62.951 1.00 39.86 329 VAL A O 1
ATOM 2524 N N . SER A 1 342 ? -9.099 42.673 63.283 1.00 39.68 330 SER A N 1
ATOM 2525 C CA . SER A 1 342 ? -9.164 41.633 64.308 1.00 41.26 330 SER A CA 1
ATOM 2526 C C . SER A 1 342 ? -9.962 42.084 65.550 1.00 42.33 330 SER A C 1
ATOM 2527 O O . SER A 1 342 ? -10.717 41.292 66.121 1.00 45.16 330 SER A O 1
ATOM 2530 N N . SER A 1 343 ? -9.806 43.348 65.946 1.00 39.40 331 SER A N 1
ATOM 2531 C CA . SER A 1 343 ? -10.560 43.930 67.058 1.00 37.83 331 SER A CA 1
ATOM 2532 C C . SER A 1 343 ? -12.039 44.245 66.751 1.00 36.88 331 SER A C 1
ATOM 2533 O O . SER A 1 343 ? -12.732 44.801 67.608 1.00 39.36 331 SER A O 1
ATOM 2536 N N . GLY A 1 344 ? -12.524 43.935 65.547 1.00 34.36 332 GLY A N 1
ATOM 2537 C CA . GLY A 1 344 ? -13.927 44.211 65.190 1.00 32.74 332 GLY A CA 1
ATOM 2538 C C . GLY A 1 344 ? -14.311 45.632 64.766 1.00 35.16 332 GLY A C 1
ATOM 2539 O O . GLY A 1 344 ? -15.476 46.094 64.999 1.00 33.18 332 GLY A O 1
ATOM 2540 N N . MET A 1 345 ? -13.355 46.286 64.099 1.00 33.74 333 MET A N 1
ATOM 2541 C CA . MET A 1 345 ? -13.362 47.712 63.724 1.00 37.90 333 MET A CA 1
ATOM 2542 C C . MET A 1 345 ? -13.271 47.897 62.204 1.00 37.69 333 MET A C 1
ATOM 2543 O O . MET A 1 345 ? -12.389 47.320 61.566 1.00 38.00 333 MET A O 1
ATOM 2548 N N . LYS A 1 346 ? -14.124 48.752 61.639 1.00 39.02 334 LYS A N 1
ATOM 2549 C CA . LYS A 1 346 ? -14.141 49.031 60.177 1.00 37.01 334 LYS A CA 1
ATOM 2550 C C . LYS A 1 346 ? -13.341 50.278 59.796 1.00 35.91 334 LYS A C 1
ATOM 2551 O O . LYS A 1 346 ? -13.834 51.383 59.975 1.00 32.91 334 LYS A O 1
ATOM 2557 N N . PRO A 1 347 ? -12.119 50.113 59.271 1.00 36.73 335 PRO A N 1
ATOM 2558 C CA . PRO A 1 347 ? -11.415 51.220 58.615 1.00 37.34 335 PRO A CA 1
ATOM 2559 C C . PRO A 1 347 ? -12.300 51.829 57.530 1.00 40.71 335 PRO A C 1
ATOM 2560 O O . PRO A 1 347 ? -12.827 51.104 56.687 1.00 43.22 335 PRO A O 1
ATOM 2564 N N . GLU A 1 348 ? -12.485 53.147 57.575 1.00 41.54 336 GLU A N 1
ATOM 2565 C CA . GLU A 1 348 ? -13.382 53.843 56.652 1.00 43.86 336 GLU A CA 1
ATOM 2566 C C . GLU A 1 348 ? -12.609 54.744 55.674 1.00 42.91 336 GLU A C 1
ATOM 2567 O O . GLU A 1 348 ? -13.064 55.030 54.548 1.00 43.73 336 GLU A O 1
ATOM 2573 N N . SER A 1 349 ? -11.448 55.183 56.142 1.00 40.04 337 SER A N 1
ATOM 2574 C CA . SER A 1 349 ? -10.659 56.198 55.507 1.00 38.94 337 SER A CA 1
ATOM 2575 C C . SER A 1 349 ? -9.208 55.975 55.941 1.00 38.18 337 SER A C 1
ATOM 2576 O O . SER A 1 349 ? -8.912 55.920 57.141 1.00 41.57 337 SER A O 1
ATOM 2579 N N . ILE A 1 350 ? -8.307 55.804 54.976 1.00 35.65 338 ILE A N 1
ATOM 2580 C CA . ILE A 1 350 ? -6.864 55.739 55.273 1.00 34.24 338 ILE A CA 1
ATOM 2581 C C . ILE A 1 350 ? -6.133 56.769 54.404 1.00 33.76 338 ILE A C 1
ATOM 2582 O O . ILE A 1 350 ? -6.112 56.648 53.192 1.00 31.83 338 ILE A O 1
ATOM 2587 N N . VAL A 1 351 ? -5.556 57.794 55.020 1.00 34.18 339 VAL A N 1
ATOM 2588 C CA . VAL A 1 351 ? -4.790 58.777 54.248 1.00 35.17 339 VAL A CA 1
ATOM 2589 C C . VAL A 1 351 ? -3.341 58.806 54.723 1.00 35.79 339 VAL A C 1
ATOM 2590 O O . VAL A 1 351 ? -3.080 59.007 55.926 1.00 34.70 339 VAL A O 1
ATOM 2594 N N . SER A 1 352 ? -2.426 58.603 53.766 1.00 36.36 340 SER A N 1
ATOM 2595 C CA . SER A 1 352 ? -0.959 58.466 54.018 1.00 38.51 340 SER A CA 1
ATOM 2596 C C . SER A 1 352 ? -0.094 59.450 53.224 1.00 39.62 340 SER A C 1
ATOM 2597 O O . SER A 1 352 ? 0.238 59.194 52.056 1.00 41.10 340 SER A O 1
ATOM 2600 N N . TYR A 1 353 ? 0.271 60.563 53.870 1.00 38.85 341 TYR A N 1
ATOM 2601 C CA . TYR A 1 353 ? 1.235 61.507 53.318 1.00 37.62 341 TYR A CA 1
ATOM 2602 C C . TYR A 1 353 ? 2.692 61.137 53.647 1.00 37.62 341 TYR A C 1
ATOM 2603 O O . TYR A 1 353 ? 2.992 60.521 54.681 1.00 36.38 341 TYR A O 1
ATOM 2612 N N . ASN A 1 354 ? 3.592 61.506 52.741 1.00 36.97 342 ASN A N 1
ATOM 2613 C CA . ASN A 1 354 ? 5.029 61.244 52.905 1.00 34.48 342 ASN A CA 1
ATOM 2614 C C . ASN A 1 354 ? 5.810 62.361 52.247 1.00 32.18 342 ASN A C 1
ATOM 2615 O O . ASN A 1 354 ? 5.444 62.798 51.136 1.00 31.28 342 ASN A O 1
ATOM 2620 N N . HIS A 1 355 ? 6.848 62.842 52.937 1.00 26.02 343 HIS A N 1
ATOM 2621 C CA . HIS A 1 355 ? 7.848 63.700 52.327 1.00 26.84 343 HIS A CA 1
ATOM 2622 C C . HIS A 1 355 ? 9.297 63.348 52.718 1.00 26.78 343 HIS A C 1
ATOM 2623 O O . HIS A 1 355 ? 9.577 62.932 53.853 1.00 28.28 343 HIS A O 1
ATOM 2630 N N . LEU A 1 356 ? 10.193 63.519 51.755 1.00 28.56 344 LEU A N 1
ATOM 2631 C CA . LEU A 1 356 ? 11.641 63.228 51.932 1.00 30.72 344 LEU A CA 1
ATOM 2632 C C . LEU A 1 356 ? 12.473 64.016 50.920 1.00 30.88 344 LEU A C 1
ATOM 2633 O O . LEU A 1 356 ? 11.952 64.549 49.922 1.00 29.74 344 LEU A O 1
ATOM 2638 N N . GLY A 1 357 ? 13.769 64.121 51.186 1.00 34.53 345 GLY A N 1
ATOM 2639 C CA . GLY A 1 357 ? 14.609 64.992 50.386 1.00 33.57 345 GLY A CA 1
ATOM 2640 C C . GLY A 1 357 ? 15.817 64.318 49.817 1.00 35.40 345 GLY A C 1
ATOM 2641 O O . GLY A 1 357 ? 16.704 65.003 49.315 1.00 34.24 345 GLY A O 1
ATOM 2642 N N . ASN A 1 358 ? 15.849 62.980 49.903 1.00 36.13 346 ASN A N 1
ATOM 2643 C CA . ASN A 1 358 ? 16.976 62.181 49.421 1.00 33.71 346 ASN A CA 1
ATOM 2644 C C . ASN A 1 358 ? 16.875 61.963 47.900 1.00 36.02 346 ASN A C 1
ATOM 2645 O O . ASN A 1 358 ? 15.955 62.526 47.279 1.00 36.86 346 ASN A O 1
ATOM 2650 N N . ASN A 1 359 ? 17.799 61.201 47.289 1.00 35.38 347 ASN A N 1
ATOM 2651 C CA . ASN A 1 359 ? 17.691 60.896 45.850 1.00 36.87 347 ASN A CA 1
ATOM 2652 C C . ASN A 1 359 ? 16.509 60.002 45.492 1.00 38.84 347 ASN A C 1
ATOM 2653 O O . ASN A 1 359 ? 16.047 60.013 44.335 1.00 41.14 347 ASN A O 1
ATOM 2658 N N . ASP A 1 360 ? 16.046 59.222 46.472 1.00 39.03 348 ASP A N 1
ATOM 2659 C CA . ASP A 1 360 ? 14.836 58.407 46.328 1.00 39.70 348 ASP A CA 1
ATOM 2660 C C . ASP A 1 360 ? 13.628 59.341 46.049 1.00 40.07 348 ASP A C 1
ATOM 2661 O O . ASP A 1 360 ? 12.901 59.130 45.069 1.00 40.72 348 ASP A O 1
ATOM 2666 N N . GLY A 1 361 ? 13.453 60.389 46.865 1.00 38.77 349 GLY A N 1
ATOM 2667 C CA . GLY A 1 361 ? 12.361 61.359 46.675 1.00 37.09 349 GLY A CA 1
ATOM 2668 C C . GLY A 1 361 ? 12.408 62.166 45.375 1.00 35.77 349 GLY A C 1
ATOM 2669 O O . GLY A 1 361 ? 11.365 62.369 44.706 1.00 28.97 349 GLY A O 1
ATOM 2670 N N . LYS A 1 362 ? 13.611 62.632 45.028 1.00 34.16 350 LYS A N 1
ATOM 2671 C CA . LYS A 1 362 ? 13.857 63.384 43.788 1.00 37.49 350 LYS A CA 1
ATOM 2672 C C . LYS A 1 362 ? 13.502 62.546 42.536 1.00 39.09 350 LYS A C 1
ATOM 2673 O O . LYS A 1 362 ? 13.019 63.088 41.511 1.00 39.51 350 LYS A O 1
ATOM 2679 N N . ASN A 1 363 ? 13.722 61.232 42.636 1.00 38.25 351 ASN A N 1
ATOM 2680 C CA . ASN A 1 363 ? 13.295 60.279 41.601 1.00 41.52 351 ASN A CA 1
ATOM 2681 C C . ASN A 1 363 ? 11.768 60.070 41.532 1.00 42.32 351 ASN A C 1
ATOM 2682 O O . ASN A 1 363 ? 11.176 60.006 40.448 1.00 42.30 351 ASN A O 1
ATOM 2687 N N . LEU A 1 364 ? 11.142 59.960 42.700 1.00 44.73 352 LEU A N 1
ATOM 2688 C CA . LEU A 1 364 ? 9.687 59.834 42.807 1.00 46.52 352 LEU A CA 1
ATOM 2689 C C . LEU A 1 364 ? 8.954 61.177 42.645 1.00 46.49 352 LEU A C 1
ATOM 2690 O O . LEU A 1 364 ? 7.737 61.229 42.874 1.00 47.16 352 LEU A O 1
ATOM 2695 N N . SER A 1 365 ? 9.693 62.239 42.259 1.00 45.42 353 SER A N 1
ATOM 2696 C CA . SER A 1 365 ? 9.115 63.541 41.815 1.00 45.28 353 SER A CA 1
ATOM 2697 C C . SER A 1 365 ? 8.325 63.292 40.553 1.00 45.82 353 SER A C 1
ATOM 2698 O O . SER A 1 365 ? 7.328 63.973 40.302 1.00 44.70 353 SER A O 1
ATOM 2701 N N . GLU A 1 366 ? 8.806 62.340 39.737 1.00 45.80 354 GLU A N 1
ATOM 2702 C CA . GLU A 1 366 ? 8.225 62.105 38.398 1.00 45.63 354 GLU A CA 1
ATOM 2703 C C . GLU A 1 366 ? 7.118 61.039 38.391 1.00 46.99 354 GLU A C 1
ATOM 2704 O O . GLU A 1 366 ? 7.145 60.096 39.200 1.00 46.30 354 GLU A O 1
ATOM 2710 N N . ALA A 1 367 ? 6.129 61.233 37.506 1.00 46.73 355 ALA A N 1
ATOM 2711 C CA . ALA A 1 367 ? 4.815 60.581 37.653 1.00 45.99 355 ALA A CA 1
ATOM 2712 C C . ALA A 1 367 ? 4.824 59.046 37.505 1.00 43.60 355 ALA A C 1
ATOM 2713 O O . ALA A 1 367 ? 4.303 58.348 38.379 1.00 44.39 355 ALA A O 1
ATOM 2715 N N . ARG A 1 368 ? 5.424 58.541 36.427 1.00 43.21 356 ARG A N 1
ATOM 2716 C CA . ARG A 1 368 ? 5.530 57.084 36.145 1.00 45.07 356 ARG A CA 1
ATOM 2717 C C . ARG A 1 368 ? 6.276 56.269 37.220 1.00 43.32 356 ARG A C 1
ATOM 2718 O O . ARG A 1 368 ? 6.002 55.071 37.413 1.00 40.42 356 ARG A O 1
ATOM 2720 N N . GLN A 1 369 ? 7.208 56.938 37.909 1.00 44.05 357 GLN A N 1
ATOM 2721 C CA . GLN A 1 369 ? 7.976 56.363 39.034 1.00 43.63 357 GLN A CA 1
ATOM 2722 C C . GLN A 1 369 ? 7.140 56.372 40.322 1.00 43.36 357 GLN A C 1
ATOM 2723 O O . GLN A 1 369 ? 7.062 55.348 41.027 1.00 42.97 357 GLN A O 1
ATOM 2729 N N . PHE A 1 370 ? 6.506 57.518 40.613 1.00 41.43 358 PHE A N 1
ATOM 2730 C CA . PHE A 1 370 ? 5.498 57.605 41.690 1.00 41.63 358 PHE A CA 1
ATOM 2731 C C . PHE A 1 370 ? 4.356 56.586 41.550 1.00 41.50 358 PHE A C 1
ATOM 2732 O O . PHE A 1 370 ? 3.922 56.048 42.567 1.00 43.35 358 PHE A O 1
ATOM 2740 N N . ARG A 1 371 ? 3.864 56.321 40.331 1.00 38.61 359 ARG A N 1
ATOM 2741 C CA . ARG A 1 371 ? 2.925 55.193 40.143 1.00 42.34 359 ARG A CA 1
ATOM 2742 C C . ARG A 1 371 ? 3.474 53.850 40.665 1.00 42.02 359 ARG A C 1
ATOM 2743 O O . ARG A 1 371 ? 2.793 53.202 41.480 1.00 39.89 359 ARG A O 1
ATOM 2751 N N . SER A 1 372 ? 4.679 53.437 40.211 1.00 40.35 360 SER A N 1
ATOM 2752 C CA . SER A 1 372 ? 5.317 52.202 40.712 1.00 38.23 360 SER A CA 1
ATOM 2753 C C . SER A 1 372 ? 5.050 52.092 42.225 1.00 40.65 360 SER A C 1
ATOM 2754 O O . SER A 1 372 ? 4.470 51.108 42.711 1.00 40.82 360 SER A O 1
ATOM 2757 N N . LYS A 1 373 ? 5.475 53.123 42.960 1.00 42.48 361 LYS A N 1
ATOM 2758 C CA . LYS A 1 373 ? 5.390 53.178 44.435 1.00 43.67 361 LYS A CA 1
ATOM 2759 C C . LYS A 1 373 ? 3.972 53.320 45.039 1.00 45.36 361 LYS A C 1
ATOM 2760 O O . LYS A 1 373 ? 3.630 52.596 45.990 1.00 47.81 361 LYS A O 1
ATOM 2766 N N . GLU A 1 374 ? 3.173 54.267 44.528 1.00 45.18 362 GLU A N 1
ATOM 2767 C CA . GLU A 1 374 ? 1.740 54.389 44.898 1.00 45.97 362 GLU A CA 1
ATOM 2768 C C . GLU A 1 374 ? 0.978 53.057 44.933 1.00 46.75 362 GLU A C 1
ATOM 2769 O O . GLU A 1 374 ? 0.302 52.769 45.919 1.00 47.81 362 GLU A O 1
ATOM 2775 N N . ILE A 1 375 ? 1.077 52.266 43.860 1.00 49.38 363 ILE A N 1
ATOM 2776 C CA . ILE A 1 375 ? 0.409 50.950 43.775 1.00 51.40 363 ILE A CA 1
ATOM 2777 C C . ILE A 1 375 ? 0.783 50.013 44.938 1.00 51.04 363 ILE A C 1
ATOM 2778 O O . ILE A 1 375 ? -0.107 49.412 45.552 1.00 50.94 363 ILE A O 1
ATOM 2783 N N . SER A 1 376 ? 2.090 49.901 45.220 1.00 49.45 364 SER A N 1
ATOM 2784 C CA . SER A 1 376 ? 2.635 48.976 46.241 1.00 47.34 364 SER A CA 1
ATOM 2785 C C . SER A 1 376 ? 2.347 49.419 47.676 1.00 47.57 364 SER A C 1
ATOM 2786 O O . SER A 1 376 ? 2.163 48.575 48.559 1.00 47.05 364 SER A O 1
ATOM 2789 N N . LYS A 1 377 ? 2.324 50.737 47.898 1.00 47.78 365 LYS A N 1
ATOM 2790 C CA . LYS A 1 377 ? 1.874 51.320 49.178 1.00 49.29 365 LYS A CA 1
ATOM 2791 C C . LYS A 1 377 ? 0.335 51.149 49.431 1.00 49.82 365 LYS A C 1
ATOM 2792 O O . LYS A 1 377 ? -0.103 50.872 50.566 1.00 46.77 365 LYS A O 1
ATOM 2798 N N . SER A 1 378 ? -0.456 51.307 48.363 1.00 50.64 366 SER A N 1
ATOM 2799 C CA . SER A 1 378 ? -1.921 51.260 48.416 1.00 52.26 366 SER A CA 1
ATOM 2800 C C . SER A 1 378 ? -2.477 49.839 48.561 1.00 53.87 366 SER A C 1
ATOM 2801 O O . SER A 1 378 ? -3.644 49.669 48.913 1.00 56.00 366 SER A O 1
ATOM 2804 N N . SER A 1 379 ? -1.650 48.827 48.287 1.00 55.49 367 SER A N 1
ATOM 2805 C CA . SER A 1 379 ? -2.130 47.428 48.120 1.00 55.89 367 SER A CA 1
ATOM 2806 C C . SER A 1 379 ? -2.341 46.582 49.399 1.00 54.33 367 SER A C 1
ATOM 2807 O O . SER A 1 379 ? -2.970 45.522 49.326 1.00 53.30 367 SER A O 1
ATOM 2810 N N . VAL A 1 380 ? -1.835 47.052 50.547 1.00 54.47 368 VAL A N 1
ATOM 2811 C CA . VAL A 1 380 ? -1.668 46.212 51.760 1.00 56.30 368 VAL A CA 1
ATOM 2812 C C . VAL A 1 380 ? -2.906 45.940 52.665 1.00 57.99 368 VAL A C 1
ATOM 2813 O O . VAL A 1 380 ? -2.805 45.209 53.672 1.00 57.60 368 VAL A O 1
ATOM 2817 N N . VAL A 1 381 ? -4.057 46.511 52.314 1.00 58.85 369 VAL A N 1
ATOM 2818 C CA . VAL A 1 381 ? -5.293 46.258 53.072 1.00 60.00 369 VAL A CA 1
ATOM 2819 C C . VAL A 1 381 ? -6.382 45.508 52.240 1.00 60.87 369 VAL A C 1
ATOM 2820 O O . VAL A 1 381 ? -7.596 45.654 52.474 1.00 60.77 369 VAL A O 1
ATOM 2824 N N . ASP A 1 382 ? -5.939 44.699 51.278 1.00 60.41 370 ASP A N 1
ATOM 2825 C CA . ASP A 1 382 ? -6.869 43.964 50.427 1.00 59.78 370 ASP A CA 1
ATOM 2826 C C . ASP A 1 382 ? -7.277 42.658 51.081 1.00 59.91 370 ASP A C 1
ATOM 2827 O O . ASP A 1 382 ? -8.473 42.412 51.291 1.00 59.19 370 ASP A O 1
ATOM 2832 N N . ASP A 1 383 ? -6.287 41.831 51.415 1.00 59.21 371 ASP A N 1
ATOM 2833 C CA . ASP A 1 383 ? -6.551 40.545 52.051 1.00 60.78 371 ASP A CA 1
ATOM 2834 C C . ASP A 1 383 ? -7.265 40.669 53.419 1.00 61.80 371 ASP A C 1
ATOM 2835 O O . ASP A 1 383 ? -7.986 39.749 53.837 1.00 62.61 371 ASP A O 1
ATOM 2840 N N . MET A 1 384 ? -7.069 41.801 54.099 1.00 61.41 372 MET A N 1
ATOM 2841 C CA . MET A 1 384 ? -7.756 42.076 55.370 1.00 61.02 372 MET A CA 1
ATOM 2842 C C . MET A 1 384 ? -9.243 42.491 55.199 1.00 58.18 372 MET A C 1
ATOM 2843 O O . MET A 1 384 ? -10.113 42.061 55.962 1.00 56.57 372 MET A O 1
ATOM 2848 N N . VAL A 1 385 ? -9.534 43.321 54.204 1.00 55.15 373 VAL A N 1
ATOM 2849 C CA . VAL A 1 385 ? -10.912 43.715 53.944 1.00 52.81 373 VAL A CA 1
ATOM 2850 C C . VAL A 1 385 ? -11.735 42.497 53.467 1.00 52.83 373 VAL A C 1
ATOM 2851 O O . VAL A 1 385 ? -12.934 42.411 53.738 1.00 52.17 373 VAL A O 1
ATOM 2855 N N . LYS A 1 386 ? -11.068 41.555 52.794 1.00 52.06 374 LYS A N 1
ATOM 2856 C CA . LYS A 1 386 ? -11.689 40.310 52.303 1.00 51.70 374 LYS A CA 1
ATOM 2857 C C . LYS A 1 386 ? -11.872 39.276 53.430 1.00 48.61 374 LYS A C 1
ATOM 2858 O O . LYS A 1 386 ? -12.757 38.426 53.373 1.00 47.40 374 LYS A O 1
ATOM 2864 N N . SER A 1 387 ? -11.026 39.373 54.451 1.00 46.21 375 SER A N 1
ATOM 2865 C CA . SER A 1 387 ? -11.088 38.521 55.646 1.00 44.81 375 SER A CA 1
ATOM 2866 C C . SER A 1 387 ? -12.386 38.631 56.472 1.00 45.66 375 SER A C 1
ATOM 2867 O O . SER A 1 387 ? -12.715 37.717 57.232 1.00 46.26 375 SER A O 1
ATOM 2870 N N . ASN A 1 388 ? -13.093 39.755 56.360 1.00 43.77 376 ASN A N 1
ATOM 2871 C CA . ASN A 1 388 ? -14.179 40.059 57.282 1.00 42.85 376 ASN A CA 1
ATOM 2872 C C . ASN A 1 388 ? -15.417 40.638 56.599 1.00 43.23 376 ASN A C 1
ATOM 2873 O O . ASN A 1 388 ? -15.492 41.845 56.317 1.00 43.79 376 ASN A O 1
ATOM 2878 N N . GLN A 1 389 ? -16.397 39.775 56.348 1.00 43.28 377 GLN A N 1
ATOM 2879 C CA . GLN A 1 389 ? -17.624 40.206 55.675 1.00 40.17 377 GLN A CA 1
ATOM 2880 C C . GLN A 1 389 ? -18.743 40.712 56.581 1.00 38.00 377 GLN A C 1
ATOM 2881 O O . GLN A 1 389 ? -19.781 41.116 56.075 1.00 36.01 377 GLN A O 1
ATOM 2887 N N . ILE A 1 390 ? -18.534 40.695 57.903 1.00 38.72 378 ILE A N 1
ATOM 2888 C CA . ILE A 1 390 ? -19.446 41.380 58.834 1.00 38.61 378 ILE A CA 1
ATOM 2889 C C . ILE A 1 390 ? -19.153 42.880 58.718 1.00 41.33 378 ILE A C 1
ATOM 2890 O O . ILE A 1 390 ? -20.046 43.679 58.405 1.00 43.98 378 ILE A O 1
ATOM 2895 N N . LEU A 1 391 ? -17.890 43.235 58.945 1.00 40.83 379 LEU A N 1
ATOM 2896 C CA . LEU A 1 391 ? -17.395 44.603 58.814 1.00 41.50 379 LEU A CA 1
ATOM 2897 C C . LEU A 1 391 ? -17.581 45.126 57.393 1.00 43.31 379 LEU A C 1
ATOM 2898 O O . LEU A 1 391 ? -18.151 46.212 57.187 1.00 43.04 379 LEU A O 1
ATOM 2903 N N . PHE A 1 392 ? -17.126 44.326 56.422 1.00 44.26 380 PHE A N 1
ATOM 2904 C CA . PHE A 1 392 ? -17.159 44.699 54.992 1.00 46.22 380 PHE A CA 1
ATOM 2905 C C . PHE A 1 392 ? -18.092 43.786 54.164 1.00 46.51 380 PHE A C 1
ATOM 2906 O O . PHE A 1 392 ? -17.596 42.949 53.382 1.00 43.86 380 PHE A O 1
ATOM 2914 N N . PRO A 1 393 ? -19.419 43.918 54.321 1.00 47.51 381 PRO A N 1
ATOM 2915 C CA . PRO A 1 393 ? -20.341 42.980 53.648 1.00 49.38 381 PRO A CA 1
ATOM 2916 C C . PRO A 1 393 ? -20.095 42.924 52.132 1.00 51.23 381 PRO A C 1
ATOM 2917 O O . PRO A 1 393 ? -20.066 41.826 51.562 1.00 49.99 381 PRO A O 1
ATOM 2921 N N . ASP A 1 394 ? -19.854 44.089 51.517 1.00 52.56 382 ASP A N 1
ATOM 2922 C CA . ASP A 1 394 ? -19.657 44.201 50.067 1.00 54.95 382 ASP A CA 1
ATOM 2923 C C . ASP A 1 394 ? -18.177 44.181 49.659 1.00 55.30 382 ASP A C 1
ATOM 2924 O O . ASP A 1 394 ? -17.844 44.445 48.499 1.00 54.67 382 ASP A O 1
ATOM 2929 N N . ALA A 1 395 ? -17.300 43.881 50.619 1.00 55.61 383 ALA A N 1
ATOM 2930 C CA . ALA A 1 395 ? -15.840 43.810 50.403 1.00 56.73 383 ALA A CA 1
ATOM 2931 C C . ALA A 1 395 ? -15.216 45.063 49.758 1.00 56.61 383 ALA A C 1
ATOM 2932 O O . ALA A 1 395 ? -14.180 44.973 49.092 1.00 56.59 383 ALA A O 1
ATOM 2934 N N . LYS A 1 396 ? -15.861 46.217 49.945 1.00 56.75 384 LYS A N 1
ATOM 2935 C CA . LYS A 1 396 ? -15.383 47.492 49.397 1.00 56.07 384 LYS A CA 1
ATOM 2936 C C . LYS A 1 396 ? -14.311 48.096 50.301 1.00 54.18 384 LYS A C 1
ATOM 2937 O O . LYS A 1 396 ? -14.581 48.436 51.462 1.00 53.78 384 LYS A O 1
ATOM 2943 N N . ASN A 1 397 ? -13.091 48.190 49.770 1.00 53.05 385 ASN A N 1
ATOM 2944 C CA . ASN A 1 397 ? -11.982 48.870 50.451 1.00 51.85 385 ASN A CA 1
ATOM 2945 C C . ASN A 1 397 ? -12.397 50.276 50.921 1.00 49.89 385 ASN A C 1
ATOM 2946 O O . ASN A 1 397 ? -13.208 50.941 50.264 1.00 49.39 385 ASN A O 1
ATOM 2951 N N . PRO A 1 398 ? -11.820 50.750 52.026 1.00 47.75 386 PRO A N 1
ATOM 2952 C CA . PRO A 1 398 ? -12.081 52.111 52.485 1.00 45.30 386 PRO A CA 1
ATOM 2953 C C . PRO A 1 398 ? -11.379 53.163 51.578 1.00 43.22 386 PRO A C 1
ATOM 2954 O O . PRO A 1 398 ? -10.478 52.790 50.791 1.00 40.96 386 PRO A O 1
ATOM 2958 N N . ASP A 1 399 ? -11.791 54.446 51.671 1.00 41.09 387 ASP A N 1
ATOM 2959 C CA . ASP A 1 399 ? -11.080 55.536 50.963 1.00 40.70 387 ASP A CA 1
ATOM 2960 C C . ASP A 1 399 ? -9.610 55.367 51.341 1.00 38.64 387 ASP A C 1
ATOM 2961 O O . ASP A 1 399 ? -9.303 55.192 52.527 1.00 39.96 387 ASP A O 1
ATOM 2966 N N . TYR A 1 400 ? -8.715 55.365 50.356 1.00 34.90 388 TYR A N 1
ATOM 2967 C CA . TYR A 1 400 ? -7.300 55.039 50.633 1.00 34.19 388 TYR A CA 1
ATOM 2968 C C . TYR A 1 400 ? -6.384 55.868 49.761 1.00 32.61 388 TYR A C 1
ATOM 2969 O O . TYR A 1 400 ? -6.281 55.659 48.546 1.00 32.30 388 TYR A O 1
ATOM 2978 N N . CYS A 1 401 ? -5.693 56.807 50.376 1.00 32.60 389 CYS A N 1
ATOM 2979 C CA . CYS A 1 401 ? -4.975 57.796 49.600 1.00 34.19 389 CYS A CA 1
ATOM 2980 C C . CYS A 1 401 ? -3.503 57.798 50.031 1.00 34.45 389 CYS A C 1
ATOM 2981 O O . CYS A 1 401 ? -3.199 57.825 51.236 1.00 34.45 389 CYS A O 1
ATOM 2984 N N . VAL A 1 402 ? -2.606 57.745 49.043 1.00 35.18 390 VAL A N 1
ATOM 2985 C CA . VAL A 1 402 ? -1.161 57.646 49.274 1.00 31.38 390 VAL A CA 1
ATOM 2986 C C . VAL A 1 402 ? -0.416 58.784 48.547 1.00 34.26 390 VAL A C 1
ATOM 2987 O O . VAL A 1 402 ? -0.391 58.825 47.305 1.00 35.23 390 VAL A O 1
ATOM 2991 N N . VAL A 1 403 ? 0.208 59.687 49.319 1.00 33.76 391 VAL A N 1
ATOM 2992 C CA . VAL A 1 403 ? 0.995 60.811 48.744 1.00 33.88 391 VAL A CA 1
ATOM 2993 C C . VAL A 1 403 ? 2.510 60.700 49.034 1.00 31.88 391 VAL A C 1
ATOM 2994 O O . VAL A 1 403 ? 2.896 60.368 50.157 1.00 30.84 391 VAL A O 1
ATOM 2998 N N . ILE A 1 404 ? 3.344 60.956 48.028 1.00 32.05 392 ILE A N 1
ATOM 2999 C CA . ILE A 1 404 ? 4.796 61.158 48.260 1.00 34.55 392 ILE A CA 1
ATOM 3000 C C . ILE A 1 404 ? 5.265 62.445 47.626 1.00 37.26 392 ILE A C 1
ATOM 3001 O O . ILE A 1 404 ? 5.032 62.701 46.422 1.00 34.92 392 ILE A O 1
ATOM 3006 N N . LYS A 1 405 ? 5.959 63.240 48.445 1.00 41.50 393 LYS A N 1
ATOM 3007 C CA . LYS A 1 405 ? 6.466 64.547 48.034 1.00 41.93 393 LYS A CA 1
ATOM 3008 C C . LYS A 1 405 ? 7.973 64.734 48.181 1.00 43.56 393 LYS A C 1
ATOM 3009 O O . LYS A 1 405 ? 8.606 64.233 49.120 1.00 43.30 393 LYS A O 1
ATOM 3015 N N . TYR A 1 406 ? 8.559 65.428 47.214 1.00 44.09 394 TYR A N 1
ATOM 3016 C CA . TYR A 1 406 ? 9.974 65.691 47.288 1.00 46.88 394 TYR A CA 1
ATOM 3017 C C . TYR A 1 406 ? 10.219 67.018 48.019 1.00 47.53 394 TYR A C 1
ATOM 3018 O O . TYR A 1 406 ? 9.907 68.095 47.490 1.00 47.93 394 TYR A O 1
ATOM 3027 N N . VAL A 1 407 ? 10.749 66.906 49.242 1.00 46.19 395 VAL A N 1
ATOM 3028 C CA . VAL A 1 407 ? 11.087 68.050 50.099 1.00 46.27 395 VAL A CA 1
ATOM 3029 C C . VAL A 1 407 ? 12.570 67.929 50.466 1.00 45.00 395 VAL A C 1
ATOM 3030 O O . VAL A 1 407 ? 12.934 67.155 51.368 1.00 42.40 395 VAL A O 1
ATOM 3034 N N . PRO A 1 408 ? 13.430 68.644 49.729 1.00 44.09 396 PRO A N 1
ATOM 3035 C CA . PRO A 1 408 ? 14.890 68.566 49.943 1.00 42.23 396 PRO A CA 1
ATOM 3036 C C . PRO A 1 408 ? 15.318 68.677 51.412 1.00 40.16 396 PRO A C 1
ATOM 3037 O O . PRO A 1 408 ? 16.168 67.907 51.850 1.00 37.06 396 PRO A O 1
ATOM 3041 N N . TYR A 1 409 ? 14.694 69.577 52.172 1.00 40.26 397 TYR A N 1
ATOM 3042 C CA . TYR A 1 409 ? 15.183 69.916 53.520 1.00 41.74 397 TYR A CA 1
ATOM 3043 C C . TYR A 1 409 ? 15.331 68.739 54.521 1.00 41.79 397 TYR A C 1
ATOM 3044 O O . TYR A 1 409 ? 16.356 68.616 55.211 1.00 40.88 397 TYR A O 1
ATOM 3053 N N . VAL A 1 410 ? 14.301 67.894 54.601 1.00 40.77 398 VAL A N 1
ATOM 3054 C CA . VAL A 1 410 ? 14.300 66.736 55.510 1.00 37.07 398 VAL A CA 1
ATOM 3055 C C . VAL A 1 410 ? 15.290 65.618 55.070 1.00 37.01 398 VAL A C 1
ATOM 3056 O O . VAL A 1 410 ? 15.637 64.741 55.865 1.00 38.29 398 VAL A O 1
ATOM 3060 N N . ALA A 1 411 ? 15.733 65.668 53.812 1.00 35.65 399 ALA A N 1
ATOM 3061 C CA . ALA A 1 411 ? 16.744 64.744 53.258 1.00 35.83 399 ALA A CA 1
ATOM 3062 C C . ALA A 1 411 ? 16.357 63.248 53.389 1.00 38.30 399 ALA A C 1
ATOM 3063 O O . ALA A 1 411 ? 15.280 62.825 52.905 1.00 39.11 399 ALA A O 1
ATOM 3065 N N . ASP A 1 412 ? 17.206 62.457 54.054 1.00 37.76 400 ASP A N 1
ATOM 3066 C CA . ASP A 1 412 ? 16.922 61.032 54.321 1.00 37.33 400 ASP A CA 1
ATOM 3067 C C . ASP A 1 412 ? 15.870 60.802 55.434 1.00 35.80 400 ASP A C 1
ATOM 3068 O O . ASP A 1 412 ? 15.376 59.676 55.631 1.00 36.09 400 ASP A O 1
ATOM 3073 N N . SER A 1 413 ? 15.556 61.859 56.178 1.00 32.72 401 SER A N 1
ATOM 3074 C CA . SER A 1 413 ? 14.630 61.760 57.295 1.00 30.82 401 SER A CA 1
ATOM 3075 C C . SER A 1 413 ? 13.198 61.844 56.759 1.00 34.21 401 SER A C 1
ATOM 3076 O O . SER A 1 413 ? 12.543 62.894 56.912 1.00 35.69 401 SER A O 1
ATOM 3079 N N . LYS A 1 414 ? 12.695 60.785 56.113 1.00 33.92 402 LYS A N 1
ATOM 3080 C CA . LYS A 1 414 ? 11.304 60.887 55.580 1.00 35.04 402 LYS A CA 1
ATOM 3081 C C . LYS A 1 414 ? 10.290 61.108 56.703 1.00 34.34 402 LYS A C 1
ATOM 3082 O O . LYS A 1 414 ? 10.510 60.701 57.854 1.00 32.78 402 LYS A O 1
ATOM 3088 N N . ARG A 1 415 ? 9.198 61.787 56.358 1.00 36.06 403 ARG A N 1
ATOM 3089 C CA . ARG A 1 415 ? 8.155 62.134 57.323 1.00 36.99 403 ARG A CA 1
ATOM 3090 C C . ARG A 1 415 ? 6.834 61.521 56.872 1.00 37.70 403 ARG A C 1
ATOM 3091 O O . ARG A 1 415 ? 6.299 61.896 55.811 1.00 34.54 403 ARG A O 1
ATOM 3099 N N . ALA A 1 416 ? 6.326 60.571 57.664 1.00 35.78 404 ALA A N 1
ATOM 3100 C CA . ALA A 1 416 ? 5.103 59.882 57.309 1.00 35.95 404 ALA A CA 1
ATOM 3101 C C . ALA A 1 416 ? 3.978 60.476 58.150 1.00 35.48 404 ALA A C 1
ATOM 3102 O O . ALA A 1 416 ? 4.030 60.437 59.364 1.00 35.95 404 ALA A O 1
ATOM 3104 N N . MET A 1 417 ? 2.982 61.062 57.498 1.00 35.63 405 MET A N 1
ATOM 3105 C CA . MET A 1 417 ? 1.835 61.631 58.207 1.00 35.79 405 MET A CA 1
ATOM 3106 C C . MET A 1 417 ? 0.576 60.919 57.760 1.00 36.12 405 MET A C 1
ATOM 3107 O O . MET A 1 417 ? 0.253 60.891 56.564 1.00 37.47 405 MET A O 1
ATOM 3112 N N . ASP A 1 418 ? -0.116 60.314 58.724 1.00 36.04 406 ASP A N 1
ATOM 3113 C CA . ASP A 1 418 ? -1.235 59.424 58.423 1.00 34.22 406 ASP A CA 1
ATOM 3114 C C . ASP A 1 418 ? -2.459 59.762 59.236 1.00 35.85 406 ASP A C 1
ATOM 3115 O O . ASP A 1 418 ? -2.355 60.200 60.391 1.00 37.54 406 ASP A O 1
ATOM 3120 N N . GLU A 1 419 ? -3.625 59.558 58.627 1.00 36.12 407 GLU A N 1
ATOM 3121 C CA . GLU A 1 419 ? -4.889 59.606 59.367 1.00 34.12 407 GLU A CA 1
ATOM 3122 C C . GLU A 1 419 ? -5.681 58.309 59.139 1.00 30.42 407 GLU A C 1
ATOM 3123 O O . GLU A 1 419 ? -6.008 57.970 58.000 1.00 28.09 407 GLU A O 1
ATOM 3129 N N . TYR A 1 420 ? -5.978 57.583 60.215 1.00 30.45 408 TYR A N 1
ATOM 3130 C CA . TYR A 1 420 ? -6.925 56.443 60.140 1.00 32.33 408 TYR A CA 1
ATOM 3131 C C . TYR A 1 420 ? -8.262 56.788 60.813 1.00 34.76 408 TYR A C 1
ATOM 3132 O O . TYR A 1 420 ? -8.293 57.203 61.979 1.00 32.51 408 TYR A O 1
ATOM 3141 N N . ILE A 1 421 ? -9.358 56.616 60.068 1.00 36.10 409 ILE A N 1
ATOM 3142 C CA . ILE A 1 421 ? -10.715 56.797 60.596 1.00 36.07 409 ILE A CA 1
ATOM 3143 C C . ILE A 1 421 ? -11.493 55.488 60.495 1.00 36.49 409 ILE A C 1
ATOM 3144 O O . ILE A 1 421 ? -11.682 54.941 59.398 1.00 36.93 409 ILE A O 1
ATOM 3149 N N . CYS A 1 422 ? -11.967 55.018 61.640 1.00 33.07 410 CYS A N 1
ATOM 3150 C CA . CYS A 1 422 ? -12.665 53.754 61.713 1.00 33.11 410 CYS A CA 1
ATOM 3151 C C . CYS A 1 422 ? -14.035 54.019 62.217 1.00 31.83 410 CYS A C 1
ATOM 3152 O O . CYS A 1 422 ? -14.249 54.967 62.959 1.00 29.93 410 CYS A O 1
ATOM 3155 N N . SER A 1 423 ? -14.963 53.169 61.805 1.00 34.53 411 SER A N 1
ATOM 3156 C CA . SER A 1 423 ? -16.269 53.077 62.456 1.00 36.35 411 SER A CA 1
ATOM 3157 C C . SER A 1 423 ? -16.231 51.919 63.478 1.00 35.69 411 SER A C 1
ATOM 3158 O O . SER A 1 423 ? -15.720 50.817 63.214 1.00 35.72 411 SER A O 1
ATOM 3161 N N . ILE A 1 424 ? -16.728 52.218 64.671 1.00 35.16 412 ILE A N 1
ATOM 3162 C CA . ILE A 1 424 ? -16.714 51.296 65.814 1.00 32.44 412 ILE A CA 1
ATOM 3163 C C . ILE A 1 424 ? -18.176 51.035 66.248 1.00 33.35 412 ILE A C 1
ATOM 3164 O O . ILE A 1 424 ? -19.094 51.280 65.474 1.00 31.08 412 ILE A O 1
ATOM 3169 N N . PHE A 1 425 ? -18.377 50.540 67.467 1.00 32.99 413 PHE A N 1
ATOM 3170 C CA . PHE A 1 425 ? -19.688 50.335 68.078 1.00 31.60 413 PHE A CA 1
ATOM 3171 C C . PHE A 1 425 ? -20.741 51.463 67.867 1.00 30.65 413 PHE A C 1
ATOM 3172 O O . PHE A 1 425 ? -20.488 52.649 68.154 1.00 29.99 413 PHE A O 1
ATOM 3180 N N . MET A 1 426 ? -21.923 51.078 67.383 1.00 29.82 414 MET A N 1
ATOM 3181 C CA . MET A 1 426 ? -23.090 51.980 67.306 1.00 27.93 414 MET A CA 1
ATOM 3182 C C . MET A 1 426 ? -22.826 53.261 66.508 1.00 27.76 414 MET A C 1
ATOM 3183 O O . MET A 1 426 ? -23.267 54.365 66.920 1.00 22.98 414 MET A O 1
ATOM 3188 N N . GLY A 1 427 ? -22.070 53.118 65.405 1.00 29.86 415 GLY A N 1
ATOM 3189 C CA . GLY A 1 427 ? -21.859 54.215 64.439 1.00 29.00 415 GLY A CA 1
ATOM 3190 C C . GLY A 1 427 ? -21.001 55.341 65.000 1.00 27.63 415 GLY A C 1
ATOM 3191 O O . GLY A 1 427 ? -20.831 56.411 64.384 1.00 24.30 415 GLY A O 1
ATOM 3192 N N . GLY A 1 428 ? -20.479 55.101 66.201 1.00 29.10 416 GLY A N 1
ATOM 3193 C CA . GLY A 1 428 ? -19.386 55.914 66.731 1.00 31.23 416 GLY A CA 1
ATOM 3194 C C . GLY A 1 428 ? -18.199 55.862 65.796 1.00 28.94 416 GLY A C 1
ATOM 3195 O O . GLY A 1 428 ? -18.115 54.996 64.909 1.00 26.33 416 GLY A O 1
ATOM 3196 N N . LYS A 1 429 ? -17.288 56.817 65.987 1.00 34.32 417 LYS A N 1
ATOM 3197 C CA . LYS A 1 429 ? -16.062 56.891 65.209 1.00 31.93 417 LYS A CA 1
ATOM 3198 C C . LYS A 1 429 ? -14.842 56.916 66.125 1.00 33.85 417 LYS A C 1
ATOM 3199 O O . LYS A 1 429 ? -14.895 57.436 67.251 1.00 30.86 417 LYS A O 1
ATOM 3205 N N . GLN A 1 430 ? -13.733 56.364 65.617 1.00 36.37 418 GLN A N 1
ATOM 3206 C CA . GLN A 1 430 ? -12.412 56.442 66.231 1.00 33.57 418 GLN A CA 1
ATOM 3207 C C . GLN A 1 430 ? -11.362 56.925 65.208 1.00 34.86 418 GLN A C 1
ATOM 3208 O O . GLN A 1 430 ? -11.158 56.316 64.161 1.00 34.86 418 GLN A O 1
ATOM 3214 N N . THR A 1 431 ? -10.703 58.026 65.532 1.00 31.42 419 THR A N 1
ATOM 3215 C CA . THR A 1 431 ? -9.788 58.647 64.626 1.00 33.42 419 THR A CA 1
ATOM 3216 C C . THR A 1 431 ? -8.382 58.596 65.246 1.00 32.06 419 THR A C 1
ATOM 3217 O O . THR A 1 431 ? -8.167 59.083 66.361 1.00 34.38 419 THR A O 1
ATOM 3221 N N . PHE A 1 432 ? -7.449 57.994 64.527 1.00 28.27 420 PHE A N 1
ATOM 3222 C CA . PHE A 1 432 ? -6.018 57.998 64.918 1.00 31.27 420 PHE A CA 1
ATOM 3223 C C . PHE A 1 432 ? -5.276 58.902 63.945 1.00 32.35 420 PHE A C 1
ATOM 3224 O O . PHE A 1 432 ? -5.293 58.663 62.735 1.00 33.27 420 PHE A O 1
ATOM 3232 N N . VAL A 1 433 ? -4.641 59.946 64.462 1.00 36.86 421 VAL A N 1
ATOM 3233 C CA . VAL A 1 433 ? -3.687 60.761 63.671 1.00 37.66 421 VAL A CA 1
ATOM 3234 C C . VAL A 1 433 ? -2.252 60.378 64.084 1.00 37.58 421 VAL A C 1
ATOM 3235 O O . VAL A 1 433 ? -1.990 60.283 65.269 1.00 39.14 421 VAL A O 1
ATOM 3239 N N . VAL A 1 434 ? -1.332 60.198 63.120 1.00 38.35 422 VAL A N 1
ATOM 3240 C CA . VAL A 1 434 ? 0.028 59.660 63.366 1.00 36.75 422 VAL A CA 1
ATOM 3241 C C . VAL A 1 434 ? 1.145 60.476 62.701 1.00 38.35 422 VAL A C 1
ATOM 3242 O O . VAL A 1 434 ? 1.021 60.853 61.540 1.00 43.37 422 VAL A O 1
ATOM 3246 N N . HIS A 1 435 ? 2.239 60.734 63.417 1.00 37.87 423 HIS A N 1
ATOM 3247 C CA . HIS A 1 435 ? 3.457 61.302 62.805 1.00 36.82 423 HIS A CA 1
ATOM 3248 C C . HIS A 1 435 ? 4.701 60.427 63.088 1.00 33.20 423 HIS A C 1
ATOM 3249 O O . HIS A 1 435 ? 5.050 60.194 64.249 1.00 32.62 423 HIS A O 1
ATOM 3256 N N . ASN A 1 436 ? 5.364 59.993 62.008 1.00 31.78 424 ASN A N 1
ATOM 3257 C CA . ASN A 1 436 ? 6.395 58.956 62.000 1.00 31.63 424 ASN A CA 1
ATOM 3258 C C . ASN A 1 436 ? 7.718 59.366 61.315 1.00 35.04 424 ASN A C 1
ATOM 3259 O O . ASN A 1 436 ? 7.819 59.347 60.085 1.00 38.40 424 ASN A O 1
ATOM 3264 N N . THR A 1 437 ? 8.743 59.669 62.108 1.00 33.33 425 THR A N 1
ATOM 3265 C CA . THR A 1 437 ? 10.063 60.048 61.581 1.00 31.67 425 THR A CA 1
ATOM 3266 C C . THR A 1 437 ? 10.846 58.791 61.148 1.00 31.81 425 THR A C 1
ATOM 3267 O O . THR A 1 437 ? 11.292 58.002 61.996 1.00 30.44 425 THR A O 1
ATOM 3271 N N . CYS A 1 438 ? 10.954 58.593 59.826 1.00 34.30 426 CYS A N 1
ATOM 3272 C CA . CYS A 1 438 ? 11.543 57.368 59.208 1.00 37.00 426 CYS A CA 1
ATOM 3273 C C . CYS A 1 438 ? 12.905 57.669 58.591 1.00 37.71 426 CYS A C 1
ATOM 3274 O O . CYS A 1 438 ? 13.015 58.291 57.515 1.00 38.68 426 CYS A O 1
ATOM 3277 N N . GLU A 1 439 ? 13.950 57.242 59.277 1.00 37.00 427 GLU A N 1
ATOM 3278 C CA . GLU A 1 439 ? 15.295 57.430 58.751 1.00 33.03 427 GLU A CA 1
ATOM 3279 C C . GLU A 1 439 ? 15.465 56.379 57.681 1.00 31.14 427 GLU A C 1
ATOM 3280 O O . GLU A 1 439 ? 15.992 55.293 57.946 1.00 31.11 427 GLU A O 1
ATOM 3286 N N . ASP A 1 440 ? 14.954 56.669 56.479 1.00 29.72 428 ASP A N 1
ATOM 3287 C CA . ASP A 1 440 ? 14.724 55.605 55.487 1.00 31.12 428 ASP A CA 1
ATOM 3288 C C . ASP A 1 440 ? 15.884 54.614 55.339 1.00 34.23 428 ASP A C 1
ATOM 3289 O O . ASP A 1 440 ? 15.670 53.402 55.355 1.00 35.06 428 ASP A O 1
ATOM 3294 N N . SER A 1 441 ? 17.105 55.136 55.167 1.00 35.24 429 SER A N 1
ATOM 3295 C CA . SER A 1 441 ? 18.280 54.299 54.902 1.00 38.14 429 SER A CA 1
ATOM 3296 C C . SER A 1 441 ? 18.551 53.361 56.075 1.00 40.33 429 SER A C 1
ATOM 3297 O O . SER A 1 441 ? 18.944 52.199 55.882 1.00 40.96 429 SER A O 1
ATOM 3300 N N . LEU A 1 442 ? 18.332 53.890 57.282 1.00 41.90 430 LEU A N 1
ATOM 3301 C CA . LEU A 1 442 ? 18.490 53.148 58.535 1.00 44.58 430 LEU A CA 1
ATOM 3302 C C . LEU A 1 442 ? 17.342 52.137 58.715 1.00 42.77 430 LEU A C 1
ATOM 3303 O O . LEU A 1 442 ? 17.489 51.114 59.376 1.00 46.59 430 LEU A O 1
ATOM 3308 N N . LEU A 1 443 ? 16.206 52.412 58.101 1.00 40.37 431 LEU A N 1
ATOM 3309 C CA . LEU A 1 443 ? 15.146 51.433 58.075 1.00 35.61 431 LEU A CA 1
ATOM 3310 C C . LEU A 1 443 ? 15.425 50.359 57.012 1.00 30.08 431 LEU A C 1
ATOM 3311 O O . LEU A 1 443 ? 15.280 49.168 57.302 1.00 32.39 431 LEU A O 1
ATOM 3316 N N . ALA A 1 444 ? 15.865 50.780 55.817 1.00 23.23 432 ALA A N 1
ATOM 3317 C CA . ALA A 1 444 ? 16.006 49.914 54.617 1.00 20.89 432 ALA A CA 1
ATOM 3318 C C . ALA A 1 444 ? 17.122 48.886 54.627 1.00 26.21 432 ALA A C 1
ATOM 3319 O O . ALA A 1 444 ? 16.877 47.731 54.245 1.00 26.78 432 ALA A O 1
ATOM 3321 N N . SER A 1 445 ? 18.346 49.323 54.997 1.00 25.10 433 SER A N 1
ATOM 3322 C CA . SER A 1 445 ? 19.551 48.467 54.995 1.00 24.63 433 SER A CA 1
ATOM 3323 C C . SER A 1 445 ? 19.371 47.194 55.780 1.00 24.49 433 SER A C 1
ATOM 3324 O O . SER A 1 445 ? 19.510 46.145 55.211 1.00 28.68 433 SER A O 1
ATOM 3327 N N . PRO A 1 446 ? 19.021 47.242 57.060 1.00 27.12 434 PRO A N 1
ATOM 3328 C CA . PRO A 1 446 ? 18.827 45.996 57.781 1.00 29.38 434 PRO A CA 1
ATOM 3329 C C . PRO A 1 446 ? 17.943 45.017 56.984 1.00 30.88 434 PRO A C 1
ATOM 3330 O O . PRO A 1 446 ? 18.169 43.796 57.071 1.00 33.76 434 PRO A O 1
ATOM 3334 N N . LEU A 1 447 ? 16.987 45.544 56.197 1.00 26.03 435 LEU A N 1
ATOM 3335 C CA . LEU A 1 447 ? 16.063 44.717 55.413 1.00 25.20 435 LEU A CA 1
ATOM 3336 C C . LEU A 1 447 ? 16.782 44.135 54.215 1.00 24.93 435 LEU A C 1
ATOM 3337 O O . LEU A 1 447 ? 16.442 43.066 53.711 1.00 27.27 435 LEU A O 1
ATOM 3342 N N . ILE A 1 448 ? 17.778 44.849 53.736 1.00 23.09 436 ILE A N 1
ATOM 3343 C CA . ILE A 1 448 ? 18.601 44.299 52.712 1.00 20.90 436 ILE A CA 1
ATOM 3344 C C . ILE A 1 448 ? 19.362 43.121 53.321 1.00 21.87 436 ILE A C 1
ATOM 3345 O O . ILE A 1 448 ? 19.472 42.082 52.679 1.00 21.69 436 ILE A O 1
ATOM 3350 N N . TYR A 1 449 ? 19.852 43.250 54.563 1.00 23.00 437 TYR A N 1
ATOM 3351 C CA . TYR A 1 449 ? 20.571 42.128 55.163 1.00 20.33 437 TYR A CA 1
ATOM 3352 C C . TYR A 1 449 ? 19.608 40.975 55.378 1.00 20.89 437 TYR A C 1
ATOM 3353 O O . TYR A 1 449 ? 19.971 39.856 55.124 1.00 21.02 437 TYR A O 1
ATOM 3362 N N . ASP A 1 450 ? 18.364 41.238 55.781 1.00 20.40 438 ASP A N 1
ATOM 3363 C CA . ASP A 1 450 ? 17.443 40.135 56.015 1.00 19.10 438 ASP A CA 1
ATOM 3364 C C . ASP A 1 450 ? 17.053 39.398 54.748 1.00 23.69 438 ASP A C 1
ATOM 3365 O O . ASP A 1 450 ? 16.929 38.150 54.757 1.00 24.43 438 ASP A O 1
ATOM 3370 N N . LEU A 1 451 ? 16.812 40.139 53.663 1.00 23.98 439 LEU A N 1
ATOM 3371 C CA . LEU A 1 451 ? 16.399 39.479 52.410 1.00 22.44 439 LEU A CA 1
ATOM 3372 C C . LEU A 1 451 ? 17.527 38.539 51.932 1.00 20.38 439 LEU A C 1
ATOM 3373 O O . LEU A 1 451 ? 17.310 37.359 51.634 1.00 18.54 439 LEU A O 1
ATOM 3378 N N . ALA A 1 452 ? 18.744 39.055 51.888 1.00 20.43 440 ALA A N 1
ATOM 3379 C CA . ALA A 1 452 ? 19.857 38.233 51.473 1.00 19.42 440 ALA A CA 1
ATOM 3380 C C . ALA A 1 452 ? 19.880 36.987 52.373 1.00 21.83 440 ALA A C 1
ATOM 3381 O O . ALA A 1 452 ? 20.036 35.857 51.883 1.00 25.17 440 ALA A O 1
ATOM 3383 N N . ILE A 1 453 ? 19.676 37.191 53.675 1.00 20.16 441 ILE A N 1
ATOM 3384 C CA . ILE A 1 453 ? 20.014 36.173 54.660 1.00 19.62 441 ILE A CA 1
ATOM 3385 C C . ILE A 1 453 ? 18.971 35.057 54.628 1.00 20.79 441 ILE A C 1
ATOM 3386 O O . ILE A 1 453 ? 19.295 33.870 54.655 1.00 20.90 441 ILE A O 1
ATOM 3391 N N . LEU A 1 454 ? 17.714 35.428 54.518 1.00 20.90 442 LEU A N 1
ATOM 3392 C CA . LEU A 1 454 ? 16.679 34.425 54.410 1.00 21.71 442 LEU A CA 1
ATOM 3393 C C . LEU A 1 454 ? 16.753 33.675 53.088 1.00 23.25 442 LEU A C 1
ATOM 3394 O O . LEU A 1 454 ? 16.324 32.515 53.013 1.00 25.48 442 LEU A O 1
ATOM 3399 N N . THR A 1 455 ? 17.291 34.322 52.044 1.00 23.26 443 THR A N 1
ATOM 3400 C CA . THR A 1 455 ? 17.459 33.660 50.748 1.00 21.71 443 THR A CA 1
ATOM 3401 C C . THR A 1 455 ? 18.502 32.537 50.797 1.00 24.41 443 THR A C 1
ATOM 3402 O O . THR A 1 455 ? 18.229 31.426 50.351 1.00 24.75 443 THR A O 1
ATOM 3406 N N . GLU A 1 456 ? 19.682 32.839 51.342 1.00 25.14 444 GLU A N 1
ATOM 3407 C CA . GLU A 1 456 ? 20.738 31.841 51.493 1.00 29.34 444 GLU A CA 1
ATOM 3408 C C . GLU A 1 456 ? 20.258 30.681 52.353 1.00 31.70 444 GLU A C 1
ATOM 3409 O O . GLU A 1 456 ? 20.613 29.528 52.101 1.00 34.70 444 GLU A O 1
ATOM 3415 N N . LEU A 1 457 ? 19.460 30.991 53.374 1.00 31.55 445 LEU A N 1
ATOM 3416 C CA . LEU A 1 457 ? 18.901 29.969 54.233 1.00 27.67 445 LEU A CA 1
ATOM 3417 C C . LEU A 1 457 ? 17.957 29.111 53.414 1.00 27.30 445 LEU A C 1
ATOM 3418 O O . LEU A 1 457 ? 18.061 27.887 53.441 1.00 29.10 445 LEU A O 1
ATOM 3423 N N . ALA A 1 458 ? 17.045 29.728 52.672 1.00 26.43 446 ALA A N 1
ATOM 3424 C CA . ALA A 1 458 ? 16.123 28.935 51.864 1.00 24.48 446 ALA A CA 1
ATOM 3425 C C . ALA A 1 458 ? 16.888 28.062 50.842 1.00 24.84 446 ALA A C 1
ATOM 3426 O O . ALA A 1 458 ? 16.435 26.957 50.466 1.00 22.11 446 ALA A O 1
ATOM 3428 N N . SER A 1 459 ? 18.053 28.552 50.405 1.00 24.69 447 SER A N 1
ATOM 3429 C CA . SER A 1 459 ? 18.858 27.827 49.439 1.00 23.29 447 SER A CA 1
ATOM 3430 C C . SER A 1 459 ? 19.389 26.547 50.072 1.00 23.75 447 SER A C 1
ATOM 3431 O O . SER A 1 459 ? 19.874 25.675 49.356 1.00 25.24 447 SER A O 1
ATOM 3434 N N . ARG A 1 460 ? 19.266 26.442 51.404 1.00 25.01 448 ARG A N 1
ATOM 3435 C CA . ARG A 1 460 ? 19.720 25.285 52.204 1.00 25.49 448 ARG A CA 1
ATOM 3436 C C . ARG A 1 460 ? 18.611 24.343 52.658 1.00 28.07 448 ARG A C 1
ATOM 3437 O O . ARG A 1 460 ? 18.866 23.341 53.320 1.00 32.66 448 ARG A O 1
ATOM 3445 N N . VAL A 1 461 ? 17.377 24.655 52.319 1.00 31.21 449 VAL A N 1
ATOM 3446 C CA . VAL A 1 461 ? 16.262 23.825 52.760 1.00 30.28 449 VAL A CA 1
ATOM 3447 C C . VAL A 1 461 ? 15.726 23.001 51.586 1.00 30.74 449 VAL A C 1
ATOM 3448 O O . VAL A 1 461 ? 15.597 23.511 50.474 1.00 29.29 449 VAL A O 1
ATOM 3452 N N . SER A 1 462 ? 15.414 21.734 51.848 1.00 31.73 450 SER A N 1
ATOM 3453 C CA . SER A 1 462 ? 14.659 20.910 50.896 1.00 31.48 450 SER A CA 1
ATOM 3454 C C . SER A 1 462 ? 13.643 20.033 51.634 1.00 30.81 450 SER A C 1
ATOM 3455 O O . SER A 1 462 ? 13.717 19.875 52.837 1.00 29.25 450 SER A O 1
ATOM 3458 N N . TYR A 1 463 ? 12.686 19.471 50.908 1.00 32.54 451 TYR A N 1
ATOM 3459 C CA . TYR A 1 463 ? 11.640 18.652 51.531 1.00 33.04 451 TYR A CA 1
ATOM 3460 C C . TYR A 1 463 ? 11.239 17.498 50.597 1.00 34.00 451 TYR A C 1
ATOM 3461 O O . TYR A 1 463 ? 11.475 17.554 49.400 1.00 34.59 451 TYR A O 1
ATOM 3470 N N . LYS A 1 464 ? 10.633 16.451 51.130 1.00 36.24 452 LYS A N 1
ATOM 3471 C CA . LYS A 1 464 ? 10.298 15.318 50.285 1.00 38.65 452 LYS A CA 1
ATOM 3472 C C . LYS A 1 464 ? 9.077 15.582 49.428 1.00 40.35 452 LYS A C 1
ATOM 3473 O O . LYS A 1 464 ? 7.972 15.773 49.935 1.00 37.82 452 LYS A O 1
ATOM 3479 N N . VAL A 1 465 ? 9.275 15.586 48.117 1.00 45.61 453 VAL A N 1
ATOM 3480 C CA . VAL A 1 465 ? 8.119 15.534 47.234 1.00 50.69 453 VAL A CA 1
ATOM 3481 C C . VAL A 1 465 ? 7.709 14.065 47.017 1.00 55.71 453 VAL A C 1
ATOM 3482 O O . VAL A 1 465 ? 6.749 13.617 47.653 1.00 59.91 453 VAL A O 1
ATOM 3486 N N . ASP A 1 466 ? 8.432 13.301 46.201 1.00 56.61 454 ASP A N 1
ATOM 3487 C CA . ASP A 1 466 ? 8.033 11.910 45.985 1.00 59.57 454 ASP A CA 1
ATOM 3488 C C . ASP A 1 466 ? 9.205 10.943 46.050 1.00 60.73 454 ASP A C 1
ATOM 3489 O O . ASP A 1 466 ? 9.491 10.254 45.068 1.00 62.53 454 ASP A O 1
ATOM 3494 N N . ASP A 1 467 ? 9.869 10.872 47.201 1.00 60.81 455 ASP A N 1
ATOM 3495 C CA . ASP A 1 467 ? 11.080 10.028 47.376 1.00 62.39 455 ASP A CA 1
ATOM 3496 C C . ASP A 1 467 ? 12.406 10.708 46.978 1.00 61.80 455 ASP A C 1
ATOM 3497 O O . ASP A 1 467 ? 13.490 10.199 47.312 1.00 63.40 455 ASP A O 1
ATOM 3502 N N . GLU A 1 468 ? 12.320 11.834 46.264 1.00 59.20 456 GLU A N 1
ATOM 3503 C CA . GLU A 1 468 ? 13.476 12.717 46.072 1.00 56.95 456 GLU A CA 1
ATOM 3504 C C . GLU A 1 468 ? 13.201 14.029 46.800 1.00 52.87 456 GLU A C 1
ATOM 3505 O O . GLU A 1 468 ? 12.048 14.378 47.065 1.00 52.14 456 GLU A O 1
ATOM 3511 N N . TYR A 1 469 ? 14.263 14.739 47.149 1.00 49.17 457 TYR A N 1
ATOM 3512 C CA . TYR A 1 469 ? 14.122 15.980 47.886 1.00 46.17 457 TYR A CA 1
ATOM 3513 C C . TYR A 1 469 ? 14.124 17.148 46.940 1.00 45.83 457 TYR A C 1
ATOM 3514 O O . TYR A 1 469 ? 14.901 17.170 45.977 1.00 46.14 457 TYR A O 1
ATOM 3523 N N . LYS A 1 470 ? 13.249 18.114 47.218 1.00 43.64 458 LYS A N 1
ATOM 3524 C CA . LYS A 1 470 ? 13.068 19.290 46.364 1.00 41.68 458 LYS A CA 1
ATOM 3525 C C . LYS A 1 470 ? 13.204 20.582 47.178 1.00 40.35 458 LYS A C 1
ATOM 3526 O O . LYS A 1 470 ? 12.898 20.576 48.373 1.00 39.99 458 LYS A O 1
ATOM 3532 N N . PRO A 1 471 ? 13.700 21.664 46.555 1.00 39.63 459 PRO A N 1
ATOM 3533 C CA . PRO A 1 471 ? 13.640 23.007 47.159 1.00 36.71 459 PRO A CA 1
ATOM 3534 C C . PRO A 1 471 ? 12.237 23.615 47.116 1.00 36.30 459 PRO A C 1
ATOM 3535 O O . PRO A 1 471 ? 11.400 23.222 46.302 1.00 35.30 459 PRO A O 1
ATOM 3539 N N . PHE A 1 472 ? 11.985 24.590 47.977 1.00 36.29 460 PHE A N 1
ATOM 3540 C CA . PHE A 1 472 ? 10.760 25.402 47.881 1.00 35.63 460 PHE A CA 1
ATOM 3541 C C . PHE A 1 472 ? 10.531 26.002 46.469 1.00 35.48 460 PHE A C 1
ATOM 3542 O O . PHE A 1 472 ? 11.462 26.064 45.659 1.00 35.97 460 PHE A O 1
ATOM 3550 N N . HIS A 1 473 ? 9.304 26.450 46.175 1.00 34.51 461 HIS A N 1
ATOM 3551 C CA . HIS A 1 473 ? 9.027 27.218 44.949 1.00 32.19 461 HIS A CA 1
ATOM 3552 C C . HIS A 1 473 ? 10.035 28.368 44.744 1.00 32.11 461 HIS A C 1
ATOM 3553 O O . HIS A 1 473 ? 10.475 28.960 45.714 1.00 32.66 461 HIS A O 1
ATOM 3560 N N . SER A 1 474 ? 10.400 28.665 43.488 1.00 30.38 462 SER A N 1
ATOM 3561 C CA . SER A 1 474 ? 11.323 29.770 43.153 1.00 30.36 462 SER A CA 1
ATOM 3562 C C . SER A 1 474 ? 10.910 31.129 43.694 1.00 31.36 462 SER A C 1
ATOM 3563 O O . SER A 1 474 ? 11.773 31.931 44.061 1.00 35.31 462 SER A O 1
ATOM 3566 N N . VAL A 1 475 ? 9.609 31.413 43.695 1.00 29.00 463 VAL A N 1
ATOM 3567 C CA . VAL A 1 475 ? 9.117 32.729 44.106 1.00 28.18 463 VAL A CA 1
ATOM 3568 C C . VAL A 1 475 ? 8.986 32.670 45.588 1.00 30.74 463 VAL A C 1
ATOM 3569 O O . VAL A 1 475 ? 7.957 32.174 46.099 1.00 31.33 463 VAL A O 1
ATOM 3573 N N . LEU A 1 476 ? 10.004 33.142 46.299 1.00 31.31 464 LEU A N 1
ATOM 3574 C CA . LEU A 1 476 ? 10.007 32.872 47.711 1.00 30.54 464 LEU A CA 1
ATOM 3575 C C . LEU A 1 476 ? 9.290 33.876 48.562 1.00 31.44 464 LEU A C 1
ATOM 3576 O O . LEU A 1 476 ? 9.870 34.859 49.059 1.00 32.31 464 LEU A O 1
ATOM 3581 N N . SER A 1 477 ? 7.992 33.598 48.703 1.00 28.71 465 SER A N 1
ATOM 3582 C CA . SER A 1 477 ? 7.052 34.441 49.392 1.00 28.86 465 SER A CA 1
ATOM 3583 C C . SER A 1 477 ? 7.279 34.587 50.889 1.00 28.10 465 SER A C 1
ATOM 3584 O O . SER A 1 477 ? 6.798 35.541 51.469 1.00 30.06 465 SER A O 1
ATOM 3587 N N . ILE A 1 478 ? 8.009 33.676 51.520 1.00 26.09 466 ILE A N 1
ATOM 3588 C CA . ILE A 1 478 ? 8.359 33.834 52.937 1.00 26.54 466 ILE A CA 1
ATOM 3589 C C . ILE A 1 478 ? 9.115 35.124 53.232 1.00 27.61 466 ILE A C 1
ATOM 3590 O O . ILE A 1 478 ? 9.298 35.478 54.406 1.00 26.58 466 ILE A O 1
ATOM 3595 N N . LEU A 1 479 ? 9.551 35.812 52.177 1.00 24.91 467 LEU A N 1
ATOM 3596 C CA . LEU A 1 479 ? 10.248 37.100 52.299 1.00 25.76 467 LEU A CA 1
ATOM 3597 C C . LEU A 1 479 ? 9.293 38.291 52.450 1.00 26.19 467 LEU A C 1
ATOM 3598 O O . LEU A 1 479 ? 9.717 39.438 52.599 1.00 26.47 467 LEU A O 1
ATOM 3603 N N . SER A 1 480 ? 8.008 37.989 52.423 1.00 26.31 468 SER A N 1
ATOM 3604 C CA . SER A 1 480 ? 6.924 38.963 52.439 1.00 26.98 468 SER A CA 1
ATOM 3605 C C . SER A 1 480 ? 6.948 39.978 53.551 1.00 28.27 468 SER A C 1
ATOM 3606 O O . SER A 1 480 ? 6.545 41.115 53.342 1.00 30.62 468 SER A O 1
ATOM 3609 N N . LEU A 1 481 ? 7.373 39.561 54.742 1.00 30.56 469 LEU A N 1
ATOM 3610 C CA . LEU A 1 481 ? 7.413 40.475 55.889 1.00 29.01 469 LEU A CA 1
ATOM 3611 C C . LEU A 1 481 ? 8.317 41.640 55.631 1.00 25.92 469 LEU A C 1
ATOM 3612 O O . LEU A 1 481 ? 8.152 42.691 56.245 1.00 26.19 469 LEU A O 1
ATOM 3617 N N . LEU A 1 482 ? 9.264 41.448 54.717 1.00 23.58 470 LEU A N 1
ATOM 3618 C CA . LEU A 1 482 ? 10.206 42.490 54.380 1.00 23.05 470 LEU A CA 1
ATOM 3619 C C . LEU A 1 482 ? 9.733 43.363 53.214 1.00 22.94 470 LEU A C 1
ATOM 3620 O O . LEU A 1 482 ? 10.383 44.358 52.880 1.00 18.07 470 LEU A O 1
ATOM 3625 N N . LEU A 1 483 ? 8.604 42.999 52.601 1.00 23.40 471 LEU A N 1
ATOM 3626 C CA . LEU A 1 483 ? 8.247 43.575 51.303 1.00 24.29 471 LEU A CA 1
ATOM 3627 C C . LEU A 1 483 ? 6.816 44.085 51.264 1.00 25.83 471 LEU A C 1
ATOM 3628 O O . LEU A 1 483 ? 5.939 43.481 51.886 1.00 24.94 471 LEU A O 1
ATOM 3633 N N . LYS A 1 484 ? 6.602 45.175 50.516 1.00 26.27 472 LYS A N 1
ATOM 3634 C CA . LYS A 1 484 ? 5.342 45.904 50.491 1.00 29.49 472 LYS A CA 1
ATOM 3635 C C . LYS A 1 484 ? 4.336 45.246 49.612 1.00 32.17 472 LYS A C 1
ATOM 3636 O O . LYS A 1 484 ? 3.145 45.214 49.949 1.00 31.05 472 LYS A O 1
ATOM 3642 N N . ALA A 1 485 ? 4.846 44.751 48.477 1.00 32.46 473 ALA A N 1
ATOM 3643 C CA . ALA A 1 485 ? 4.047 44.249 47.370 1.00 29.67 473 ALA A CA 1
ATOM 3644 C C . ALA A 1 485 ? 4.564 42.878 46.993 1.00 30.17 473 ALA A C 1
ATOM 3645 O O . ALA A 1 485 ? 5.192 42.674 45.937 1.00 31.32 473 ALA A O 1
ATOM 3647 N N . PRO A 1 486 ? 4.283 41.918 47.857 1.00 30.09 474 PRO A N 1
ATOM 3648 C CA . PRO A 1 486 ? 4.918 40.611 47.723 1.00 30.75 474 PRO A CA 1
ATOM 3649 C C . PRO A 1 486 ? 4.441 39.868 46.451 1.00 32.51 474 PRO A C 1
ATOM 3650 O O . PRO A 1 486 ? 3.238 39.854 46.110 1.00 32.65 474 PRO A O 1
ATOM 3654 N N . VAL A 1 487 ? 5.425 39.355 45.729 1.00 28.71 475 VAL A N 1
ATOM 3655 C CA . VAL A 1 487 ? 5.245 38.497 44.608 1.00 27.47 475 VAL A CA 1
ATOM 3656 C C . VAL A 1 487 ? 5.205 37.071 45.204 1.00 30.41 475 VAL A C 1
ATOM 3657 O O . VAL A 1 487 ? 5.992 36.718 46.106 1.00 28.99 475 VAL A O 1
ATOM 3661 N N . VAL A 1 488 ? 4.265 36.264 44.721 1.00 30.83 476 VAL A N 1
ATOM 3662 C CA . VAL A 1 488 ? 3.996 34.964 45.320 1.00 31.24 476 VAL A CA 1
ATOM 3663 C C . VAL A 1 488 ? 3.783 33.893 44.231 1.00 34.08 476 VAL A C 1
ATOM 3664 O O . VAL A 1 488 ? 3.333 34.208 43.109 1.00 34.90 476 VAL A O 1
ATOM 3668 N N . PRO A 1 489 ? 4.081 32.631 44.545 1.00 33.08 477 PRO A N 1
ATOM 3669 C CA . PRO A 1 489 ? 3.912 31.570 43.570 1.00 32.67 477 PRO A CA 1
ATOM 3670 C C . PRO A 1 489 ? 2.564 31.672 42.870 1.00 34.38 477 PRO A C 1
ATOM 3671 O O . PRO A 1 489 ? 1.560 31.868 43.536 1.00 35.99 477 PRO A O 1
ATOM 3675 N N . PRO A 1 490 ? 2.541 31.558 41.541 1.00 37.00 478 PRO A N 1
ATOM 3676 C CA . PRO A 1 490 ? 1.273 31.678 40.769 1.00 39.22 478 PRO A CA 1
ATOM 3677 C C . PRO A 1 490 ? 0.092 30.900 41.377 1.00 40.17 478 PRO A C 1
ATOM 3678 O O . PRO A 1 490 ? 0.255 29.757 41.828 1.00 40.73 478 PRO A O 1
ATOM 3682 N N . GLY A 1 491 ? -1.078 31.532 41.400 1.00 41.16 479 GLY A N 1
ATOM 3683 C CA . GLY A 1 491 ? -2.307 30.899 41.893 1.00 41.30 479 GLY A CA 1
ATOM 3684 C C . GLY A 1 491 ? -2.499 30.818 43.402 1.00 40.65 479 GLY A C 1
ATOM 3685 O O . GLY A 1 491 ? -3.394 30.099 43.886 1.00 43.79 479 GLY A O 1
ATOM 3686 N N . THR A 1 492 ? -1.659 31.520 44.158 1.00 37.28 480 THR A N 1
ATOM 3687 C CA . THR A 1 492 ? -1.788 31.531 45.619 1.00 34.16 480 THR A CA 1
ATOM 3688 C C . THR A 1 492 ? -1.992 32.973 46.115 1.00 35.30 480 THR A C 1
ATOM 3689 O O . THR A 1 492 ? -1.571 33.925 45.431 1.00 32.31 480 THR A O 1
ATOM 3693 N N . PRO A 1 493 ? -2.633 33.133 47.283 1.00 34.50 481 PRO A N 1
ATOM 3694 C CA . PRO A 1 493 ? -2.996 34.442 47.802 1.00 32.34 481 PRO A CA 1
ATOM 3695 C C . PRO A 1 493 ? -1.826 35.242 48.375 1.00 31.63 481 PRO A C 1
ATOM 3696 O O . PRO A 1 493 ? -0.916 34.684 48.970 1.0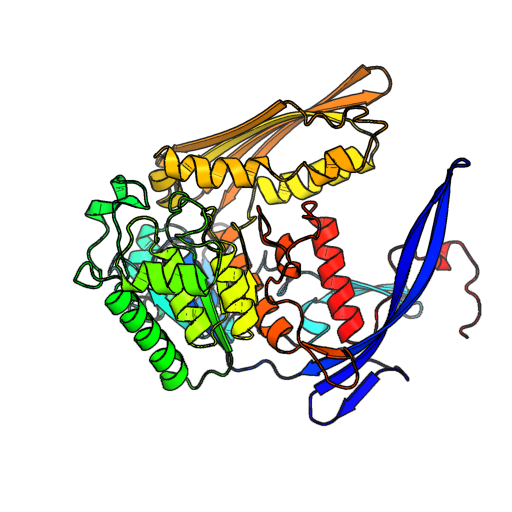0 28.31 481 PRO A O 1
ATOM 3700 N N . ILE A 1 494 ? -1.896 36.558 48.192 1.00 34.12 482 ILE A N 1
ATOM 3701 C CA . ILE A 1 494 ? -0.984 37.510 48.804 1.00 36.28 482 ILE A CA 1
ATOM 3702 C C . ILE A 1 494 ? -1.324 37.675 50.275 1.00 37.48 482 ILE A C 1
ATOM 3703 O O . ILE A 1 494 ? -2.488 37.678 50.667 1.00 33.87 482 ILE A O 1
ATOM 3708 N N . SER A 1 495 ? -0.298 37.801 51.098 1.00 40.74 483 SER A N 1
ATOM 3709 C CA . SER A 1 495 ? -0.525 37.955 52.531 1.00 44.13 483 SER A CA 1
ATOM 3710 C C . SER A 1 495 ? 0.171 39.221 53.006 1.00 43.38 483 SER A C 1
ATOM 3711 O O . SER A 1 495 ? 1.413 39.286 52.991 1.00 43.33 483 SER A O 1
ATOM 3714 N N . ASN A 1 496 ? -0.619 40.210 53.425 1.00 41.29 484 ASN A N 1
ATOM 3715 C CA . ASN A 1 496 ? -0.069 41.547 53.702 1.00 43.01 484 ASN A CA 1
ATOM 3716 C C . ASN A 1 496 ? 0.163 41.939 55.169 1.00 43.33 484 ASN A C 1
ATOM 3717 O O . ASN A 1 496 ? 0.869 42.892 55.441 1.00 43.05 484 ASN A O 1
ATOM 3722 N N . ALA A 1 497 ? -0.440 41.223 56.111 1.00 45.68 485 ALA A N 1
ATOM 3723 C CA . ALA A 1 497 ? -0.406 41.650 57.502 1.00 45.59 485 ALA A CA 1
ATOM 3724 C C . ALA A 1 497 ? 0.867 41.162 58.169 1.00 47.28 485 ALA A C 1
ATOM 3725 O O . ALA A 1 497 ? 1.074 39.955 58.346 1.00 47.85 485 ALA A O 1
ATOM 3727 N N . PHE A 1 498 ? 1.706 42.123 58.543 1.00 48.59 486 PHE A N 1
ATOM 3728 C CA . PHE A 1 498 ? 3.073 41.876 58.998 1.00 50.70 486 PHE A CA 1
ATOM 3729 C C . PHE A 1 498 ? 3.220 40.805 60.067 1.00 53.34 486 PHE A C 1
ATOM 3730 O O . PHE A 1 498 ? 3.999 39.875 59.894 1.00 55.35 486 PHE A O 1
ATOM 3738 N N . MET A 1 499 ? 2.504 40.933 61.178 1.00 54.26 487 MET A N 1
ATOM 3739 C CA . MET A 1 499 ? 2.699 39.974 62.260 1.00 55.51 487 MET A CA 1
ATOM 3740 C C . MET A 1 499 ? 2.339 38.548 61.802 1.00 55.37 487 MET A C 1
ATOM 3741 O O . MET A 1 499 ? 2.940 37.560 62.240 1.00 57.33 487 MET A O 1
ATOM 3746 N N . ARG A 1 500 ? 1.417 38.451 60.854 1.00 52.40 488 ARG A N 1
ATOM 3747 C CA . ARG A 1 500 ? 1.055 37.173 60.284 1.00 49.18 488 ARG A CA 1
ATOM 3748 C C . ARG A 1 500 ? 2.216 36.605 59.429 1.00 45.58 488 ARG A C 1
ATOM 3749 O O . ARG A 1 500 ? 2.457 35.380 59.393 1.00 42.54 488 ARG A O 1
ATOM 3757 N N . GLN A 1 501 ? 2.944 37.512 58.776 1.00 40.17 489 GLN A N 1
ATOM 3758 C CA . GLN A 1 501 ? 4.075 37.162 57.918 1.00 34.77 489 GLN A CA 1
ATOM 3759 C C . GLN A 1 501 ? 5.277 36.720 58.735 1.00 32.29 489 GLN A C 1
ATOM 3760 O O . GLN A 1 501 ? 6.153 35.989 58.259 1.00 32.33 489 GLN A O 1
ATOM 3766 N N . PHE A 1 502 ? 5.332 37.218 59.957 1.00 30.92 490 PHE A N 1
ATOM 3767 C CA . PHE A 1 502 ? 6.391 36.923 60.900 1.00 30.43 490 PHE A CA 1
ATOM 3768 C C . PHE A 1 502 ? 6.171 35.534 61.504 1.00 30.50 490 PHE A C 1
ATOM 3769 O O . PHE A 1 502 ? 7.123 34.763 61.662 1.00 29.72 490 PHE A O 1
ATOM 3777 N N . SER A 1 503 ? 4.922 35.195 61.819 1.00 28.69 491 SER A N 1
ATOM 3778 C CA . SER A 1 503 ? 4.664 33.868 62.353 1.00 31.17 491 SER A CA 1
ATOM 3779 C C . SER A 1 503 ? 4.850 32.778 61.328 1.00 30.53 491 SER A C 1
ATOM 3780 O O . SER A 1 503 ? 5.243 31.666 61.686 1.00 35.18 491 SER A O 1
ATOM 3783 N N . THR A 1 504 ? 4.665 33.096 60.049 1.00 28.53 492 THR A N 1
ATOM 3784 C CA . THR A 1 504 ? 5.008 32.152 58.965 1.00 24.83 492 THR A CA 1
ATOM 3785 C C . THR A 1 504 ? 6.500 31.817 59.044 1.00 27.67 492 THR A C 1
ATOM 3786 O O . THR A 1 504 ? 6.885 30.650 59.072 1.00 27.96 492 THR A O 1
ATOM 3790 N N . LEU A 1 505 ? 7.318 32.859 59.111 1.00 24.30 493 LEU A N 1
ATOM 3791 C CA . LEU A 1 505 ? 8.745 32.719 59.186 1.00 26.27 493 LEU A CA 1
ATOM 3792 C C . LEU A 1 505 ? 9.215 31.988 60.445 1.00 26.14 493 LEU A C 1
ATOM 3793 O O . LEU A 1 505 ? 10.043 31.111 60.348 1.00 26.58 493 LEU A O 1
ATOM 3798 N N . THR A 1 506 ? 8.670 32.315 61.618 1.00 27.57 494 THR A N 1
ATOM 3799 C CA . THR A 1 506 ? 9.176 31.732 62.854 1.00 24.54 494 THR A CA 1
ATOM 3800 C C . THR A 1 506 ? 8.674 30.322 63.064 1.00 26.66 494 THR A C 1
ATOM 3801 O O . THR A 1 506 ? 9.373 29.514 63.680 1.00 30.28 494 THR A O 1
ATOM 3805 N N . LYS A 1 507 ? 7.481 30.005 62.575 1.00 26.66 495 LYS A N 1
ATOM 3806 C CA . LYS A 1 507 ? 7.044 28.612 62.620 1.00 27.83 495 LYS A CA 1
ATOM 3807 C C . LYS A 1 507 ? 7.894 27.755 61.665 1.00 30.01 495 LYS A C 1
ATOM 3808 O O . LYS A 1 507 ? 8.278 26.627 61.975 1.00 33.93 495 LYS A O 1
ATOM 3814 N N . LEU A 1 508 ? 8.212 28.304 60.506 1.00 30.34 496 LEU A N 1
ATOM 3815 C CA . LEU A 1 508 ? 8.974 27.562 59.551 1.00 29.45 496 LEU A CA 1
ATOM 3816 C C . LEU A 1 508 ? 10.325 27.198 60.157 1.00 28.08 496 LEU A C 1
ATOM 3817 O O . LEU A 1 508 ? 10.688 26.034 60.162 1.00 31.72 496 LEU A O 1
ATOM 3822 N N . VAL A 1 509 ? 11.067 28.157 60.680 1.00 25.01 497 VAL A N 1
ATOM 3823 C CA . VAL A 1 509 ? 12.411 27.818 61.195 1.00 26.88 497 VAL A CA 1
ATOM 3824 C C . VAL A 1 509 ? 12.359 26.918 62.413 1.00 29.06 497 VAL A C 1
ATOM 3825 O O . VAL A 1 509 ? 13.304 26.173 62.653 1.00 32.83 497 VAL A O 1
ATOM 3829 N N . THR A 1 510 ? 11.275 26.971 63.193 1.00 30.44 498 THR A N 1
ATOM 3830 C CA . THR A 1 510 ? 11.176 26.044 64.316 1.00 28.78 498 THR A CA 1
ATOM 3831 C C . THR A 1 510 ? 10.884 24.641 63.840 1.00 29.78 498 THR A C 1
ATOM 3832 O O . THR A 1 510 ? 11.490 23.699 64.357 1.00 31.50 498 THR A O 1
ATOM 3836 N N . ALA A 1 511 ? 10.003 24.508 62.844 1.00 28.88 499 ALA A N 1
ATOM 3837 C CA . ALA A 1 511 ? 9.760 23.236 62.121 1.00 28.48 499 ALA A CA 1
ATOM 3838 C C . ALA A 1 511 ? 11.029 22.621 61.507 1.00 31.67 499 ALA A C 1
ATOM 3839 O O . ALA A 1 511 ? 11.283 21.413 61.668 1.00 31.93 499 ALA A O 1
ATOM 3841 N N . LEU A 1 512 ? 11.821 23.442 60.808 1.00 32.20 500 LEU A N 1
ATOM 3842 C CA . LEU A 1 512 ? 13.158 23.023 60.354 1.00 31.49 500 LEU A CA 1
ATOM 3843 C C . LEU A 1 512 ? 14.034 22.503 61.491 1.00 32.32 500 LEU A C 1
ATOM 3844 O O . LEU A 1 512 ? 14.615 21.418 61.363 1.00 33.80 500 LEU A O 1
ATOM 3849 N N . ALA A 1 513 ? 14.108 23.258 62.593 1.00 30.19 501 ALA A N 1
ATOM 3850 C CA . ALA A 1 513 ? 15.017 22.950 63.720 1.00 27.90 501 ALA A CA 1
ATOM 3851 C C . ALA A 1 513 ? 14.573 21.797 64.593 1.00 28.78 501 ALA A C 1
ATOM 3852 O O . ALA A 1 513 ? 15.406 21.228 65.312 1.00 27.22 501 ALA A O 1
ATOM 3854 N N . GLY A 1 514 ? 13.274 21.484 64.554 1.00 29.20 502 GLY A N 1
ATOM 3855 C CA . GLY A 1 514 ? 12.709 20.308 65.222 1.00 29.46 502 GLY A CA 1
ATOM 3856 C C . GLY A 1 514 ? 11.736 20.601 66.355 1.00 32.29 502 GLY A C 1
ATOM 3857 O O . GLY A 1 514 ? 11.165 19.689 66.955 1.00 32.57 502 GLY A O 1
ATOM 3858 N N . PHE A 1 515 ? 11.517 21.876 66.651 1.00 34.51 503 PHE A N 1
ATOM 3859 C CA . PHE A 1 515 ? 10.689 22.224 67.818 1.00 31.76 503 PHE A CA 1
ATOM 3860 C C . PHE A 1 515 ? 9.595 23.279 67.581 1.00 31.73 503 PHE A C 1
ATOM 3861 O O . PHE A 1 515 ? 9.646 24.355 68.183 1.00 33.54 503 PHE A O 1
ATOM 3869 N N . PRO A 1 516 ? 8.626 22.982 66.714 1.00 27.97 504 PRO A N 1
ATOM 3870 C CA . PRO A 1 516 ? 7.477 23.856 66.541 1.00 29.77 504 PRO A CA 1
ATOM 3871 C C . PRO A 1 516 ? 6.522 23.523 67.639 1.00 30.55 504 PRO A C 1
ATOM 3872 O O . PRO A 1 516 ? 6.681 22.471 68.207 1.00 33.51 504 PRO A O 1
ATOM 3876 N N . SER A 1 517 ? 5.528 24.382 67.913 1.00 31.21 505 SER A N 1
ATOM 3877 C CA . SER A 1 517 ? 4.551 24.167 69.001 1.00 30.41 505 SER A CA 1
ATOM 3878 C C . SER A 1 517 ? 3.218 24.918 68.855 1.00 32.62 505 SER A C 1
ATOM 3879 O O . SER A 1 517 ? 2.980 25.645 67.874 1.00 36.54 505 SER A O 1
ATOM 3882 N N . ASP A 1 518 ? 2.355 24.739 69.846 1.00 30.93 506 ASP A N 1
ATOM 3883 C CA . ASP A 1 518 ? 1.134 25.520 69.959 1.00 31.54 506 ASP A CA 1
ATOM 3884 C C . ASP A 1 518 ? 1.247 26.572 71.043 1.00 31.65 506 ASP A C 1
ATOM 3885 O O . ASP A 1 518 ? 0.300 26.810 71.807 1.00 32.03 506 ASP A O 1
ATOM 3890 N N . THR A 1 519 ? 2.408 27.208 71.115 1.00 30.61 507 THR A N 1
ATOM 3891 C CA . THR A 1 519 ? 2.685 28.116 72.218 1.00 30.66 507 THR A CA 1
ATOM 3892 C C . THR A 1 519 ? 1.986 29.459 72.076 1.00 31.14 507 THR A C 1
ATOM 3893 O O . THR A 1 519 ? 2.189 30.338 72.915 1.00 34.43 507 THR A O 1
ATOM 3897 N N . ASP A 1 520 ? 1.192 29.628 71.011 1.00 31.42 508 ASP A N 1
ATOM 3898 C CA . ASP A 1 520 ? 0.270 30.795 70.895 1.00 29.01 508 ASP A CA 1
ATOM 3899 C C . ASP A 1 520 ? -0.980 30.570 71.730 1.00 28.02 508 ASP A C 1
ATOM 3900 O O . ASP A 1 520 ? -1.778 31.473 71.915 1.00 23.81 508 ASP A O 1
ATOM 3905 N N . MET A 1 521 ? -1.119 29.357 72.268 1.00 30.32 509 MET A N 1
ATOM 3906 C CA . MET A 1 521 ? -2.203 29.039 73.174 1.00 30.39 509 MET A CA 1
ATOM 3907 C C . MET A 1 521 ? -1.657 28.161 74.258 1.00 33.00 509 MET A C 1
ATOM 3908 O O . MET A 1 521 ? -1.741 26.938 74.165 1.00 37.88 509 MET A O 1
ATOM 3913 N N . GLN A 1 522 ? -1.112 28.779 75.298 1.00 33.13 510 GLN A N 1
ATOM 3914 C CA . GLN A 1 522 ? -0.488 28.039 76.379 1.00 32.59 510 GLN A CA 1
ATOM 3915 C C . GLN A 1 522 ? -1.543 27.623 77.375 1.00 32.44 510 GLN A C 1
ATOM 3916 O O . GLN A 1 522 ? -1.698 28.226 78.421 1.00 34.71 510 GLN A O 1
ATOM 3922 N N . ILE A 1 523 ? -2.264 26.567 77.028 1.00 33.32 511 ILE A N 1
ATOM 3923 C CA . ILE A 1 523 ? -3.398 26.101 77.802 1.00 34.78 511 ILE A CA 1
ATOM 3924 C C . ILE A 1 523 ? -2.954 25.492 79.176 1.00 35.89 511 ILE A C 1
ATOM 3925 O O . ILE A 1 523 ? -3.781 25.322 80.084 1.00 34.96 511 ILE A O 1
ATOM 3930 N N . GLU A 1 524 ? -1.647 25.237 79.343 1.00 36.41 512 GLU A N 1
ATOM 3931 C CA . GLU A 1 524 ? -1.114 24.709 80.606 1.00 38.69 512 GLU A CA 1
ATOM 3932 C C . GLU A 1 524 ? -1.440 25.621 81.756 1.00 38.86 512 GLU A C 1
ATOM 3933 O O . GLU A 1 524 ? -1.381 25.172 82.912 1.00 39.46 512 GLU A O 1
ATOM 3939 N N . PHE A 1 525 ? -1.693 26.903 81.457 1.00 34.95 513 PHE A N 1
ATOM 3940 C CA . PHE A 1 525 ? -1.821 27.909 82.511 1.00 33.29 513 PHE A CA 1
ATOM 3941 C C . PHE A 1 525 ? -3.201 27.959 83.158 1.00 32.98 513 PHE A C 1
ATOM 3942 O O . PHE A 1 525 ? -3.386 28.577 84.197 1.00 34.94 513 PHE A O 1
ATOM 3950 N N . PHE A 1 526 ? -4.179 27.354 82.517 1.00 32.52 514 PHE A N 1
ATOM 3951 C CA . PHE A 1 526 ? -5.535 27.376 83.032 1.00 32.34 514 PHE A CA 1
ATOM 3952 C C . PHE A 1 526 ? -6.129 25.988 83.012 1.00 31.59 514 PHE A C 1
ATOM 3953 O O . PHE A 1 526 ? -7.326 25.815 83.231 1.00 31.71 514 PHE A O 1
ATOM 3961 N N . THR A 1 527 ? -5.271 24.997 82.780 1.00 32.28 515 THR A N 1
ATOM 3962 C CA . THR A 1 527 ? -5.680 23.593 82.882 1.00 31.93 515 THR A CA 1
ATOM 3963 C C . THR A 1 527 ? -4.639 22.780 83.595 1.00 31.59 515 THR A C 1
ATOM 3964 O O . THR A 1 527 ? -3.507 23.234 83.802 1.00 31.71 515 THR A O 1
ATOM 3968 N N . GLN A 1 528 ? -5.010 21.557 83.954 1.00 32.13 516 GLN A N 1
ATOM 3969 C CA . GLN A 1 528 ? -3.991 20.606 84.336 1.00 34.39 516 GLN A CA 1
ATOM 3970 C C . GLN A 1 528 ? -3.492 19.876 83.094 1.00 33.57 516 GLN A C 1
ATOM 3971 O O . GLN A 1 528 ? -4.255 19.234 82.366 1.00 30.75 516 GLN A O 1
ATOM 3977 N N . LEU A 1 529 ? -2.196 20.010 82.862 1.00 34.81 517 LEU A N 1
ATOM 3978 C CA . LEU A 1 529 ? -1.546 19.459 81.681 1.00 37.95 517 LEU A CA 1
ATOM 3979 C C . LEU A 1 529 ? -1.486 17.931 81.681 1.00 40.55 517 LEU A C 1
ATOM 3980 O O . LEU A 1 529 ? -0.725 17.327 82.483 1.00 43.12 517 LEU A O 1
ATOM 3985 N N . PRO A 1 530 ? -2.275 17.313 80.792 1.00 39.26 518 PRO A N 1
ATOM 3986 C CA . PRO A 1 530 ? -2.206 15.879 80.515 1.00 38.31 518 PRO A CA 1
ATOM 3987 C C . PRO A 1 530 ? -0.791 15.351 80.420 1.00 37.90 518 PRO A C 1
ATOM 3988 O O . PRO A 1 530 ? 0.095 16.057 79.958 1.00 37.46 518 PRO A O 1
ATOM 3992 N N . ALA A 1 531 ? -0.581 14.121 80.870 1.00 39.58 519 ALA A N 1
ATOM 3993 C CA . ALA A 1 531 ? 0.729 13.482 80.771 1.00 41.26 519 ALA A CA 1
ATOM 3994 C C . ALA A 1 531 ? 1.139 13.372 79.299 1.00 40.84 519 ALA A C 1
ATOM 3995 O O . ALA A 1 531 ? 0.277 13.199 78.434 1.00 41.30 519 ALA A O 1
ATOM 3997 N N . ALA A 1 532 ? 2.432 13.505 79.005 1.00 39.92 520 ALA A N 1
ATOM 3998 C CA . ALA A 1 532 ? 2.872 13.455 77.615 1.00 42.59 520 ALA A CA 1
ATOM 3999 C C . ALA A 1 532 ? 2.535 12.087 77.052 1.00 45.35 520 ALA A C 1
ATOM 4000 O O . ALA A 1 532 ? 2.492 11.111 77.810 1.00 41.95 520 ALA A O 1
ATOM 4002 N N . LYS A 1 533 ? 2.262 12.013 75.743 1.00 47.30 521 LYS A N 1
ATOM 4003 C CA . LYS A 1 533 ? 2.038 10.713 75.116 1.00 49.48 521 LYS A CA 1
ATOM 4004 C C . LYS A 1 533 ? 3.381 10.045 74.754 1.00 52.69 521 LYS A C 1
ATOM 4005 O O . LYS A 1 533 ? 3.504 8.807 74.748 1.00 53.93 521 LYS A O 1
#

Nearest PDB structures (foldseek):
  1vko-assembly1_A  TM=1.002E+00  e=0.000E+00  Caenorhabditis elegans
  9f2k-assembly1_A  TM=9.841E-01  e=6.137E-72  Thermochaetoides thermophila DSM 1495
  1p1h-assembly1_B  TM=9.547E-01  e=2.303E-61  Saccharomyces cerevisiae
  1p1h-assembly1_D  TM=9.434E-01  e=1.554E-59  Saccharomyces cerevisiae
  1jkf-assembly1_A-2  TM=9.354E-01  e=7.578E-54  Saccharomyces cerevisiae

Solvent-accessible surface area: 24384 Å² total; per-residue (Å²): 218,106,62,135,39,161,37,133,61,31,121,111,106,132,36,32,16,42,1,112,38,58,90,170,86,70,52,112,90,142,140,125,122,34,103,86,75,64,105,103,125,67,104,80,16,8,74,0,43,41,162,36,73,91,0,0,0,0,0,5,6,1,0,21,27,32,0,0,2,0,8,0,18,9,46,2,27,84,128,67,16,42,41,145,30,200,150,22,124,40,67,17,78,26,150,49,1,16,0,24,61,20,69,10,46,38,12,89,48,88,93,90,141,76,68,61,112,17,46,2,87,65,10,2,52,20,9,30,0,57,79,9,46,28,27,0,0,9,23,5,62,25,23,0,46,96,0,2,42,71,4,135,21,19,98,96,71,7,24,93,82,0,99,90,53,0,61,98,43,82,4,61,48,3,7,50,22,74,85,0,25,1,94,49,1,37,157,56,21,100,20,57,12,113,57,121,74,18,68,120,4,3,77,66,0,56,45,25,2,93,133,11,86,130,116,59,144,6,116,8,8,0,0,0,10,14,30,28,4,1,54,80,13,81,78,120,154,57,1,0,33,48,0,92,39,0,54,82,4,0,152,81,61,56,102,28,0,2,7,0,1,0,1,0,0,0,0,1,35,31,47,0,18,0,0,0,3,7,2,2,26,2,13,6,70,0,0,21,67,1,0,68,123,78,148,6,11,0,2,2,14,1,17,1,19,10,5,2,54,84,1,1,35,23,1,10,109,0,4,74,59,49,29,52,1,64,23,0,30,0,114,4,48,6,13,14,33,56,1,77,0,8,61,56,83,52,6,46,130,0,22,39,68,3,8,33,32,2,0,43,43,22,0,142,67,33,125,166,28,3,85,100,44,142,73,12,111,43,57,6,49,19,132,75,52,84,205,20,17,8,18,19,65,0,90,9,62,1,45,0,19,64,178,168,60,29,126,66,76,50,121,42,112,45,75,2,67,19,0,93,59,5,2,11,4,0,3,0,0,0,1,0,0,0,4,2,34,6,5,25,46,89,65,128,118,136,65,99,70,45,72,12,2,8,38,34,1,10,0,0,3,14,25,10,29,24,21,90,92,68,117,88,55,6,4,25,104,116,7,38,61,75,0,14,107,31,0,10,3,0,3,17,48,46,56,64,27,141,105,28,74,66,107,149,61,172,114,103,100,107,249

Sequence (511 aa):
KRLIVESPNVKLEDGVLESRFTYRKNHFEHRADGLHVTPKEHDYSFKTVLKPRKTGLLLVGLGGNNGSTAVGSIFANQYAMTWRTKEGHSQANYFGSVTQTATVHLGYDSATQNQIFVPFKDIVPILSPNDLIISGWDISDSNLYEAMGRAKVFEPELQEKLRPFMEPIVPLPSIYYPDFIASNQGDRANNVIPGDNKLEHLEHIRADIRKFKQEHELECVIVLWTANTERYTDVRQGLNATADEIMESIRVNEDEVSPSNIFAVASILEGAHYINGSPQNTLVPGLIELAERHKVFVGGDDFKSGQTKFKSAFVDFLVSSGMKPESIVSYNHLGNNDGKNLSEARQFRSKEISKSSVVDDMVKSNQILFPDAKNPDYCVVIKYVPYVADSKRAMDEYICSIFMGGKQTFVVHNTCEDSLLASPLIYDLAILTELASRVSYKVDDEYKPFHSVLSILSLLLKAPVVPPGTPISNAFMRQFSTLTKLVTALAGFPSDTDMQIEFFTQLPAAK

B-factor: mean 32.47, std 10.62, range [2.0, 87.02]